Protein AF-A0A1S3JMK4-F1 (afdb_monomer)

Nearest PDB structures (foldseek):
  6ixg-assembly2_B  TM=2.451E-01  e=4.970E+00  Homo sapiens

Secondary structure (DSSP, 8-state):
-HHHHHHHHHHHHTTT-HHHHHHHHHHHHH---GGGS-TTHHHHTT-SB-TTT-PBP-SSSS--EE-TTT--EE-SSSEEEEEEEEE-GGGTT-SS---EEEETTSTTS-SS--SEEEEEEEEHHHHHHHHHHHHHHHHHHHHHHHHHHHHHHHHHHHHHHHHHHHHHHHHHHHHHHHHHHHHHS--S---TTSS--HHHHHHHHHHHHHHHHHHHHHHHHHHHHTT---SSHHHHHHHHHHHHHHHHHHHHHHHHHHHHHHHHHHSTT--HHHHHHHHHHHHHHHHHHHHHHHHHHHHHHHHHHHHHT--THHHHHHHHHHHHHHHHHHHHHHHTT--HHHHHHHHHHHHHHHHHH--SSPPPGGG---SS---HHHHHHHHHHHHHHHHHHHHHHHHHHHHHS-TTSSHHHHHHHHHHHHHHHHHHHHHHHHHHHHHHHHHHHHTTTTSS------

Structure (mmCIF, N/CA/C/O backbone):
data_AF-A0A1S3JMK4-F1
#
_entry.id   AF-A0A1S3JMK4-F1
#
loop_
_atom_site.group_PDB
_atom_site.id
_atom_site.type_symbol
_atom_site.label_atom_id
_atom_site.label_alt_id
_atom_site.label_comp_id
_atom_site.label_asym_id
_atom_site.label_entity_id
_atom_site.label_seq_id
_atom_site.pdbx_PDB_ins_code
_atom_site.Cartn_x
_atom_site.Cartn_y
_atom_site.Cartn_z
_atom_site.occupancy
_atom_site.B_iso_or_equiv
_atom_site.auth_seq_id
_atom_site.auth_comp_id
_atom_site.auth_asym_id
_atom_site.auth_atom_id
_atom_site.pdbx_PDB_model_num
ATOM 1 N N . MET A 1 1 ? -23.143 6.889 29.513 1.00 61.97 1 MET A N 1
ATOM 2 C CA . MET A 1 1 ? -22.449 7.636 30.590 1.00 61.97 1 MET A CA 1
ATOM 3 C C . MET A 1 1 ? -22.237 6.771 31.831 1.00 61.97 1 MET A C 1
ATOM 5 O O . MET A 1 1 ? -21.108 6.681 32.290 1.00 61.97 1 MET A O 1
ATOM 9 N N . GLU A 1 2 ? -23.252 6.041 32.295 1.00 88.06 2 GLU A N 1
ATOM 10 C CA . GLU A 1 2 ? -23.178 5.211 33.514 1.00 88.06 2 GLU A CA 1
ATOM 11 C C . GLU A 1 2 ? -22.111 4.103 33.489 1.00 88.06 2 GLU A C 1
ATOM 13 O O . GLU A 1 2 ? -21.344 3.965 34.434 1.00 88.06 2 GLU A O 1
ATOM 18 N N . VAL A 1 3 ? -21.968 3.365 32.382 1.00 87.19 3 VAL A N 1
ATOM 19 C CA . VAL A 1 3 ? -20.901 2.349 32.241 1.00 87.19 3 VAL A CA 1
ATOM 20 C C . VAL A 1 3 ? -19.509 2.977 32.380 1.00 87.19 3 VAL A C 1
ATOM 22 O O . VAL A 1 3 ? -18.624 2.384 32.986 1.00 87.19 3 VAL A O 1
ATOM 25 N N . ARG A 1 4 ? -19.312 4.200 31.868 1.00 90.25 4 ARG A N 1
ATOM 26 C CA . ARG A 1 4 ? -18.034 4.916 31.979 1.00 90.25 4 ARG A CA 1
ATOM 27 C C . ARG A 1 4 ? -17.747 5.313 33.429 1.00 90.25 4 ARG A C 1
ATOM 29 O O . ARG A 1 4 ? -16.655 5.027 33.903 1.00 90.25 4 ARG A O 1
ATOM 36 N N . ARG A 1 5 ? -18.751 5.842 34.143 1.00 93.75 5 ARG A N 1
ATOM 37 C CA . ARG A 1 5 ? -18.679 6.143 35.586 1.00 93.75 5 ARG A CA 1
ATOM 38 C C . ARG A 1 5 ? -18.238 4.921 36.393 1.00 93.75 5 ARG A C 1
ATOM 40 O O . ARG A 1 5 ? -17.357 5.036 37.238 1.00 93.75 5 ARG A O 1
ATOM 47 N N . LEU A 1 6 ? -18.806 3.747 36.103 1.00 93.81 6 LEU A N 1
ATOM 48 C CA . LEU A 1 6 ? -18.428 2.500 36.776 1.00 93.81 6 LEU A CA 1
ATOM 49 C C . LEU A 1 6 ? -16.960 2.121 36.521 1.00 93.81 6 LEU A C 1
ATOM 51 O O . LEU A 1 6 ? -16.265 1.723 37.453 1.00 93.81 6 LEU A O 1
ATOM 55 N N . LYS A 1 7 ? -16.476 2.262 35.279 1.00 93.50 7 LYS A N 1
ATOM 56 C CA . LYS A 1 7 ? -15.074 1.982 34.922 1.00 93.50 7 LYS A CA 1
ATOM 57 C C . LYS A 1 7 ? -14.108 2.964 35.585 1.00 93.50 7 LYS A C 1
ATOM 59 O O . LYS A 1 7 ? -13.160 2.530 36.228 1.00 93.50 7 LYS A O 1
ATOM 64 N N . GLU A 1 8 ? -14.353 4.264 35.438 1.00 92.81 8 GLU A N 1
ATOM 65 C CA . GLU A 1 8 ? -13.510 5.339 35.985 1.00 92.81 8 GLU A CA 1
ATOM 66 C C . GLU A 1 8 ? -13.454 5.247 37.516 1.00 92.81 8 GLU A C 1
ATOM 68 O O . GLU A 1 8 ? -12.375 5.178 38.101 1.00 92.81 8 GLU A O 1
ATOM 73 N N . GLY A 1 9 ? -14.610 5.083 38.161 1.00 91.75 9 GLY A N 1
ATOM 74 C CA . GLY A 1 9 ? -14.691 4.915 39.607 1.00 91.75 9 GLY A CA 1
ATOM 75 C C . GLY A 1 9 ? -13.983 3.670 40.130 1.00 91.75 9 GLY A C 1
ATOM 76 O O . GLY A 1 9 ? -13.320 3.732 41.168 1.00 91.75 9 GLY A O 1
ATOM 77 N N . PHE A 1 10 ? -14.068 2.546 39.410 1.00 92.12 10 PHE A N 1
ATOM 78 C CA . PHE A 1 10 ? -13.303 1.343 39.740 1.00 92.12 10 PHE A CA 1
ATOM 79 C C . PHE A 1 10 ? -11.794 1.570 39.574 1.00 92.12 10 PHE A C 1
ATOM 81 O O . PHE A 1 10 ? -11.020 1.164 40.444 1.00 92.12 10 PHE A O 1
ATOM 88 N N . LYS A 1 11 ? -11.370 2.253 38.503 1.00 91.12 11 LYS A N 1
ATOM 89 C CA . LYS A 1 11 ? -9.961 2.595 38.243 1.00 91.12 11 LYS A CA 1
ATOM 90 C C . LYS A 1 11 ? -9.363 3.422 39.380 1.00 91.12 11 LYS A C 1
ATOM 92 O O . LYS A 1 11 ? -8.279 3.107 39.864 1.00 91.12 11 LYS A O 1
ATOM 97 N N . GLU A 1 12 ? -10.086 4.437 39.840 1.00 89.06 12 GLU A N 1
ATOM 98 C CA . GLU A 1 12 ? -9.642 5.335 40.910 1.00 89.06 12 GLU A CA 1
ATOM 99 C C . GLU A 1 12 ? -9.696 4.667 42.291 1.00 89.06 12 GLU A C 1
ATOM 101 O O . GLU A 1 12 ? -8.739 4.737 43.070 1.00 89.06 12 GLU A O 1
ATOM 106 N N . SER A 1 13 ? -10.807 3.983 42.586 1.00 85.25 13 SER A N 1
ATOM 107 C CA . SER A 1 13 ? -11.079 3.433 43.919 1.00 85.25 13 SER A CA 1
ATOM 108 C C . SER A 1 13 ? -10.341 2.131 44.198 1.00 85.25 13 SER A C 1
ATOM 110 O O . SER A 1 13 ? -9.949 1.892 45.336 1.00 85.25 13 SER A O 1
ATOM 112 N N . VAL A 1 14 ? -10.175 1.280 43.185 1.00 83.62 14 VAL A N 1
ATOM 113 C CA . VAL A 1 14 ? -9.535 -0.037 43.305 1.00 83.62 14 VAL A CA 1
ATOM 114 C C . VAL A 1 14 ? -8.231 -0.043 42.521 1.00 83.62 14 VAL A C 1
ATOM 116 O O . VAL A 1 14 ? -7.166 -0.312 43.085 1.00 83.62 14 VAL A O 1
ATOM 119 N N . GLY A 1 15 ? -8.310 0.287 41.230 1.00 81.12 15 GLY A N 1
ATOM 120 C CA . GLY A 1 15 ? -7.194 0.145 40.303 1.00 81.12 15 GLY A CA 1
ATOM 121 C C . GLY A 1 15 ? -6.601 -1.263 40.388 1.00 81.12 15 GLY A C 1
ATOM 122 O O . GLY A 1 15 ? -7.324 -2.243 40.542 1.00 81.12 15 GLY A O 1
ATOM 123 N N . ASN A 1 16 ? -5.273 -1.362 40.356 1.00 79.56 16 ASN A N 1
ATOM 124 C CA . ASN A 1 16 ? -4.545 -2.631 40.455 1.00 79.56 16 ASN A CA 1
ATOM 125 C C . ASN A 1 16 ? -3.972 -2.897 41.867 1.00 79.56 16 ASN A C 1
ATOM 127 O O . ASN A 1 16 ? -2.913 -3.503 42.010 1.00 79.56 16 ASN A O 1
ATOM 131 N N . SER A 1 17 ? -4.621 -2.389 42.924 1.00 81.81 17 SER A N 1
ATOM 132 C CA . SER A 1 17 ? -4.158 -2.544 44.311 1.00 81.81 17 SER A CA 1
ATOM 133 C C . SER A 1 17 ? -5.075 -3.456 45.127 1.00 81.81 17 SER A C 1
ATOM 135 O O . SER A 1 17 ? -6.213 -3.098 45.433 1.00 81.81 17 SER A O 1
ATOM 137 N N . GLU A 1 18 ? -4.554 -4.607 45.557 1.00 81.12 18 GLU A N 1
ATOM 138 C CA . GLU A 1 18 ? -5.280 -5.547 46.426 1.00 81.12 18 GLU A CA 1
ATOM 139 C C . GLU A 1 18 ? -5.698 -4.906 47.757 1.00 81.12 18 GLU A C 1
ATOM 141 O O . GLU A 1 18 ? -6.814 -5.119 48.224 1.00 81.12 18 GLU A O 1
ATOM 146 N N . VAL A 1 19 ? -4.849 -4.045 48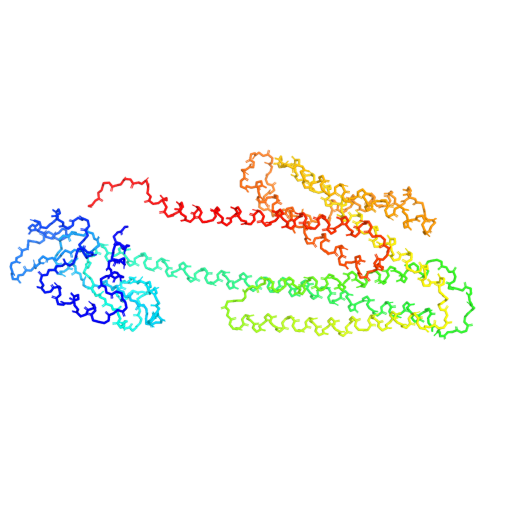.330 1.00 83.62 19 VAL A N 1
ATOM 147 C CA . VAL A 1 19 ? -5.163 -3.300 49.561 1.00 83.62 19 VAL A CA 1
ATOM 148 C C . VAL A 1 19 ? -6.371 -2.387 49.348 1.00 83.62 19 VAL A C 1
ATOM 150 O O . VAL A 1 19 ? -7.288 -2.377 50.171 1.00 83.62 19 VAL A O 1
ATOM 153 N N . ARG A 1 20 ? -6.420 -1.658 48.223 1.00 83.62 20 ARG A N 1
ATOM 154 C CA . ARG A 1 20 ? -7.570 -0.806 47.882 1.00 83.62 20 ARG A CA 1
ATOM 155 C C . ARG A 1 20 ? -8.837 -1.621 47.639 1.00 83.62 20 ARG A C 1
ATOM 157 O O . ARG A 1 20 ? -9.910 -1.202 48.067 1.00 83.62 20 ARG A O 1
ATOM 164 N N . ARG A 1 21 ? -8.724 -2.803 47.024 1.00 82.62 21 ARG A N 1
ATOM 165 C CA . ARG A 1 21 ? -9.848 -3.742 46.861 1.00 82.62 21 ARG A CA 1
ATOM 166 C C . ARG A 1 21 ? -10.412 -4.172 48.215 1.00 82.62 21 ARG A C 1
ATOM 168 O O . ARG A 1 21 ? -11.615 -4.072 48.431 1.00 82.62 21 ARG A O 1
ATOM 175 N N . THR A 1 22 ? -9.555 -4.588 49.143 1.00 83.06 22 THR A N 1
ATOM 176 C CA . THR A 1 22 ? -9.975 -4.975 50.499 1.00 83.06 22 THR A CA 1
ATOM 177 C C . THR A 1 22 ? -10.618 -3.802 51.240 1.00 83.06 22 THR A C 1
ATOM 179 O O . THR A 1 22 ? -11.664 -3.963 51.868 1.00 83.06 22 THR A O 1
ATOM 182 N N . PHE A 1 23 ? -10.055 -2.597 51.114 1.00 82.94 23 PHE A N 1
ATOM 183 C CA . PHE A 1 23 ? -10.626 -1.395 51.721 1.00 82.94 23 PHE A CA 1
ATOM 184 C C . PHE A 1 23 ? -11.998 -1.033 51.133 1.00 82.94 23 PHE A C 1
ATOM 186 O O . PHE A 1 23 ? -12.883 -0.581 51.859 1.00 82.94 23 PHE A O 1
ATOM 193 N N . LEU A 1 24 ? -12.213 -1.270 49.835 1.00 83.50 24 LEU A N 1
ATOM 194 C CA . LEU A 1 24 ? -13.519 -1.103 49.203 1.00 83.50 24 LEU A CA 1
ATOM 195 C C . LEU A 1 24 ? -14.565 -2.058 49.797 1.00 83.50 24 LEU A C 1
ATOM 197 O O . LEU A 1 24 ? -15.684 -1.623 50.061 1.00 83.50 24 LEU A O 1
ATOM 201 N N . GLU A 1 25 ? -14.221 -3.328 50.025 1.00 80.12 25 GLU A N 1
ATOM 202 C CA . GLU A 1 25 ? -15.138 -4.296 50.646 1.00 80.12 25 GLU A CA 1
ATOM 203 C C . GLU A 1 25 ? -15.499 -3.905 52.085 1.00 80.12 25 GLU A C 1
ATOM 205 O O . GLU A 1 25 ? -16.670 -3.955 52.460 1.00 80.12 25 GLU A O 1
ATOM 210 N N . LEU A 1 26 ? -14.534 -3.405 52.862 1.00 81.31 26 LEU A N 1
ATOM 211 C CA . LEU A 1 26 ? -14.807 -2.841 54.189 1.00 81.31 26 LEU A CA 1
ATOM 212 C C . LEU A 1 26 ? -15.712 -1.603 54.102 1.00 81.31 26 LEU A C 1
ATOM 214 O O . LEU A 1 26 ? -16.676 -1.479 54.855 1.00 81.31 26 LEU A O 1
ATOM 218 N N . ARG A 1 27 ? -15.463 -0.703 53.143 1.00 81.06 27 ARG A N 1
ATOM 219 C CA . ARG A 1 27 ? -16.272 0.511 52.949 1.00 81.06 27 ARG A CA 1
ATOM 220 C C . ARG A 1 27 ? -17.718 0.188 52.564 1.00 81.06 27 ARG A C 1
ATOM 222 O O . ARG A 1 27 ? -18.625 0.885 53.014 1.00 81.06 27 ARG A O 1
ATOM 229 N N . LYS A 1 28 ? -17.951 -0.890 51.807 1.00 79.44 28 LYS A N 1
ATOM 230 C CA . LYS A 1 28 ? -19.300 -1.375 51.467 1.00 79.44 28 LYS A CA 1
ATOM 231 C C . LYS A 1 28 ? -20.121 -1.803 52.686 1.00 79.44 28 LYS A C 1
ATOM 233 O O . LYS A 1 28 ? -21.346 -1.787 52.597 1.00 79.44 28 LYS A O 1
ATOM 238 N N . MET A 1 29 ? -19.486 -2.140 53.814 1.00 78.44 29 MET A N 1
ATOM 239 C CA . MET A 1 29 ? -20.198 -2.410 55.071 1.00 78.44 29 MET A CA 1
ATOM 240 C C . MET A 1 29 ? -20.790 -1.136 55.691 1.00 78.44 29 MET A C 1
ATOM 242 O O . MET A 1 29 ? -21.787 -1.213 56.401 1.00 78.44 29 MET A O 1
ATOM 246 N N . VAL A 1 30 ? -20.197 0.029 55.404 1.00 78.75 30 VAL A N 1
ATOM 247 C CA . VAL A 1 30 ? -20.656 1.341 55.891 1.00 78.75 30 VAL A CA 1
ATOM 248 C C . VAL A 1 30 ? -21.654 1.975 54.919 1.00 78.75 30 VAL A C 1
ATOM 250 O O . VAL A 1 30 ? -22.605 2.630 55.337 1.00 78.75 30 VAL A O 1
ATOM 253 N N . GLY A 1 31 ? -21.475 1.774 53.612 1.00 82.19 31 GLY A N 1
ATOM 254 C CA . GLY A 1 31 ? -22.410 2.265 52.605 1.00 82.19 31 GLY A CA 1
ATOM 255 C C . GLY A 1 31 ? -21.938 2.037 51.173 1.00 82.19 31 GLY A C 1
ATOM 256 O O . GLY A 1 31 ? -20.792 1.671 50.919 1.00 82.19 31 GLY A O 1
ATOM 257 N N . THR A 1 32 ? -22.829 2.272 50.205 1.00 85.25 32 THR A N 1
ATOM 258 C CA . THR A 1 32 ? -22.470 2.129 48.785 1.00 85.25 32 THR A CA 1
ATOM 259 C C . THR A 1 32 ? -21.599 3.311 48.330 1.00 85.25 32 THR A C 1
ATOM 261 O O . THR A 1 32 ? -22.026 4.453 48.537 1.00 85.25 32 THR A O 1
ATOM 264 N N . PRO A 1 33 ? -20.425 3.076 47.706 1.00 88.44 33 PRO A N 1
ATOM 265 C CA . PRO A 1 33 ? -19.568 4.130 47.152 1.00 88.44 33 PRO A CA 1
ATOM 266 C C . PRO A 1 33 ? -20.272 4.978 46.088 1.00 88.44 33 PRO A C 1
ATOM 268 O O . PRO A 1 33 ? -21.060 4.447 45.308 1.00 88.44 33 PRO A O 1
ATOM 271 N N . ASP A 1 34 ? -19.926 6.261 45.989 1.00 88.31 34 ASP A N 1
ATOM 272 C CA . ASP A 1 34 ? -20.588 7.207 45.071 1.00 88.31 34 ASP A CA 1
ATOM 273 C C . ASP A 1 34 ? -20.456 6.789 43.605 1.00 88.31 34 ASP A C 1
ATOM 275 O O . ASP A 1 34 ? -21.421 6.811 42.847 1.00 88.31 34 ASP A O 1
ATOM 279 N N . TRP A 1 35 ? -19.299 6.255 43.212 1.00 90.94 35 TRP A N 1
ATOM 280 C CA . TRP A 1 35 ? -19.106 5.730 41.862 1.00 90.94 35 TRP A CA 1
ATOM 281 C C . TRP A 1 35 ? -19.898 4.450 41.562 1.00 90.94 35 TRP A C 1
ATOM 283 O O . TRP A 1 35 ? -19.905 4.007 40.420 1.00 90.94 35 TRP A O 1
ATOM 293 N N . GLN A 1 36 ? -20.577 3.841 42.539 1.00 91.75 36 GLN A N 1
ATOM 294 C CA . GLN A 1 36 ? -21.554 2.764 42.319 1.00 91.75 36 GLN A CA 1
ATOM 295 C C . GLN A 1 36 ? -23.000 3.277 42.339 1.00 91.75 36 GLN A C 1
ATOM 297 O O . GLN A 1 36 ? -23.897 2.555 41.903 1.00 91.75 36 GLN A O 1
ATOM 302 N N . ARG A 1 37 ? -23.227 4.524 42.772 1.00 91.00 37 ARG A N 1
ATOM 303 C CA . ARG A 1 37 ? -24.538 5.176 42.750 1.00 91.00 37 ARG A CA 1
ATOM 304 C C . ARG A 1 37 ? -24.788 5.811 41.389 1.00 91.00 37 ARG A C 1
ATOM 306 O O . ARG A 1 37 ? -24.086 6.731 40.982 1.00 91.00 37 ARG A O 1
ATOM 313 N N . ALA A 1 38 ? -25.762 5.271 40.667 1.00 90.56 38 ALA A N 1
ATOM 314 C CA . ALA A 1 38 ? -26.198 5.831 39.397 1.00 90.56 38 ALA A CA 1
ATOM 315 C C . ALA A 1 38 ? -26.957 7.146 39.586 1.00 90.56 38 ALA A C 1
ATOM 317 O O . ALA A 1 38 ? -27.485 7.422 40.663 1.00 90.56 38 ALA A O 1
ATOM 318 N N . THR A 1 39 ? -27.052 7.915 38.505 1.00 86.12 39 THR A N 1
ATOM 319 C CA . THR A 1 39 ? -27.664 9.250 38.486 1.00 86.12 39 THR A CA 1
ATOM 320 C C . THR A 1 39 ? -29.074 9.289 39.098 1.00 86.12 39 THR A C 1
ATOM 322 O O . THR A 1 39 ? -29.370 10.187 39.880 1.00 86.12 39 THR A O 1
ATOM 325 N N . TYR A 1 40 ? -29.930 8.289 38.839 1.00 85.38 40 TYR A N 1
ATOM 326 C CA . TYR A 1 40 ? -31.309 8.260 39.363 1.00 85.38 40 TYR A CA 1
ATOM 327 C C . TYR A 1 40 ? -31.476 7.583 40.733 1.00 85.38 40 TYR A C 1
ATOM 329 O O . TYR A 1 40 ? -32.598 7.342 41.190 1.00 85.38 40 TYR A O 1
ATOM 337 N N . TRP A 1 41 ? -30.378 7.258 41.416 1.00 86.50 41 TRP A N 1
ATOM 338 C CA . TRP A 1 41 ? -30.435 6.570 42.707 1.00 86.50 41 TRP A CA 1
ATOM 339 C C . TRP A 1 41 ? -31.167 7.398 43.768 1.00 86.50 41 TRP A C 1
ATOM 341 O O . TRP A 1 41 ? -32.018 6.870 44.479 1.00 86.50 41 TRP A O 1
ATOM 351 N N . GLU A 1 42 ? -30.854 8.690 43.890 1.00 80.88 42 GLU A N 1
ATOM 352 C CA . GLU A 1 42 ? -31.441 9.550 44.928 1.00 80.88 42 GLU A CA 1
ATOM 353 C C . GLU A 1 42 ? -32.945 9.742 44.717 1.00 80.88 42 GLU A C 1
ATOM 355 O O . GLU A 1 42 ? -33.720 9.570 45.658 1.00 80.88 42 GLU A O 1
ATOM 360 N N . TYR A 1 43 ? -33.364 9.957 43.468 1.00 81.25 43 TYR A N 1
ATOM 361 C CA . TYR A 1 43 ? -34.768 10.123 43.082 1.00 81.25 43 TYR A CA 1
ATOM 362 C C . TYR A 1 43 ? -35.630 8.903 43.406 1.00 81.25 43 TYR A C 1
ATOM 364 O O . TYR A 1 43 ? -36.786 9.030 43.799 1.00 81.25 43 TYR A O 1
ATOM 372 N N . THR A 1 44 ? -35.065 7.706 43.271 1.00 82.81 44 THR A N 1
ATOM 373 C CA . THR A 1 44 ? -35.812 6.452 43.443 1.00 82.81 44 THR A CA 1
ATOM 374 C C . THR A 1 44 ? -35.634 5.847 44.832 1.00 82.81 44 THR A C 1
ATOM 376 O O . THR A 1 44 ? -36.319 4.884 45.180 1.00 82.81 44 THR A O 1
ATOM 379 N N . SER A 1 45 ? -34.761 6.427 45.663 1.00 82.62 45 SER A N 1
ATOM 380 C CA . SER A 1 45 ? -34.412 5.911 46.991 1.00 82.62 45 SER A CA 1
ATOM 381 C C . SER A 1 45 ? -35.587 5.832 47.968 1.00 82.62 45 SER A C 1
ATOM 383 O O . SER A 1 45 ? -35.623 4.952 48.835 1.00 82.62 45 SER A O 1
ATOM 385 N N . LEU A 1 46 ? -36.573 6.709 47.782 1.00 85.25 46 LEU A N 1
ATOM 386 C CA . LEU A 1 46 ? -37.793 6.776 48.581 1.00 85.25 46 LEU A CA 1
ATOM 387 C C . LEU A 1 46 ? -38.904 5.845 48.072 1.00 85.25 46 LEU A C 1
ATOM 389 O O . LEU A 1 46 ? -39.954 5.770 48.706 1.00 85.25 46 LEU A O 1
ATOM 393 N N . SER A 1 47 ? -38.687 5.111 46.973 1.00 87.06 47 SER A N 1
ATOM 394 C CA . SER A 1 47 ? -39.700 4.202 46.431 1.00 87.06 47 SER A CA 1
ATOM 395 C C . SER A 1 47 ? -40.092 3.125 47.447 1.00 87.06 47 SER A C 1
ATOM 397 O O . SER A 1 47 ? -39.243 2.461 48.055 1.00 87.06 47 SER A O 1
ATOM 399 N N . THR A 1 48 ? -41.399 2.924 47.606 1.00 91.62 48 THR A N 1
ATOM 400 C CA . THR A 1 48 ? -41.992 1.885 48.458 1.00 91.62 48 THR A CA 1
ATOM 401 C C . THR A 1 48 ? -42.225 0.572 47.708 1.00 91.62 48 THR A C 1
ATOM 403 O O . THR A 1 48 ? -42.460 -0.454 48.346 1.00 91.62 48 THR A O 1
ATOM 406 N N . MET A 1 49 ? -42.090 0.571 46.376 1.00 93.62 49 MET A N 1
ATOM 407 C CA . MET A 1 49 ? -42.383 -0.567 45.498 1.00 93.62 49 MET A CA 1
ATOM 408 C C . MET A 1 49 ? -41.258 -0.802 44.483 1.00 93.62 49 MET A C 1
ATOM 410 O O . MET A 1 49 ? -40.555 0.123 44.069 1.00 93.62 49 MET A O 1
ATOM 414 N N . CYS A 1 50 ? -41.088 -2.055 44.057 1.00 93.88 50 CYS A N 1
ATOM 415 C CA . CYS A 1 50 ? -40.158 -2.403 42.984 1.00 93.88 50 CYS A CA 1
ATOM 416 C C . CYS A 1 50 ? -40.578 -1.745 41.664 1.00 93.88 50 CYS A C 1
ATOM 418 O O . CYS A 1 50 ? -41.675 -2.016 41.184 1.00 93.88 50 CYS A O 1
ATOM 420 N N . CYS A 1 51 ? -39.678 -0.990 41.026 1.00 92.25 51 CYS A N 1
ATOM 421 C CA . CYS A 1 51 ? -39.939 -0.287 39.761 1.00 92.25 51 CYS A CA 1
ATOM 422 C C . CYS A 1 51 ? -40.204 -1.211 38.552 1.00 92.25 51 CYS A C 1
ATOM 424 O O . CYS A 1 51 ? -40.477 -0.718 37.465 1.00 92.25 51 CYS A O 1
ATOM 426 N N . TYR A 1 52 ? -40.090 -2.535 38.716 1.00 92.44 52 TYR A N 1
ATOM 427 C CA . TYR A 1 52 ? -40.226 -3.509 37.624 1.00 92.44 52 TYR A CA 1
ATOM 428 C C . TYR A 1 52 ? -41.394 -4.478 37.816 1.00 92.44 52 TYR A C 1
ATOM 430 O O . TYR A 1 52 ? -42.069 -4.819 36.852 1.00 92.44 52 TYR A O 1
ATOM 438 N N . CYS A 1 53 ? -41.636 -4.941 39.046 1.00 94.25 53 CYS A N 1
ATOM 439 C CA . CYS A 1 53 ? -42.693 -5.918 39.337 1.00 94.25 53 CYS A CA 1
ATOM 440 C C . CYS A 1 53 ? -43.778 -5.395 40.282 1.00 94.25 53 CYS A C 1
ATOM 442 O O . CYS A 1 53 ? -44.677 -6.154 40.635 1.00 94.25 53 CYS A O 1
ATOM 444 N N . ASN A 1 54 ? -43.680 -4.138 40.730 1.00 93.56 54 ASN A N 1
ATOM 445 C CA . ASN A 1 54 ? -44.631 -3.477 41.628 1.00 93.56 54 ASN A CA 1
ATOM 446 C C . ASN A 1 54 ? -44.882 -4.202 42.965 1.00 93.56 54 ASN A C 1
ATOM 448 O O . ASN A 1 54 ? -45.819 -3.875 43.683 1.00 93.56 54 ASN A O 1
ATOM 452 N N . LYS A 1 55 ? -44.044 -5.170 43.357 1.00 93.50 55 LYS A N 1
ATOM 453 C CA . LYS A 1 55 ? -44.101 -5.751 44.705 1.00 93.50 55 LYS A CA 1
ATOM 454 C C . LYS A 1 55 ? -43.632 -4.712 45.728 1.00 93.50 55 LYS A C 1
ATOM 456 O O . LYS A 1 55 ? -42.559 -4.126 45.549 1.00 93.50 55 LYS A O 1
ATOM 461 N N . GLU A 1 56 ? -44.392 -4.526 46.803 1.00 93.94 56 GLU A N 1
ATOM 462 C CA . GLU A 1 56 ? -44.018 -3.659 47.927 1.00 93.94 56 GLU A CA 1
ATOM 463 C C . GLU A 1 56 ? -42.751 -4.152 48.626 1.00 93.94 56 GLU A C 1
ATOM 465 O O . GLU A 1 56 ? -42.515 -5.355 48.780 1.00 93.94 56 GLU A O 1
ATOM 470 N N . PHE A 1 57 ? -41.909 -3.216 49.046 1.00 93.75 57 PHE A N 1
ATOM 471 C CA . PHE A 1 57 ? -40.685 -3.535 49.763 1.00 93.75 57 PHE A CA 1
ATOM 472 C C . PHE A 1 57 ? -40.954 -3.771 51.249 1.00 93.75 57 PHE A C 1
ATOM 474 O O . PHE A 1 57 ? -41.496 -2.904 51.932 1.00 93.75 57 PHE A O 1
ATOM 481 N N . GLY A 1 58 ? -40.490 -4.907 51.769 1.00 86.44 58 GLY A N 1
ATOM 482 C CA . GLY A 1 58 ? -40.583 -5.261 53.183 1.00 86.44 58 GLY A CA 1
ATOM 483 C C . GLY A 1 58 ? -39.225 -5.279 53.892 1.00 86.44 58 GLY A C 1
ATOM 484 O O . GLY A 1 58 ? -38.160 -5.290 53.273 1.00 86.44 58 GLY A O 1
ATOM 485 N N . LEU A 1 59 ? -39.261 -5.314 55.229 1.00 76.19 59 LEU A N 1
ATOM 486 C CA . LEU A 1 59 ? -38.059 -5.405 56.075 1.00 76.19 59 LEU A CA 1
ATOM 487 C C . LEU A 1 59 ? -37.383 -6.790 55.992 1.00 76.19 59 LEU A C 1
ATOM 489 O O . LEU A 1 59 ? -36.154 -6.898 56.001 1.00 76.19 59 LEU A O 1
ATOM 493 N N . LEU A 1 60 ? -38.183 -7.858 55.891 1.00 74.56 60 LEU A N 1
ATOM 494 C CA . LEU A 1 60 ? -37.711 -9.252 55.893 1.00 74.56 60 LEU A CA 1
ATOM 495 C C . LEU A 1 60 ? -37.816 -9.929 54.522 1.00 74.56 60 LEU A C 1
ATOM 497 O O . LEU A 1 60 ? -36.949 -10.725 54.170 1.00 74.56 60 LEU A O 1
ATOM 501 N N . GLN A 1 61 ? -38.835 -9.585 53.738 1.00 78.88 61 GLN A N 1
ATOM 502 C CA . GLN A 1 61 ? -39.062 -10.100 52.389 1.00 78.88 61 GLN A CA 1
ATOM 503 C C . GLN A 1 61 ? -39.012 -8.949 51.386 1.00 78.88 61 GLN A C 1
ATOM 505 O O . GLN A 1 61 ? -39.373 -7.824 51.720 1.00 78.88 61 GLN A O 1
ATOM 510 N N . ASN A 1 62 ? -38.568 -9.233 50.158 1.00 86.25 62 ASN A N 1
ATOM 511 C CA . ASN A 1 62 ? -38.539 -8.254 49.071 1.00 86.25 62 ASN A CA 1
ATOM 512 C C . ASN A 1 62 ? -37.723 -6.989 49.429 1.00 86.25 62 ASN A C 1
ATOM 514 O O . ASN A 1 62 ? -38.235 -5.875 49.405 1.00 86.25 62 ASN A O 1
ATOM 518 N N . ARG A 1 63 ? -36.449 -7.158 49.818 1.00 88.44 63 ARG A N 1
ATOM 519 C CA . ARG A 1 63 ? -35.564 -6.034 50.183 1.00 88.44 63 ARG A CA 1
ATOM 520 C C . ARG A 1 63 ? -35.280 -5.113 48.990 1.00 88.44 63 ARG A C 1
ATOM 522 O O . ARG A 1 63 ? -35.257 -5.556 47.841 1.00 88.44 63 ARG A O 1
ATOM 529 N N . ARG A 1 64 ? -35.003 -3.839 49.291 1.00 90.44 64 ARG A N 1
ATOM 530 C CA . ARG A 1 64 ? -34.647 -2.807 48.304 1.00 90.44 64 ARG A CA 1
ATOM 531 C C . ARG A 1 64 ? -33.235 -3.011 47.773 1.00 90.44 64 ARG A C 1
ATOM 533 O O . ARG A 1 64 ? -32.274 -3.093 48.543 1.00 90.44 64 ARG A O 1
ATOM 540 N N . HIS A 1 65 ? -33.114 -3.039 46.455 1.00 91.25 65 HIS A N 1
ATOM 541 C CA . HIS A 1 65 ? -31.852 -3.167 45.752 1.00 91.25 65 HIS A CA 1
ATOM 542 C C . HIS A 1 65 ? -31.762 -2.150 44.611 1.00 91.25 65 HIS A C 1
ATOM 544 O O . HIS A 1 65 ? -32.396 -2.335 43.572 1.00 91.25 65 HIS A O 1
ATOM 550 N N . PRO A 1 66 ? -30.960 -1.094 44.773 1.00 92.25 66 PRO A N 1
ATOM 551 C CA . PRO A 1 66 ? -30.718 -0.140 43.703 1.00 92.25 66 PRO A CA 1
ATOM 552 C C . PRO A 1 66 ? -29.857 -0.764 42.605 1.00 92.25 66 PRO A C 1
ATOM 554 O O . PRO A 1 66 ? -28.856 -1.436 42.877 1.00 92.25 66 PRO A O 1
ATOM 557 N N . CYS A 1 67 ? -30.239 -0.531 41.354 1.00 94.44 67 CYS A N 1
ATOM 558 C CA . CYS A 1 67 ? -29.419 -0.894 40.208 1.00 94.44 67 CYS A CA 1
ATOM 559 C C . CYS A 1 67 ? -28.216 0.054 40.091 1.00 94.44 67 CYS A C 1
ATOM 561 O O . CYS A 1 67 ? -28.377 1.270 40.049 1.00 94.44 67 CYS A O 1
ATOM 563 N N . THR A 1 68 ? -27.004 -0.483 39.950 1.00 94.56 68 THR A N 1
ATOM 564 C CA . THR A 1 68 ? -25.779 0.326 39.818 1.00 94.56 68 THR A CA 1
ATOM 565 C C . THR A 1 68 ? -25.644 1.030 38.468 1.00 94.56 68 THR A C 1
ATOM 567 O O . THR A 1 68 ? -24.751 1.859 38.311 1.00 94.56 68 THR A O 1
ATOM 570 N N . VAL A 1 69 ? -26.483 0.682 37.486 1.00 94.50 69 VAL A N 1
ATOM 571 C CA . VAL A 1 69 ? -26.468 1.253 36.132 1.00 94.50 69 VAL A CA 1
ATOM 572 C C . VAL A 1 69 ? -27.518 2.347 36.004 1.00 94.50 69 VAL A C 1
ATOM 574 O O . VAL A 1 69 ? -27.145 3.480 35.745 1.00 94.50 69 VAL A O 1
ATOM 577 N N . CYS A 1 70 ? -28.803 2.041 36.203 1.00 93.25 70 CYS A N 1
ATOM 578 C CA . CYS A 1 70 ? -29.870 3.035 36.055 1.00 93.25 70 CYS A CA 1
ATOM 579 C C . CYS A 1 70 ? -30.240 3.749 37.361 1.00 93.25 70 CYS A C 1
ATOM 581 O O . CYS A 1 70 ? -30.716 4.869 37.307 1.00 93.25 70 CYS A O 1
ATOM 583 N N . GLY A 1 71 ? -30.007 3.149 38.531 1.00 92.81 71 GLY A N 1
ATOM 584 C CA . GLY A 1 71 ? -30.346 3.739 39.834 1.00 92.81 71 GLY A CA 1
ATOM 585 C C . GLY A 1 71 ? -31.704 3.325 40.391 1.00 92.81 71 GLY A C 1
ATOM 586 O O . GLY A 1 71 ? -31.875 3.400 41.601 1.00 92.81 71 GLY A O 1
ATOM 587 N N . PHE A 1 72 ? -32.623 2.812 39.561 1.00 93.75 72 PHE A N 1
ATOM 588 C CA . PHE A 1 72 ? -33.958 2.392 40.003 1.00 93.75 72 PHE A CA 1
ATOM 589 C C . PHE A 1 72 ? -33.925 1.321 41.096 1.00 93.75 72 PHE A C 1
ATOM 591 O O . PHE A 1 72 ? -33.121 0.380 41.057 1.00 93.75 72 PHE A O 1
ATOM 598 N N . MET A 1 73 ? -34.862 1.442 42.039 1.00 93.75 73 MET A N 1
ATOM 599 C CA . MET A 1 73 ? -35.056 0.484 43.121 1.00 93.75 73 MET A CA 1
ATOM 600 C C . MET A 1 73 ? -35.786 -0.764 42.625 1.00 93.75 73 MET A C 1
ATOM 602 O O . MET A 1 73 ? -36.930 -0.721 42.173 1.00 93.75 73 MET A O 1
ATOM 606 N N . ALA A 1 74 ? -35.126 -1.908 42.760 1.00 94.56 74 ALA A N 1
ATOM 607 C CA . ALA A 1 74 ? -35.643 -3.210 42.377 1.00 94.56 74 ALA A CA 1
ATOM 608 C C . ALA A 1 74 ? -35.640 -4.176 43.567 1.00 94.56 74 ALA A C 1
ATOM 610 O O . ALA A 1 74 ? -34.938 -3.970 44.557 1.00 94.56 74 ALA A O 1
ATOM 611 N N . CYS A 1 75 ? -36.429 -5.243 43.481 1.00 94.44 75 CYS A N 1
ATOM 612 C CA . CYS A 1 75 ? -36.352 -6.342 44.436 1.00 94.44 75 CYS A CA 1
ATOM 613 C C . CYS A 1 75 ? -35.281 -7.374 44.059 1.00 94.44 75 CYS A C 1
ATOM 615 O O . CYS A 1 75 ? -34.661 -7.277 43.002 1.00 94.44 75 CYS A O 1
ATOM 617 N N . GLY A 1 76 ? -35.080 -8.384 44.914 1.00 91.38 76 GLY A N 1
ATOM 618 C CA . GLY A 1 76 ? -34.118 -9.467 44.677 1.00 91.38 76 GLY A CA 1
ATOM 619 C C . GLY A 1 76 ? -34.409 -10.290 43.418 1.00 91.38 76 GLY A C 1
ATOM 620 O O . GLY A 1 76 ? -33.469 -10.714 42.757 1.00 91.38 76 GLY A O 1
ATOM 621 N N . ASP A 1 77 ? -35.685 -10.441 43.048 1.00 92.81 77 ASP A N 1
ATOM 622 C CA . ASP A 1 77 ? -36.096 -11.172 41.840 1.00 92.81 77 ASP A CA 1
ATOM 623 C C . ASP A 1 77 ? -35.824 -10.367 40.558 1.00 92.81 77 ASP A C 1
ATOM 625 O O . ASP A 1 77 ? -35.586 -10.927 39.495 1.00 92.81 77 ASP A O 1
ATOM 629 N N . CYS A 1 78 ? -35.887 -9.034 40.644 1.00 95.31 78 CYS A N 1
ATOM 630 C CA . CYS A 1 78 ? -35.722 -8.130 39.502 1.00 95.31 78 CYS A CA 1
ATOM 631 C C . CYS A 1 78 ? -34.304 -7.560 39.396 1.00 95.31 78 CYS A C 1
ATOM 633 O O . CYS A 1 78 ? -34.067 -6.693 38.556 1.00 95.31 78 CYS A O 1
ATOM 635 N N . CYS A 1 79 ? -33.387 -7.969 40.277 1.00 94.62 79 CYS A N 1
ATOM 636 C CA . CYS A 1 79 ? -32.069 -7.365 40.409 1.00 94.62 79 CYS A CA 1
ATOM 637 C C . CYS A 1 79 ? -31.045 -8.392 40.881 1.00 94.62 79 CYS A C 1
ATOM 639 O O . CYS A 1 79 ? -31.135 -8.885 42.005 1.00 94.62 79 CYS A O 1
ATOM 641 N N . SER A 1 80 ? -30.020 -8.661 40.082 1.00 94.44 80 SER A N 1
ATOM 642 C CA . SER A 1 80 ? -29.017 -9.701 40.332 1.00 94.44 80 SER A CA 1
ATOM 643 C C . SER A 1 80 ? -27.599 -9.128 40.351 1.00 94.44 80 SER A C 1
ATOM 645 O O . SER A 1 80 ? -27.351 -8.021 39.874 1.00 94.44 80 SER A O 1
ATOM 647 N N . LYS A 1 81 ? -26.648 -9.854 40.955 1.00 95.00 81 LYS A N 1
ATOM 648 C CA . LYS A 1 81 ? -25.221 -9.474 40.989 1.00 95.00 81 LYS A CA 1
ATOM 649 C C . LYS A 1 81 ? -24.481 -9.988 39.745 1.00 95.00 81 LYS A C 1
ATOM 651 O O . LYS A 1 81 ? -23.413 -10.578 39.866 1.00 95.00 81 LYS A O 1
ATOM 656 N N . ASP A 1 82 ? -25.064 -9.762 38.571 1.00 95.56 82 ASP A N 1
ATOM 657 C CA . ASP A 1 82 ? -24.597 -10.351 37.310 1.00 95.56 82 ASP A CA 1
ATOM 658 C C . ASP A 1 82 ? -23.712 -9.408 36.483 1.00 95.56 82 ASP A C 1
ATOM 660 O O . ASP A 1 82 ? -23.390 -9.711 35.339 1.00 95.56 82 ASP A O 1
ATOM 664 N N . LEU A 1 83 ? -23.287 -8.270 37.042 1.00 96.06 83 LEU A N 1
ATOM 665 C CA . LEU A 1 83 ? -22.328 -7.372 36.401 1.00 96.06 83 LEU A CA 1
ATOM 666 C C . LEU A 1 83 ? -20.969 -7.482 37.088 1.00 96.06 83 LEU A C 1
ATOM 668 O O . LEU A 1 83 ? -20.868 -7.244 38.290 1.00 96.06 83 LEU A O 1
ATOM 672 N N . ILE A 1 84 ? -19.914 -7.767 36.332 1.00 95.56 84 ILE A N 1
ATOM 673 C CA . ILE A 1 84 ? -18.536 -7.746 36.830 1.00 95.56 84 ILE A CA 1
ATOM 674 C C . ILE A 1 84 ? -17.788 -6.544 36.250 1.00 95.56 84 ILE A C 1
ATOM 676 O O . ILE A 1 84 ? -17.812 -6.314 35.042 1.00 95.56 84 ILE A O 1
ATOM 680 N N . VAL A 1 85 ? -17.110 -5.782 37.109 1.00 94.75 85 VAL A N 1
ATOM 681 C CA . VAL A 1 85 ? -16.100 -4.786 36.718 1.00 94.75 85 VAL A CA 1
ATOM 682 C C . VAL A 1 85 ? -14.742 -5.323 37.133 1.00 94.75 85 VAL A C 1
ATOM 684 O O . VAL A 1 85 ? -14.582 -5.729 38.283 1.00 94.75 85 VAL A O 1
ATOM 687 N N . TYR A 1 86 ? -13.776 -5.364 36.221 1.00 93.56 86 TYR A N 1
ATOM 688 C CA . TYR A 1 86 ? -12.501 -6.027 36.481 1.00 93.56 86 TYR A CA 1
ATOM 689 C C . TYR A 1 86 ? -11.334 -5.438 35.694 1.00 93.56 86 TYR A C 1
ATOM 691 O O . TYR A 1 86 ? -11.533 -4.771 34.682 1.00 93.56 86 TYR A O 1
ATOM 699 N N . ILE A 1 87 ? -10.110 -5.725 36.133 1.00 91.31 87 ILE A N 1
ATOM 700 C CA . ILE A 1 87 ? -8.893 -5.552 35.330 1.00 91.31 87 ILE A CA 1
ATOM 701 C C . ILE A 1 87 ? -8.486 -6.924 34.784 1.00 91.31 87 ILE A C 1
ATOM 703 O O . ILE A 1 87 ? -8.433 -7.883 35.557 1.00 91.31 87 ILE A O 1
ATOM 707 N N . PRO A 1 88 ? -8.222 -7.060 33.472 1.00 90.06 88 PRO A N 1
ATOM 708 C CA . PRO A 1 88 ? -7.719 -8.307 32.905 1.00 90.06 88 PRO A CA 1
ATOM 709 C C . PRO A 1 88 ? -6.413 -8.734 33.576 1.00 90.06 88 PRO A C 1
ATOM 711 O O . PRO A 1 88 ? -5.515 -7.915 33.752 1.00 90.06 88 PRO A O 1
ATOM 714 N N . ASN A 1 89 ? -6.270 -10.023 33.887 1.00 87.31 89 ASN A N 1
ATOM 715 C CA . ASN A 1 89 ? -5.065 -10.541 34.548 1.00 87.31 89 ASN A CA 1
ATOM 716 C C . ASN A 1 89 ? -3.781 -10.296 33.726 1.00 87.31 89 ASN A C 1
ATOM 718 O O . ASN A 1 89 ? -2.708 -10.137 34.296 1.00 87.31 89 ASN A O 1
ATOM 722 N N . GLU A 1 90 ? -3.894 -10.206 32.398 1.00 84.06 90 GLU A N 1
ATOM 723 C CA . GLU A 1 90 ? -2.801 -9.854 31.475 1.00 84.06 90 GLU A CA 1
ATOM 724 C C . GLU A 1 90 ? -2.273 -8.423 31.682 1.00 84.06 90 GLU A C 1
ATOM 726 O O . GLU A 1 90 ? -1.123 -8.131 31.367 1.00 84.06 90 GLU A O 1
ATOM 731 N N . GLU A 1 91 ? -3.099 -7.528 32.230 1.00 82.31 91 GLU A N 1
ATOM 732 C CA . GLU A 1 91 ? -2.755 -6.130 32.515 1.00 82.31 91 GLU A CA 1
ATOM 733 C C . GLU A 1 91 ? -2.273 -5.935 33.967 1.00 82.31 91 GLU A C 1
ATOM 735 O O . GLU A 1 91 ? -2.011 -4.807 34.404 1.00 82.31 91 GLU A O 1
ATOM 740 N N . LYS A 1 92 ? -2.117 -7.027 34.733 1.00 71.75 92 LYS A N 1
ATOM 741 C CA . LYS A 1 92 ? -1.625 -6.992 36.114 1.00 71.75 92 LYS A CA 1
ATOM 742 C C . LYS A 1 92 ? -0.183 -6.473 36.136 1.00 71.75 92 LYS A C 1
ATOM 744 O O . LYS A 1 92 ? 0.740 -7.110 35.644 1.00 71.75 92 LYS A O 1
ATOM 749 N N . GLY A 1 93 ? 0.007 -5.296 36.728 1.00 69.25 93 GLY A N 1
ATOM 750 C CA . GLY A 1 93 ? 1.300 -4.607 36.828 1.00 69.25 93 GLY A CA 1
ATOM 751 C C . GLY A 1 93 ? 1.494 -3.483 35.806 1.00 69.25 93 GLY A C 1
ATOM 752 O O . GLY A 1 93 ? 2.508 -2.787 35.863 1.00 69.25 93 GLY A O 1
ATOM 753 N N . SER A 1 94 ? 0.524 -3.258 34.910 1.00 79.44 94 SER A N 1
ATOM 754 C CA . SER A 1 94 ? 0.512 -2.073 34.048 1.00 79.44 94 SER A CA 1
ATOM 755 C C . SER A 1 94 ? 0.478 -0.793 34.889 1.00 79.44 94 SER A C 1
ATOM 757 O O . SER A 1 94 ? -0.203 -0.727 35.915 1.00 79.44 94 SER A O 1
ATOM 759 N N . LYS A 1 95 ? 1.199 0.243 34.435 1.00 76.62 95 LYS A N 1
ATOM 760 C CA . LYS A 1 95 ? 1.159 1.581 35.050 1.00 76.62 95 LYS A CA 1
ATOM 761 C C . LYS A 1 95 ? -0.214 2.242 34.904 1.00 76.62 95 LYS A C 1
ATOM 763 O O . LYS A 1 95 ? -0.555 3.082 35.728 1.00 76.62 95 LYS A O 1
ATOM 768 N N . ASP A 1 96 ? -0.974 1.858 33.881 1.00 81.56 96 ASP A N 1
ATOM 769 C CA . ASP A 1 96 ? -2.306 2.390 33.600 1.00 81.56 96 ASP A CA 1
ATOM 770 C C . ASP A 1 96 ? -3.238 1.266 33.104 1.00 81.56 96 ASP A C 1
ATOM 772 O O . ASP A 1 96 ? -3.398 1.075 31.899 1.00 81.56 96 ASP A O 1
ATOM 776 N N . PRO A 1 97 ? -3.776 0.433 34.011 1.00 82.88 97 PRO A N 1
ATOM 777 C CA . PRO A 1 97 ? -4.674 -0.660 33.650 1.00 82.88 97 PRO A CA 1
ATOM 778 C C . PRO A 1 97 ? -6.056 -0.113 33.280 1.00 82.88 97 PRO A C 1
ATOM 780 O O . PRO A 1 97 ? -6.580 0.773 33.966 1.00 82.88 97 PRO A O 1
ATOM 783 N N . GLU A 1 98 ? -6.676 -0.661 32.235 1.00 89.88 98 GLU A N 1
ATOM 784 C CA . GLU A 1 98 ? -7.988 -0.204 31.778 1.00 89.88 98 GLU A CA 1
ATOM 785 C C . GLU A 1 98 ? -9.083 -1.179 32.236 1.00 89.88 98 GLU A C 1
ATOM 787 O O . GLU A 1 98 ? -9.135 -2.324 31.772 1.00 89.88 98 GLU A O 1
ATOM 792 N N . PRO A 1 99 ? -10.002 -0.760 33.129 1.00 92.31 99 PRO A N 1
ATOM 793 C CA . PRO A 1 99 ? -11.060 -1.643 33.595 1.00 92.31 99 PRO A CA 1
ATOM 794 C C . PRO A 1 99 ? -11.956 -2.109 32.449 1.00 92.31 99 PRO A C 1
ATOM 796 O O . PRO A 1 99 ? -12.174 -1.404 31.463 1.00 92.31 99 PRO A O 1
ATOM 799 N N . ARG A 1 100 ? -12.546 -3.288 32.595 1.00 92.69 100 ARG A N 1
ATOM 800 C CA . ARG A 1 100 ? -13.542 -3.857 31.688 1.00 92.69 100 ARG A CA 1
ATOM 801 C C . ARG A 1 100 ? -1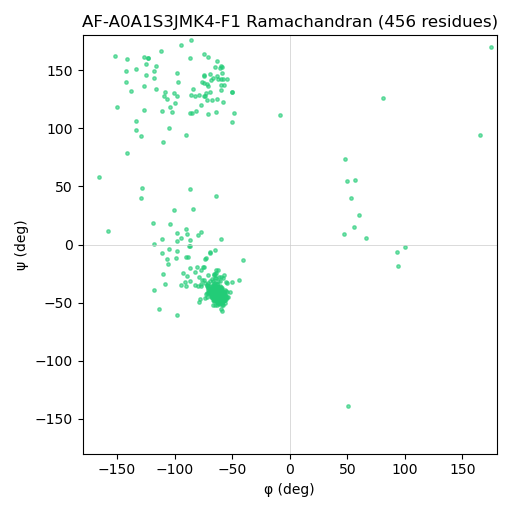4.796 -4.206 32.472 1.00 92.69 100 ARG A C 1
ATOM 803 O O . ARG A 1 100 ? -14.754 -4.385 33.685 1.00 92.69 100 ARG A O 1
ATOM 810 N N . ILE A 1 101 ? -15.918 -4.245 31.764 1.00 94.38 101 ILE A N 1
ATOM 811 C CA . ILE A 1 101 ? -17.220 -4.600 32.323 1.00 94.38 101 ILE A CA 1
ATOM 812 C C . ILE A 1 101 ? -17.802 -5.715 31.473 1.00 94.38 101 ILE A C 1
ATOM 814 O O . ILE A 1 101 ? -17.728 -5.632 30.245 1.00 94.38 101 ILE A O 1
ATOM 818 N N . ALA A 1 102 ? -18.368 -6.724 32.126 1.00 95.50 102 ALA A N 1
ATOM 819 C CA . ALA A 1 102 ? -19.091 -7.791 31.458 1.00 95.50 102 ALA A CA 1
ATOM 820 C C . ALA A 1 102 ? -20.314 -8.234 32.269 1.00 95.50 102 ALA A C 1
ATOM 822 O O . ALA A 1 102 ? -20.307 -8.188 33.500 1.00 95.50 102 ALA A O 1
ATOM 823 N N . VAL A 1 103 ? -21.351 -8.681 31.570 1.00 96.06 103 VAL A N 1
ATOM 824 C CA . VAL A 1 103 ? -22.440 -9.470 32.145 1.00 96.06 103 VAL A CA 1
ATOM 825 C C . VAL A 1 103 ? -21.953 -10.911 32.282 1.00 96.06 103 VAL A C 1
ATOM 827 O O . VAL A 1 103 ? -21.402 -11.486 31.336 1.00 96.06 103 VAL A O 1
ATOM 830 N N . ILE A 1 104 ? -22.100 -11.480 33.476 1.00 94.38 104 ILE A N 1
ATOM 831 C CA . ILE A 1 104 ? -21.587 -12.812 33.813 1.00 94.38 104 ILE A CA 1
ATOM 832 C C . ILE A 1 104 ? -22.351 -13.872 33.008 1.00 94.38 104 ILE A C 1
ATOM 834 O O . ILE A 1 104 ? -23.554 -13.759 32.804 1.00 94.38 104 ILE A O 1
ATOM 838 N N . LYS A 1 105 ? -21.652 -14.928 32.568 1.00 90.25 105 LYS A N 1
ATOM 839 C CA . LYS A 1 105 ? -22.183 -16.035 31.737 1.00 90.25 105 LYS A CA 1
ATOM 840 C C . LYS A 1 105 ? -22.613 -15.648 30.315 1.00 90.25 105 LYS A C 1
ATOM 842 O O . LYS A 1 105 ? -23.099 -16.507 29.587 1.00 90.25 105 LYS A O 1
ATOM 847 N N . ILE A 1 106 ? -22.385 -14.406 29.895 1.00 92.44 106 ILE A N 1
ATOM 848 C CA . ILE A 1 106 ? -22.587 -13.956 28.514 1.00 92.44 106 ILE A CA 1
ATOM 849 C C . ILE A 1 106 ? -21.245 -13.959 27.773 1.00 92.44 106 ILE A C 1
ATOM 851 O O . ILE A 1 106 ? -20.193 -13.703 28.364 1.00 92.44 106 ILE A O 1
ATOM 855 N N . VAL A 1 107 ? -21.263 -14.230 26.463 1.00 86.69 107 VAL A N 1
ATOM 856 C CA . VAL A 1 107 ? -20.067 -14.198 25.601 1.00 86.69 107 VAL A CA 1
ATOM 857 C C . VAL A 1 107 ? -19.293 -12.886 25.783 1.00 86.69 107 VAL A C 1
ATOM 859 O O . VAL A 1 107 ? -19.885 -11.813 25.780 1.00 86.69 107 VAL A O 1
ATOM 862 N N . GLY A 1 108 ? -17.976 -12.957 25.983 1.00 84.81 108 GLY A N 1
ATOM 863 C CA . GLY A 1 108 ? -17.143 -11.792 26.321 1.00 84.81 108 GLY A CA 1
ATOM 864 C C . GLY A 1 108 ? -16.924 -11.565 27.824 1.00 84.81 108 GLY A C 1
ATOM 865 O O . GLY A 1 108 ? -16.098 -10.729 28.189 1.00 84.81 108 GLY A O 1
ATOM 866 N N . CYS A 1 109 ? -17.595 -12.327 28.694 1.00 92.06 109 CYS A N 1
ATOM 867 C CA . CYS A 1 109 ? -17.222 -12.473 30.102 1.00 92.06 109 CYS A CA 1
ATOM 868 C C . CYS A 1 109 ? -15.899 -13.253 30.223 1.00 92.06 109 CYS A C 1
ATOM 870 O O . CYS A 1 109 ? -15.694 -14.205 29.467 1.00 92.06 109 CYS A O 1
ATOM 872 N N . PRO A 1 110 ? -14.999 -12.891 31.158 1.00 90.12 110 PRO A N 1
ATOM 873 C CA . PRO A 1 110 ? -13.778 -13.658 31.389 1.00 90.12 110 PRO A CA 1
ATOM 874 C C . PRO A 1 110 ? -14.099 -15.106 31.800 1.00 90.12 110 PRO A C 1
ATOM 876 O O . PRO A 1 110 ? -14.986 -15.337 32.619 1.00 90.12 110 PRO A O 1
ATOM 879 N N . GLU A 1 111 ? -13.368 -16.077 31.236 1.00 88.12 111 GLU A N 1
ATOM 880 C CA . GLU A 1 111 ? -13.556 -17.515 31.517 1.00 88.12 111 GLU A CA 1
ATOM 881 C C . GLU A 1 111 ? -13.140 -17.905 32.940 1.00 88.12 111 GLU A C 1
ATOM 883 O O . GLU A 1 111 ? -13.688 -18.833 33.532 1.00 88.12 111 GLU A O 1
ATOM 888 N N . ARG A 1 112 ? -12.146 -17.197 33.484 1.00 90.56 112 ARG A N 1
ATOM 889 C CA . ARG A 1 112 ? -11.660 -17.348 34.857 1.00 90.56 112 ARG A CA 1
ATOM 890 C C . ARG A 1 112 ? -11.871 -16.044 35.602 1.00 90.56 112 ARG A C 1
ATOM 892 O O . ARG A 1 112 ? -11.692 -14.973 35.024 1.00 90.56 112 ARG A O 1
ATOM 899 N N . GLU A 1 113 ? -12.220 -16.149 36.878 1.00 90.31 113 GLU A N 1
ATOM 900 C CA . GLU A 1 113 ? -12.403 -14.982 37.735 1.00 90.31 113 GLU A CA 1
ATOM 901 C C . GLU A 1 113 ? -11.110 -14.144 37.779 1.00 90.31 113 GLU A C 1
ATOM 903 O O . GLU A 1 113 ? -10.047 -14.679 38.108 1.00 90.31 113 GLU A O 1
ATOM 908 N N . PRO A 1 114 ? -11.166 -12.853 37.407 1.00 91.44 114 PRO A N 1
ATOM 909 C CA . PRO A 1 114 ? -10.005 -11.974 37.467 1.00 91.44 114 PRO A CA 1
ATOM 910 C C . PRO A 1 114 ? -9.596 -11.675 38.909 1.00 91.44 114 PRO A C 1
ATOM 912 O O . PRO A 1 114 ? -10.452 -11.483 39.774 1.00 91.44 114 PRO A O 1
ATOM 915 N N . ASP A 1 115 ? -8.293 -11.516 39.146 1.00 88.31 115 ASP A N 1
ATOM 916 C CA . ASP A 1 115 ? -7.750 -11.226 40.481 1.00 88.31 115 ASP A CA 1
ATOM 917 C C . ASP A 1 115 ? -8.315 -9.907 41.034 1.00 88.31 115 ASP A C 1
ATOM 919 O O . ASP A 1 115 ? -8.639 -9.772 42.216 1.00 88.31 115 ASP A O 1
ATOM 923 N N . MET A 1 116 ? -8.463 -8.917 40.154 1.00 89.00 116 MET A N 1
ATOM 924 C CA . MET A 1 116 ? -8.945 -7.581 40.482 1.00 89.00 116 MET A CA 1
ATOM 925 C C . MET A 1 116 ? -10.332 -7.379 39.883 1.00 89.00 116 MET A C 1
ATOM 927 O O . MET A 1 116 ? -10.463 -6.879 38.766 1.00 89.00 116 MET A O 1
ATOM 931 N N . CYS A 1 117 ? -11.371 -7.754 40.629 1.00 91.88 117 CYS A N 1
ATOM 932 C CA . CYS A 1 117 ? -12.757 -7.597 40.205 1.00 91.88 117 CYS A CA 1
ATOM 933 C C . CYS A 1 117 ? -13.700 -7.173 41.340 1.00 91.88 117 CYS A C 1
ATOM 935 O O . CYS A 1 117 ? -13.399 -7.324 42.525 1.00 91.88 117 CYS A O 1
ATOM 937 N N . VAL A 1 118 ? -14.848 -6.612 40.955 1.00 91.75 118 VAL A N 1
ATOM 938 C CA . VAL A 1 118 ? -15.983 -6.300 41.826 1.00 91.75 118 VAL A CA 1
ATOM 939 C C . VAL A 1 118 ? -17.282 -6.671 41.114 1.00 91.75 118 VAL A C 1
ATOM 941 O O . VAL A 1 118 ? -17.522 -6.261 39.978 1.00 91.75 118 VAL A O 1
ATOM 944 N N . TYR A 1 119 ? -18.154 -7.375 41.834 1.00 93.88 119 TYR A N 1
ATOM 945 C CA . TYR A 1 119 ? -19.515 -7.678 41.404 1.00 93.88 119 TYR A CA 1
ATOM 946 C C . TYR A 1 119 ? -20.473 -6.546 41.774 1.00 93.88 119 TYR A C 1
ATOM 948 O O . TYR A 1 119 ? -20.541 -6.115 42.931 1.00 93.88 119 TYR A O 1
ATOM 956 N N . LEU A 1 120 ? -21.230 -6.085 40.788 1.00 94.25 120 LEU A N 1
ATOM 957 C CA . LEU A 1 120 ? -22.213 -5.020 40.893 1.00 94.25 120 LEU A CA 1
ATOM 958 C C . LEU A 1 120 ? -23.612 -5.558 40.605 1.00 94.25 120 LEU A C 1
ATOM 960 O O . LEU A 1 120 ? -23.788 -6.556 39.905 1.00 94.25 120 LEU A O 1
ATOM 964 N N . ARG A 1 121 ? -24.618 -4.893 41.178 1.00 93.88 121 ARG A N 1
ATOM 965 C CA . ARG A 1 121 ? -26.008 -5.323 41.066 1.00 93.88 121 ARG A CA 1
ATOM 966 C C . ARG A 1 121 ? -26.739 -4.560 39.967 1.00 93.88 121 ARG A C 1
ATOM 968 O O . ARG A 1 121 ? -26.773 -3.332 39.990 1.00 93.88 121 ARG A O 1
ATOM 975 N N . ILE A 1 122 ? -27.376 -5.277 39.050 1.00 96.06 122 ILE A N 1
ATOM 976 C CA . ILE A 1 122 ? -28.129 -4.700 37.936 1.00 96.06 122 ILE A CA 1
ATOM 977 C C . ILE A 1 122 ? -29.564 -5.212 37.897 1.00 96.06 122 ILE A C 1
ATOM 979 O O . ILE A 1 122 ? -29.824 -6.352 38.270 1.00 96.06 122 ILE A O 1
ATOM 983 N N . CYS A 1 123 ? -30.499 -4.360 37.471 1.00 95.62 123 CYS A N 1
ATOM 984 C CA . CYS A 1 123 ? -31.881 -4.773 37.252 1.00 95.62 123 CYS A CA 1
ATOM 985 C C . CYS A 1 123 ? -32.016 -5.605 35.968 1.00 95.62 123 CYS A C 1
ATOM 987 O O . CYS A 1 123 ? -31.146 -5.553 35.097 1.00 95.62 123 CYS A O 1
ATOM 989 N N . SER A 1 124 ? -33.138 -6.309 35.818 1.00 94.00 124 SER A N 1
ATOM 990 C CA . SER A 1 124 ? -33.446 -7.118 34.630 1.00 94.00 124 SER A CA 1
ATOM 991 C C . SER A 1 124 ? -33.377 -6.329 33.316 1.00 94.00 124 SER A C 1
ATOM 993 O O . SER A 1 124 ? -32.822 -6.821 32.339 1.00 94.00 124 SER A O 1
ATOM 995 N N . GLN A 1 125 ? -33.861 -5.084 33.291 1.00 94.31 125 GLN A N 1
ATOM 996 C CA . GLN A 1 125 ? -33.810 -4.243 32.087 1.00 94.31 125 GLN A CA 1
ATOM 997 C C . GLN A 1 125 ? -32.372 -3.851 31.712 1.00 94.31 125 GLN A C 1
ATOM 999 O O . GLN A 1 125 ? -31.965 -3.987 30.559 1.00 94.31 125 GLN A O 1
ATOM 1004 N N . CYS A 1 126 ? -31.555 -3.429 32.686 1.00 95.19 126 CYS A N 1
ATOM 1005 C CA . CYS A 1 126 ? -30.142 -3.138 32.434 1.00 95.19 126 CYS A CA 1
ATOM 1006 C C . CYS A 1 126 ? -29.342 -4.395 32.083 1.00 95.19 126 CYS A C 1
ATOM 1008 O O . CYS A 1 126 ? -28.387 -4.288 31.318 1.00 95.19 126 CYS A O 1
ATOM 1010 N N . HIS A 1 127 ? -29.715 -5.561 32.615 1.00 95.19 127 HIS A N 1
ATOM 1011 C CA . HIS A 1 127 ? -29.119 -6.837 32.232 1.00 95.19 127 HIS A CA 1
ATOM 1012 C C . HIS A 1 127 ? -29.321 -7.111 30.743 1.00 95.19 127 HIS A C 1
ATOM 1014 O O . HIS A 1 127 ? -28.333 -7.269 30.033 1.00 95.19 127 HIS A O 1
ATOM 1020 N N . LEU A 1 128 ? -30.568 -7.088 30.262 1.00 94.38 128 LEU A N 1
ATOM 1021 C CA . LEU A 1 128 ? -30.885 -7.321 28.847 1.00 94.38 128 LEU A CA 1
ATOM 1022 C C . LEU A 1 128 ? -30.157 -6.330 27.930 1.00 94.38 128 LEU A C 1
ATOM 1024 O O . LEU A 1 128 ? -29.527 -6.730 26.953 1.00 94.38 128 LEU A O 1
ATOM 1028 N N . TYR A 1 129 ? -30.174 -5.043 28.284 1.00 94.12 129 TYR A N 1
ATOM 1029 C CA . TYR A 1 129 ? -29.493 -4.011 27.505 1.00 94.12 129 TYR A CA 1
ATOM 1030 C C . TYR A 1 129 ? -27.971 -4.226 27.431 1.00 94.12 129 TYR A C 1
ATOM 1032 O O . TYR A 1 129 ? -27.362 -4.109 26.365 1.00 94.12 129 TYR A O 1
ATOM 1040 N N . LEU A 1 130 ? -27.326 -4.526 28.563 1.00 94.50 130 LEU A N 1
ATOM 1041 C CA . LEU A 1 130 ? -25.877 -4.736 28.603 1.00 94.50 130 LEU A CA 1
ATOM 1042 C C . LEU A 1 130 ? -25.462 -6.037 27.914 1.00 94.50 130 LEU A C 1
ATOM 1044 O O . LEU A 1 130 ? -24.421 -6.057 27.257 1.00 94.50 130 LEU A O 1
ATOM 1048 N N . GLU A 1 131 ? -26.272 -7.087 28.030 1.00 94.56 131 GLU A N 1
ATOM 1049 C CA . GLU A 1 131 ? -26.090 -8.350 27.319 1.00 94.56 131 GLU A CA 1
ATOM 1050 C C . GLU A 1 131 ? -26.090 -8.126 25.804 1.00 94.56 131 GLU A C 1
ATOM 1052 O O . GLU A 1 131 ? -25.122 -8.496 25.135 1.00 94.56 131 GLU A O 1
ATOM 1057 N N . GLU A 1 132 ? -27.104 -7.439 25.269 1.00 94.44 132 GLU A N 1
ATOM 1058 C CA . GLU A 1 132 ? -27.195 -7.132 23.839 1.00 94.44 132 GLU A CA 1
ATOM 1059 C C . GLU A 1 132 ? -25.955 -6.365 23.353 1.00 94.44 132 GLU A C 1
ATOM 1061 O O . GLU A 1 132 ? -25.322 -6.740 22.361 1.00 94.44 132 GLU A O 1
ATOM 1066 N N . LYS A 1 133 ? -25.546 -5.323 24.088 1.00 92.25 133 LYS A N 1
ATOM 1067 C CA . LYS A 1 133 ? -24.357 -4.527 23.744 1.00 92.25 133 LYS A CA 1
ATOM 1068 C C . LYS A 1 133 ? -23.067 -5.339 23.800 1.00 92.25 133 LYS A C 1
ATOM 1070 O O . LYS A 1 133 ? -22.181 -5.136 22.966 1.00 92.25 133 LYS A O 1
ATOM 1075 N N . GLN A 1 134 ? -22.943 -6.248 24.759 1.00 93.69 134 GLN A N 1
ATOM 1076 C CA . GLN A 1 134 ? -21.781 -7.120 24.882 1.00 93.69 134 GLN A CA 1
ATOM 1077 C C . GLN A 1 134 ? -21.702 -8.119 23.719 1.00 93.69 134 GLN A C 1
ATOM 1079 O O . GLN A 1 134 ? -20.636 -8.260 23.111 1.00 93.69 134 GLN A O 1
ATOM 1084 N N . VAL A 1 135 ? -22.825 -8.747 23.357 1.00 93.06 135 VAL A N 1
ATOM 1085 C CA . VAL A 1 135 ? -22.921 -9.671 22.215 1.00 93.06 135 VAL A CA 1
ATOM 1086 C C . VAL A 1 135 ? -22.599 -8.951 20.902 1.00 93.06 135 VAL A C 1
ATOM 1088 O O . VAL A 1 135 ? -21.745 -9.424 20.147 1.00 93.06 135 VAL A O 1
ATOM 1091 N N . GLN A 1 136 ? -23.201 -7.781 20.656 1.00 91.62 136 GLN A N 1
ATOM 1092 C CA . GLN A 1 136 ? -22.949 -6.965 19.457 1.00 91.62 136 GLN A CA 1
ATOM 1093 C C . GLN A 1 136 ? -21.466 -6.610 19.315 1.00 91.62 136 GLN A C 1
ATOM 1095 O O . GLN A 1 136 ? -20.871 -6.807 18.253 1.00 91.62 136 GLN A O 1
ATOM 1100 N N . LYS A 1 137 ? -20.833 -6.145 20.400 1.00 89.56 137 LYS A N 1
ATOM 1101 C CA . LYS A 1 137 ? -19.406 -5.793 20.400 1.00 89.56 137 LYS A CA 1
ATOM 1102 C C . LYS A 1 137 ? -18.520 -6.986 20.033 1.00 89.56 137 LYS A C 1
ATOM 1104 O O . LYS A 1 137 ? -17.526 -6.823 19.320 1.00 89.56 137 LYS A O 1
ATOM 1109 N N . MET A 1 138 ? -18.867 -8.180 20.508 1.00 87.94 138 MET A N 1
ATOM 1110 C CA . MET A 1 138 ? -18.106 -9.385 20.200 1.00 87.94 138 MET A CA 1
ATOM 1111 C C . MET A 1 138 ? -18.308 -9.825 18.743 1.00 87.94 138 MET A C 1
ATOM 1113 O O . MET A 1 138 ? -17.334 -10.070 18.036 1.00 87.94 138 MET A O 1
ATOM 1117 N N . GLN A 1 139 ? -19.541 -9.831 18.237 1.00 89.06 139 GLN A N 1
ATOM 1118 C CA . GLN A 1 139 ? -19.808 -10.130 16.823 1.00 89.06 139 GLN A CA 1
ATOM 1119 C C . GLN A 1 139 ? -19.073 -9.171 15.878 1.00 89.06 139 GLN A C 1
ATOM 1121 O O . GLN A 1 139 ? -18.470 -9.610 14.895 1.00 89.06 139 GLN A O 1
ATOM 1126 N N . GLN A 1 140 ? -19.061 -7.877 16.200 1.00 88.31 140 GLN A N 1
ATOM 1127 C CA . GLN A 1 140 ? -18.333 -6.874 15.428 1.00 88.31 140 GLN A CA 1
ATOM 1128 C C . GLN A 1 140 ? -16.822 -7.129 15.455 1.00 88.31 140 GLN A C 1
ATOM 1130 O O . GLN A 1 140 ? -16.187 -7.160 14.407 1.00 88.31 140 GLN A O 1
ATOM 1135 N N . THR A 1 141 ? -16.257 -7.422 16.630 1.00 86.62 141 THR A N 1
ATOM 1136 C CA . THR A 1 141 ? -14.825 -7.741 16.765 1.00 86.62 141 THR A CA 1
ATOM 1137 C C . THR A 1 141 ? -14.434 -8.969 15.934 1.00 86.62 141 THR A C 1
ATOM 1139 O O . THR A 1 141 ? -13.392 -8.962 15.277 1.00 86.62 141 THR A O 1
ATOM 1142 N N . LEU A 1 142 ? -15.269 -10.015 15.924 1.00 86.31 142 LEU A N 1
ATOM 1143 C CA . LEU A 1 142 ? -15.040 -11.209 15.106 1.00 86.31 142 LEU A CA 1
ATOM 1144 C C . LEU A 1 142 ? -15.116 -10.884 13.607 1.00 86.31 142 LEU A C 1
ATOM 1146 O O . LEU A 1 142 ? -14.256 -11.309 12.836 1.00 86.31 142 LEU A O 1
ATOM 1150 N N . THR A 1 143 ? -16.114 -10.098 13.204 1.00 86.50 143 THR A N 1
ATOM 1151 C CA . THR A 1 143 ? -16.299 -9.666 11.811 1.00 86.50 143 THR A CA 1
ATOM 1152 C C . THR A 1 143 ? -15.102 -8.850 11.325 1.00 86.50 143 THR A C 1
ATOM 1154 O O . THR A 1 143 ? -14.550 -9.145 10.266 1.00 86.50 143 THR A O 1
ATOM 1157 N N . ASP A 1 144 ? -14.626 -7.896 12.127 1.00 84.75 144 ASP A N 1
ATOM 1158 C CA . ASP A 1 144 ? -13.452 -7.080 11.810 1.00 84.75 144 A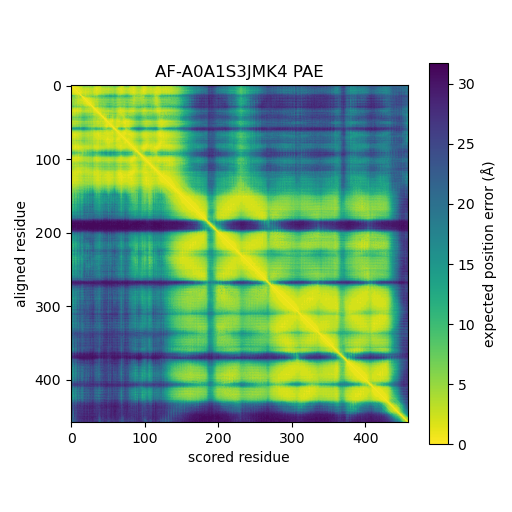SP A CA 1
ATOM 1159 C C . ASP A 1 144 ? -12.183 -7.937 11.669 1.00 84.75 144 ASP A C 1
ATOM 1161 O O . ASP A 1 144 ? -11.345 -7.689 10.797 1.00 84.75 144 ASP A O 1
ATOM 1165 N N . GLN A 1 145 ? -12.014 -8.960 12.514 1.00 84.31 145 GLN A N 1
ATOM 1166 C CA . GLN A 1 145 ? -10.888 -9.896 12.422 1.00 84.31 145 GLN A CA 1
ATOM 1167 C C . GLN A 1 145 ? -10.946 -10.755 11.153 1.00 84.31 145 GLN A C 1
ATOM 1169 O O . GLN A 1 145 ? -9.918 -10.939 10.488 1.00 84.31 145 GLN A O 1
ATOM 1174 N N . LEU A 1 146 ? -12.131 -11.253 10.793 1.00 85.69 146 LEU A N 1
ATOM 1175 C CA . LEU A 1 146 ? -12.354 -11.998 9.554 1.00 85.69 146 LEU A CA 1
ATOM 1176 C C . LEU A 1 146 ? -12.066 -11.124 8.328 1.00 85.69 146 LEU A C 1
ATOM 1178 O O . LEU A 1 146 ? -11.275 -11.527 7.476 1.00 85.69 146 LEU A O 1
ATOM 1182 N N . GLN A 1 147 ? -12.592 -9.897 8.286 1.00 86.25 147 GLN A N 1
ATOM 1183 C CA . GLN A 1 147 ? -12.344 -8.949 7.194 1.00 86.25 147 GLN A CA 1
ATOM 1184 C C . GLN A 1 147 ? -10.859 -8.590 7.058 1.00 86.25 147 GLN A C 1
ATOM 1186 O O . GLN A 1 147 ? -10.317 -8.582 5.952 1.00 86.25 147 GLN A O 1
ATOM 1191 N N . LYS A 1 148 ? -10.156 -8.339 8.172 1.00 85.81 148 LYS A N 1
ATOM 1192 C CA . LYS A 1 148 ? -8.701 -8.089 8.155 1.00 85.81 148 LYS A CA 1
ATOM 1193 C C . LYS A 1 148 ? -7.929 -9.288 7.610 1.00 85.81 148 LYS A C 1
ATOM 1195 O O . LYS A 1 148 ? -6.964 -9.112 6.863 1.00 85.81 148 LYS A O 1
ATOM 1200 N N . THR A 1 149 ? -8.362 -10.497 7.955 1.00 88.31 149 THR A N 1
ATOM 1201 C CA . THR A 1 149 ? -7.751 -11.740 7.475 1.00 88.31 149 THR A CA 1
ATOM 1202 C C . THR A 1 149 ? -8.001 -11.940 5.980 1.00 88.31 149 THR A C 1
ATOM 1204 O O . THR A 1 149 ? -7.061 -12.231 5.241 1.00 88.31 149 THR A O 1
ATOM 1207 N N . GLU A 1 150 ? -9.222 -11.723 5.497 1.00 89.69 150 GLU A N 1
ATOM 1208 C CA . GLU A 1 150 ? -9.564 -11.811 4.073 1.00 89.69 150 GLU A CA 1
ATOM 1209 C C . GLU A 1 150 ? -8.813 -10.767 3.231 1.00 89.69 150 GLU A C 1
ATOM 1211 O O . GLU A 1 150 ? -8.239 -11.087 2.182 1.00 89.69 150 GLU A O 1
ATOM 1216 N N . LEU A 1 151 ? -8.730 -9.527 3.723 1.00 89.62 151 LEU A N 1
ATOM 1217 C CA . LEU A 1 151 ? -7.986 -8.451 3.072 1.00 89.62 151 LEU A CA 1
ATOM 1218 C C . LEU A 1 151 ? -6.494 -8.787 2.951 1.00 89.62 151 LEU A C 1
ATOM 1220 O O . LEU A 1 151 ? -5.885 -8.519 1.911 1.00 89.62 151 LEU A O 1
ATOM 1224 N N . PHE A 1 152 ? -5.901 -9.388 3.989 1.00 92.69 152 PHE A N 1
ATOM 1225 C CA . PHE A 1 152 ? -4.517 -9.861 3.947 1.00 92.69 152 PHE A CA 1
ATOM 1226 C C . PHE A 1 152 ? -4.315 -10.868 2.806 1.00 92.69 152 PHE A C 1
ATOM 1228 O O . PHE A 1 152 ? -3.441 -10.671 1.959 1.00 92.69 152 PHE A O 1
ATOM 1235 N N . TRP A 1 153 ? -5.146 -11.912 2.735 1.00 92.62 153 TRP A N 1
ATOM 1236 C CA . TRP A 1 153 ? -5.008 -12.957 1.716 1.00 92.62 153 TRP A CA 1
ATOM 1237 C C . TRP A 1 153 ? -5.251 -12.439 0.302 1.00 92.62 153 TRP A C 1
ATOM 1239 O O . TRP A 1 153 ? -4.514 -12.800 -0.616 1.00 92.62 153 TRP A O 1
ATOM 1249 N N . THR A 1 154 ? -6.212 -11.534 0.132 1.00 92.38 154 THR A N 1
ATOM 1250 C CA . THR A 1 154 ? -6.492 -10.888 -1.156 1.00 92.38 154 THR A CA 1
ATOM 1251 C C . THR A 1 154 ? -5.262 -10.146 -1.678 1.00 92.38 154 THR A C 1
ATOM 1253 O O . THR A 1 154 ? -4.839 -10.374 -2.815 1.00 92.38 154 THR A O 1
ATOM 1256 N N . LYS A 1 155 ? -4.616 -9.338 -0.824 1.00 92.38 155 LYS A N 1
ATOM 1257 C CA . LYS A 1 155 ? -3.379 -8.618 -1.171 1.00 92.38 155 LYS A CA 1
ATOM 1258 C C . LYS A 1 155 ? -2.227 -9.569 -1.509 1.00 92.38 155 LYS A C 1
ATOM 1260 O O . LYS A 1 155 ? -1.486 -9.317 -2.458 1.00 92.38 155 LYS A O 1
ATOM 1265 N N . ILE A 1 156 ? -2.088 -10.675 -0.775 1.00 94.31 156 ILE A N 1
ATOM 1266 C CA . ILE A 1 156 ? -1.061 -11.695 -1.045 1.00 94.31 156 ILE A CA 1
ATOM 1267 C C . ILE A 1 156 ? -1.278 -12.360 -2.406 1.00 94.31 156 ILE A C 1
ATOM 1269 O O . ILE A 1 156 ? -0.333 -12.473 -3.188 1.00 94.31 156 ILE A O 1
ATOM 1273 N N . VAL A 1 157 ? -2.507 -12.777 -2.715 1.00 93.38 157 VAL A N 1
ATOM 1274 C CA . VAL A 1 157 ? -2.837 -13.424 -3.993 1.00 93.38 157 VAL A CA 1
ATOM 1275 C C . VAL A 1 157 ? -2.614 -12.465 -5.161 1.00 93.38 157 VAL A C 1
ATOM 1277 O O . VAL A 1 157 ? -2.059 -12.865 -6.186 1.00 93.38 157 VAL A O 1
ATOM 1280 N N . GLU A 1 158 ? -3.008 -11.200 -5.021 1.00 92.62 158 GLU A N 1
ATOM 1281 C CA . GLU A 1 158 ? -2.773 -10.176 -6.039 1.00 92.62 158 GLU A CA 1
ATOM 1282 C C . GLU A 1 158 ? -1.274 -9.952 -6.283 1.00 92.62 158 GLU A C 1
ATOM 1284 O O . GLU A 1 158 ? -0.820 -10.003 -7.433 1.00 92.62 158 GLU A O 1
ATOM 1289 N N . ALA A 1 159 ? -0.488 -9.795 -5.214 1.00 92.62 159 ALA A N 1
ATOM 1290 C CA . ALA A 1 159 ? 0.957 -9.626 -5.309 1.00 92.62 159 ALA A CA 1
ATOM 1291 C C . ALA A 1 159 ? 1.640 -10.850 -5.941 1.00 92.62 159 ALA A C 1
ATOM 1293 O O . ALA A 1 159 ? 2.462 -10.699 -6.848 1.00 92.62 159 ALA A O 1
ATOM 1294 N N . ALA A 1 160 ? 1.261 -12.064 -5.534 1.00 93.38 160 ALA A N 1
ATOM 1295 C CA . ALA A 1 160 ? 1.798 -13.304 -6.089 1.00 93.38 160 ALA A CA 1
ATOM 1296 C C . ALA A 1 160 ? 1.480 -13.449 -7.587 1.00 93.38 160 ALA A C 1
ATOM 1298 O O . ALA A 1 160 ? 2.367 -13.784 -8.375 1.00 93.38 160 ALA A O 1
ATOM 1299 N N . LYS A 1 161 ? 0.248 -13.128 -8.011 1.00 94.56 161 LYS A N 1
ATOM 1300 C CA . LYS A 1 161 ? -0.144 -13.114 -9.433 1.00 94.56 161 LYS A CA 1
ATOM 1301 C C . LYS A 1 161 ? 0.659 -12.086 -10.228 1.00 94.56 161 LYS A C 1
ATOM 1303 O O . LYS A 1 161 ? 1.133 -12.396 -11.322 1.00 94.56 161 LYS A O 1
ATOM 1308 N N . LYS A 1 162 ? 0.828 -10.872 -9.693 1.00 93.50 162 LYS A N 1
ATOM 1309 C CA . LYS A 1 162 ? 1.624 -9.810 -10.328 1.00 93.50 162 LYS A CA 1
ATOM 1310 C C . LYS A 1 162 ? 3.076 -10.251 -10.512 1.00 93.50 162 LYS A C 1
ATOM 1312 O O . LYS A 1 162 ? 3.594 -10.161 -11.622 1.00 93.50 162 LYS A O 1
ATOM 1317 N N . LEU A 1 163 ? 3.699 -10.788 -9.465 1.00 94.75 163 LEU A N 1
ATOM 1318 C CA . LEU A 1 163 ? 5.068 -11.301 -9.512 1.00 94.75 163 LEU A CA 1
ATOM 1319 C C . LEU A 1 163 ? 5.218 -12.460 -10.493 1.00 94.75 163 LEU A C 1
ATOM 1321 O O . LEU A 1 163 ? 6.125 -12.430 -11.314 1.00 94.75 163 LEU A O 1
ATOM 1325 N N . SER A 1 164 ? 4.318 -13.444 -10.464 1.00 94.88 164 SER A N 1
ATOM 1326 C CA . SER A 1 164 ? 4.351 -14.592 -11.379 1.00 94.88 164 SER A CA 1
ATOM 1327 C C . SER A 1 164 ? 4.339 -14.153 -12.849 1.00 94.88 164 SER A C 1
ATOM 1329 O O . SER A 1 164 ? 5.156 -14.629 -13.637 1.00 94.88 164 SER A O 1
ATOM 1331 N N . ARG A 1 165 ? 3.504 -13.167 -13.207 1.00 95.81 165 ARG A N 1
ATOM 1332 C CA . ARG A 1 165 ? 3.481 -12.585 -14.562 1.00 95.81 165 ARG A CA 1
ATOM 1333 C C . ARG A 1 165 ? 4.809 -11.930 -14.941 1.00 95.81 165 ARG A C 1
ATOM 1335 O O . ARG A 1 165 ? 5.252 -12.082 -16.074 1.00 95.81 165 ARG A O 1
ATOM 1342 N N . ILE A 1 166 ? 5.441 -11.203 -14.018 1.00 94.81 166 ILE A N 1
ATOM 1343 C CA . ILE A 1 166 ? 6.739 -10.560 -14.276 1.00 94.81 166 ILE A CA 1
ATOM 1344 C C . ILE A 1 166 ? 7.844 -11.620 -14.411 1.00 94.81 166 ILE A C 1
ATOM 1346 O O . ILE A 1 166 ? 8.633 -11.543 -15.347 1.00 94.81 166 ILE A O 1
ATOM 1350 N N . ARG A 1 167 ? 7.859 -12.655 -13.556 1.00 94.69 167 ARG A N 1
ATOM 1351 C CA . ARG A 1 167 ? 8.818 -13.777 -13.644 1.00 94.69 167 ARG A CA 1
ATOM 1352 C C . ARG A 1 167 ? 8.711 -14.508 -14.972 1.00 94.69 167 ARG A C 1
ATOM 1354 O O . ARG A 1 167 ? 9.738 -14.810 -15.569 1.00 94.69 167 ARG A O 1
ATOM 1361 N N . ALA A 1 168 ? 7.489 -14.752 -15.447 1.00 95.38 168 ALA A N 1
ATOM 1362 C CA . ALA A 1 168 ? 7.260 -15.369 -16.749 1.00 95.38 168 ALA A CA 1
ATOM 1363 C C . ALA A 1 168 ? 7.854 -14.522 -17.886 1.00 95.38 168 ALA A C 1
ATOM 1365 O O . ALA A 1 168 ? 8.513 -15.066 -18.766 1.00 95.38 168 ALA A O 1
ATOM 1366 N N . LYS A 1 169 ? 7.698 -13.190 -17.834 1.00 95.56 169 LYS A N 1
ATOM 1367 C CA . LYS A 1 169 ? 8.331 -12.284 -18.803 1.00 95.56 169 LYS A CA 1
ATOM 1368 C C . LYS A 1 169 ? 9.858 -12.337 -18.722 1.00 95.56 169 LYS A C 1
ATOM 1370 O O . LYS A 1 169 ? 10.491 -12.555 -19.743 1.00 95.56 169 LYS A O 1
ATOM 1375 N N . ILE A 1 170 ? 10.449 -12.216 -17.531 1.00 95.19 170 ILE A N 1
ATOM 1376 C CA . ILE A 1 170 ? 11.913 -12.307 -17.357 1.00 95.19 170 ILE A CA 1
ATOM 1377 C C . ILE A 1 170 ? 12.439 -13.632 -17.924 1.00 95.19 170 ILE A C 1
ATOM 1379 O O . ILE A 1 170 ? 13.375 -13.634 -18.715 1.00 95.19 170 ILE A O 1
ATOM 1383 N N . SER A 1 171 ? 11.780 -14.744 -17.595 1.00 93.56 171 SER A N 1
ATOM 1384 C CA . SER A 1 171 ? 12.177 -16.084 -18.051 1.00 93.56 171 SER A CA 1
ATOM 1385 C C . SER A 1 171 ? 12.039 -16.265 -19.568 1.00 93.56 171 SER A C 1
ATOM 1387 O O . SER A 1 171 ? 12.749 -17.077 -20.147 1.00 93.56 171 SER A O 1
ATOM 1389 N N . ALA A 1 172 ? 11.145 -15.515 -20.220 1.00 93.50 172 ALA A N 1
ATOM 1390 C CA . ALA A 1 172 ? 10.954 -15.552 -21.669 1.00 93.50 172 ALA A CA 1
ATOM 1391 C C . ALA A 1 172 ? 11.891 -14.602 -22.438 1.00 93.50 172 ALA A C 1
ATOM 1393 O O . ALA A 1 172 ? 12.240 -14.887 -23.582 1.00 93.50 172 ALA A O 1
ATOM 1394 N N . HIS A 1 173 ? 12.266 -13.464 -21.845 1.00 90.69 173 HIS A N 1
ATOM 1395 C CA . HIS A 1 173 ? 13.089 -12.440 -22.497 1.00 90.69 173 HIS A CA 1
ATOM 1396 C C . HIS A 1 173 ? 14.595 -12.639 -22.264 1.00 90.69 173 HIS A C 1
ATOM 1398 O O . HIS A 1 173 ? 15.377 -12.351 -23.168 1.00 90.69 173 HIS A O 1
ATOM 1404 N N . LEU A 1 174 ? 15.009 -13.176 -21.109 1.00 91.44 174 LEU A N 1
ATOM 1405 C CA . LEU A 1 174 ? 16.427 -13.382 -20.791 1.00 91.44 174 LEU A CA 1
ATOM 1406 C C . LEU A 1 174 ? 17.143 -14.311 -21.798 1.00 91.44 174 LEU A C 1
ATOM 1408 O O . LEU A 1 174 ? 18.212 -13.924 -22.268 1.00 91.44 174 LEU A O 1
ATOM 1412 N N . PRO A 1 175 ? 16.570 -15.461 -22.220 1.00 90.06 175 PRO A N 1
ATOM 1413 C CA . PRO A 1 175 ? 17.214 -16.316 -23.221 1.00 90.06 175 PRO A CA 1
ATOM 1414 C C . PRO A 1 175 ? 17.351 -15.638 -24.590 1.00 90.06 175 PRO A C 1
ATOM 1416 O O . PRO A 1 175 ? 18.362 -15.809 -25.259 1.00 90.06 175 PRO A O 1
ATOM 1419 N N . LYS A 1 176 ? 16.370 -14.816 -24.990 1.00 87.69 176 LYS A N 1
ATOM 1420 C CA . LYS A 1 176 ? 16.429 -14.055 -26.251 1.00 87.69 176 LYS A CA 1
ATOM 1421 C C . LYS A 1 176 ? 17.546 -13.017 -26.227 1.00 87.69 176 LYS A C 1
ATOM 1423 O O . LYS A 1 176 ? 18.239 -12.823 -27.216 1.00 87.69 176 LYS A O 1
ATOM 1428 N N . TYR A 1 177 ? 17.738 -12.357 -25.086 1.00 87.06 177 TYR A N 1
ATOM 1429 C CA . TYR A 1 177 ? 18.848 -11.426 -24.904 1.00 87.06 177 TYR A CA 1
ATOM 1430 C C . TYR A 1 177 ? 20.204 -12.140 -25.011 1.00 87.06 177 TYR A C 1
ATOM 1432 O O . TYR A 1 177 ? 21.099 -11.656 -25.700 1.00 87.06 177 TYR A O 1
ATOM 1440 N N . GLN A 1 178 ? 20.328 -13.322 -24.403 1.00 87.31 178 GLN A N 1
ATOM 1441 C CA . GLN A 1 178 ? 21.512 -14.168 -24.546 1.00 87.31 178 GLN A CA 1
ATOM 1442 C C . GLN A 1 178 ? 21.754 -14.591 -26.003 1.00 87.31 178 GLN A C 1
ATOM 1444 O O . GLN A 1 178 ? 22.881 -14.505 -26.478 1.00 87.31 178 GLN A O 1
ATOM 1449 N N . GLU A 1 179 ? 20.712 -14.986 -26.738 1.00 84.06 179 GLU A N 1
ATOM 1450 C CA . GLU A 1 179 ? 20.801 -15.320 -28.166 1.00 84.06 179 GLU A CA 1
ATOM 1451 C C . GLU A 1 179 ? 21.287 -14.130 -29.009 1.00 84.06 179 GLU A C 1
ATOM 1453 O O . GLU A 1 179 ? 22.170 -14.293 -29.853 1.00 84.06 179 GLU A O 1
ATOM 1458 N N . HIS A 1 180 ? 20.779 -12.920 -28.747 1.00 80.19 180 HIS A N 1
ATOM 1459 C CA . HIS A 1 180 ? 21.246 -11.706 -29.420 1.00 80.19 180 HIS A CA 1
ATOM 1460 C C . HIS A 1 180 ? 22.727 -11.420 -29.146 1.00 80.19 180 HIS A C 1
ATOM 1462 O O . HIS A 1 180 ? 23.447 -11.072 -30.079 1.00 80.19 180 HIS A O 1
ATOM 1468 N N . ILE A 1 181 ? 23.196 -11.612 -27.909 1.00 78.94 181 ILE A N 1
ATOM 1469 C CA . ILE A 1 181 ? 24.620 -11.462 -27.567 1.00 78.94 181 ILE A CA 1
ATOM 1470 C C . ILE A 1 181 ? 25.460 -12.530 -28.266 1.00 78.94 181 ILE A C 1
ATOM 1472 O O . ILE A 1 181 ? 26.459 -12.193 -28.892 1.00 78.94 181 ILE A O 1
ATOM 1476 N N . ASN A 1 182 ? 25.044 -13.797 -28.234 1.00 76.50 182 ASN A N 1
ATOM 1477 C CA . ASN A 1 182 ? 25.772 -14.892 -28.882 1.00 76.50 182 ASN A CA 1
ATOM 1478 C C . ASN A 1 182 ? 25.863 -14.698 -30.403 1.00 76.50 182 ASN A C 1
ATOM 1480 O O . ASN A 1 182 ? 26.902 -14.956 -31.001 1.00 76.50 182 ASN A O 1
ATOM 1484 N N . THR A 1 183 ? 24.807 -14.167 -31.027 1.00 72.44 183 THR A N 1
ATOM 1485 C CA . THR A 1 183 ? 24.799 -13.828 -32.461 1.00 72.44 183 THR A CA 1
ATOM 1486 C C . THR A 1 183 ? 25.807 -12.719 -32.794 1.00 72.44 183 THR A C 1
ATOM 1488 O O . THR A 1 183 ? 26.354 -12.695 -33.895 1.00 72.44 183 THR A O 1
ATOM 1491 N N . MET A 1 184 ? 26.098 -11.819 -31.846 1.00 65.06 184 MET A N 1
ATOM 1492 C CA . MET A 1 184 ? 27.198 -10.850 -31.964 1.00 65.06 184 MET A CA 1
ATOM 1493 C C . MET A 1 184 ? 28.567 -11.438 -31.577 1.00 65.06 184 MET A C 1
ATOM 1495 O O . MET A 1 184 ? 29.594 -10.932 -32.022 1.00 65.06 184 MET A O 1
ATOM 1499 N N . GLY A 1 185 ? 28.572 -12.496 -30.761 1.00 57.72 185 GLY A N 1
ATOM 1500 C CA . GLY A 1 185 ? 29.721 -13.090 -30.074 1.00 57.72 185 GLY A CA 1
ATOM 1501 C C . GLY A 1 185 ? 30.487 -14.205 -30.801 1.00 57.72 185 GLY A C 1
ATOM 1502 O O . GLY A 1 185 ? 31.355 -14.790 -30.166 1.00 57.72 185 GLY A O 1
ATOM 1503 N N . ILE A 1 186 ? 30.271 -14.415 -32.112 1.00 52.88 186 ILE A N 1
ATOM 1504 C CA . ILE A 1 186 ? 30.999 -15.355 -33.009 1.00 52.88 186 ILE A CA 1
ATOM 1505 C C . ILE A 1 186 ? 30.533 -16.820 -32.915 1.00 52.88 186 ILE A C 1
ATOM 1507 O O . ILE A 1 186 ? 30.611 -17.420 -31.857 1.00 52.88 186 ILE A O 1
ATOM 1511 N N . ASP A 1 187 ? 30.179 -17.423 -34.063 1.00 41.88 187 ASP A N 1
ATOM 1512 C CA . ASP A 1 187 ? 30.360 -18.879 -34.287 1.00 41.88 187 ASP A CA 1
ATOM 1513 C C . ASP A 1 187 ? 30.408 -19.317 -35.769 1.00 41.88 187 ASP A C 1
ATOM 1515 O O . ASP A 1 187 ? 30.385 -20.497 -36.110 1.00 41.88 187 ASP A O 1
ATOM 1519 N N . SER A 1 188 ? 30.525 -18.388 -36.713 1.00 40.47 188 SER A N 1
ATOM 1520 C CA . SER A 1 188 ? 30.773 -18.740 -38.111 1.00 40.47 188 SER A CA 1
ATOM 1521 C C . SER A 1 188 ? 31.715 -17.712 -38.702 1.00 40.47 188 SER A C 1
ATOM 1523 O O . SER A 1 188 ? 31.595 -16.530 -38.394 1.00 40.47 188 SER A O 1
ATOM 1525 N N . GLY A 1 189 ? 32.675 -18.145 -39.522 1.00 44.66 189 GLY A N 1
ATOM 1526 C CA . GLY A 1 189 ? 33.598 -17.290 -40.279 1.00 44.66 189 GLY A CA 1
ATOM 1527 C C . GLY A 1 189 ? 32.897 -16.406 -41.320 1.00 44.66 189 GLY A C 1
ATOM 1528 O O . GLY A 1 189 ? 33.354 -16.297 -42.454 1.00 44.66 189 GLY A O 1
ATOM 1529 N N . ALA A 1 190 ? 31.756 -15.822 -40.960 1.00 40.75 190 ALA A N 1
ATOM 1530 C CA . ALA A 1 190 ? 30.962 -14.932 -41.763 1.00 40.75 190 ALA A CA 1
ATOM 1531 C C . ALA A 1 190 ? 31.632 -13.548 -41.806 1.00 40.75 190 ALA A C 1
ATOM 1533 O O . ALA A 1 190 ? 32.164 -13.074 -40.795 1.00 40.75 190 ALA A O 1
ATOM 1534 N N . PRO A 1 191 ? 31.637 -12.881 -42.971 1.00 42.38 191 PRO A N 1
ATOM 1535 C CA . PRO A 1 191 ? 32.355 -11.631 -43.142 1.00 42.38 191 PRO A CA 1
ATOM 1536 C C . PRO A 1 191 ? 31.794 -10.544 -42.222 1.00 42.38 191 PRO A C 1
ATOM 1538 O O . PRO A 1 191 ? 30.579 -10.418 -42.065 1.00 42.38 191 PRO A O 1
ATOM 1541 N N . ARG A 1 192 ? 32.695 -9.679 -41.736 1.00 46.25 192 ARG A N 1
ATOM 1542 C CA . ARG A 1 192 ? 32.461 -8.405 -41.015 1.00 46.25 192 ARG A CA 1
ATOM 1543 C C . ARG A 1 192 ? 31.316 -7.519 -41.551 1.00 46.25 192 ARG A C 1
ATOM 1545 O O . ARG A 1 192 ? 30.927 -6.575 -40.878 1.00 46.25 192 ARG A O 1
ATOM 1552 N N . ALA A 1 193 ? 30.789 -7.791 -42.743 1.00 42.97 193 ALA A N 1
ATOM 1553 C CA . ALA A 1 193 ? 29.783 -6.996 -43.434 1.00 42.97 193 ALA A CA 1
ATOM 1554 C C . ALA A 1 193 ? 28.331 -7.229 -42.964 1.00 42.97 193 ALA A C 1
ATOM 1556 O O . ALA A 1 193 ? 27.496 -6.363 -43.195 1.00 42.97 193 ALA A O 1
ATOM 1557 N N . SER A 1 194 ? 28.000 -8.346 -42.296 1.00 42.03 194 SER A N 1
ATOM 1558 C CA . SER A 1 194 ? 26.590 -8.644 -41.952 1.00 42.03 194 SER A CA 1
ATOM 1559 C C . SER A 1 194 ? 26.111 -8.063 -40.610 1.00 42.03 194 SER A C 1
ATOM 1561 O O . SER A 1 194 ? 24.914 -8.087 -40.336 1.00 42.03 194 SER A O 1
ATOM 1563 N N . LEU A 1 195 ? 27.027 -7.540 -39.783 1.00 46.06 195 LEU A N 1
ATOM 1564 C CA . LEU A 1 195 ? 26.754 -6.945 -38.461 1.00 46.06 195 LEU A CA 1
ATOM 1565 C C . LEU A 1 195 ? 26.819 -5.405 -38.460 1.00 46.06 195 LEU A C 1
ATOM 1567 O O . LEU A 1 195 ? 26.509 -4.779 -37.452 1.00 46.06 195 LEU A O 1
ATOM 1571 N N . GLN A 1 196 ? 27.173 -4.778 -39.587 1.00 48.19 196 GLN A N 1
ATOM 1572 C CA . GLN A 1 196 ? 27.224 -3.316 -39.748 1.00 48.19 196 GLN A CA 1
ATOM 1573 C C . GLN A 1 196 ? 25.858 -2.692 -40.090 1.00 48.19 196 GLN A C 1
ATOM 1575 O O . GLN A 1 196 ? 25.782 -1.684 -40.786 1.00 48.19 196 GLN A O 1
ATOM 1580 N N . GLY A 1 197 ? 24.763 -3.291 -39.627 1.00 53.88 197 GLY A N 1
ATOM 1581 C CA . GLY A 1 197 ? 23.444 -2.674 -39.710 1.00 53.88 197 GLY A CA 1
ATOM 1582 C C . GLY A 1 197 ? 23.089 -2.050 -38.369 1.00 53.88 197 GLY A C 1
ATOM 1583 O O . GLY A 1 197 ? 22.997 -2.779 -37.381 1.00 53.88 197 GLY A O 1
ATOM 1584 N N . GLU A 1 198 ? 22.820 -0.742 -38.333 1.00 56.72 198 GLU A N 1
ATOM 1585 C CA . GLU A 1 198 ? 22.269 -0.024 -37.166 1.00 56.72 198 GLU A CA 1
ATOM 1586 C C . GLU A 1 198 ? 21.106 -0.794 -36.502 1.00 56.72 198 GLU A C 1
ATOM 1588 O O . GLU A 1 198 ? 20.970 -0.801 -35.280 1.00 56.72 198 GLU A O 1
ATOM 1593 N N . ASN A 1 199 ? 20.348 -1.561 -37.293 1.00 69.19 199 ASN A N 1
ATOM 1594 C CA . ASN A 1 199 ? 19.260 -2.432 -36.850 1.00 69.19 199 ASN A CA 1
ATOM 1595 C C . ASN A 1 199 ? 19.664 -3.489 -35.801 1.00 69.19 199 ASN A C 1
ATOM 1597 O O . ASN A 1 199 ? 18.914 -3.715 -34.855 1.00 69.19 199 ASN A O 1
ATOM 1601 N N . GLY A 1 200 ? 20.826 -4.143 -35.924 1.00 70.00 200 GLY A N 1
ATOM 1602 C CA . GLY A 1 200 ? 21.241 -5.192 -34.975 1.00 70.00 200 GLY A CA 1
ATOM 1603 C C . GLY A 1 200 ? 21.594 -4.625 -33.596 1.00 70.00 200 GLY A C 1
ATOM 1604 O O . GLY A 1 200 ? 21.192 -5.162 -32.561 1.00 70.00 200 GLY A O 1
ATOM 1605 N N . ILE A 1 201 ? 22.278 -3.481 -33.598 1.00 75.69 201 ILE A N 1
ATOM 1606 C CA . ILE A 1 201 ? 22.649 -2.720 -32.399 1.00 75.69 201 ILE A CA 1
ATOM 1607 C C . ILE A 1 201 ? 21.396 -2.168 -31.705 1.00 75.69 201 ILE A C 1
ATOM 1609 O O . ILE A 1 201 ? 21.257 -2.287 -30.486 1.00 75.69 201 ILE A O 1
ATOM 1613 N N . GLN A 1 202 ? 20.447 -1.629 -32.473 1.00 76.62 202 GLN A N 1
ATOM 1614 C CA . GLN A 1 202 ? 19.171 -1.134 -31.954 1.00 76.62 202 GLN A CA 1
ATOM 1615 C C . GLN A 1 202 ? 18.330 -2.235 -31.294 1.00 76.62 202 GLN A C 1
ATOM 1617 O O . GLN A 1 202 ? 17.757 -2.012 -30.224 1.00 76.62 202 GLN A O 1
ATOM 1622 N N . VAL A 1 203 ? 18.262 -3.428 -31.897 1.00 81.69 203 VAL A N 1
ATOM 1623 C CA . VAL A 1 203 ? 17.527 -4.575 -31.334 1.00 81.69 203 VAL A CA 1
ATOM 1624 C C . VAL A 1 203 ? 18.123 -5.003 -29.992 1.00 81.69 203 VAL A C 1
ATOM 1626 O O . VAL A 1 203 ? 17.374 -5.210 -29.034 1.00 81.69 203 VAL A O 1
ATOM 1629 N N . LEU A 1 204 ? 19.453 -5.069 -29.882 1.00 81.94 204 LEU A N 1
ATOM 1630 C CA . LEU A 1 204 ? 20.119 -5.400 -28.622 1.00 81.94 204 LEU A CA 1
ATOM 1631 C C . LEU A 1 204 ? 19.918 -4.319 -27.556 1.00 81.94 204 LEU A C 1
ATOM 1633 O O . LEU A 1 204 ? 19.552 -4.646 -26.427 1.00 81.94 204 LEU A O 1
ATOM 1637 N N . ALA A 1 205 ? 20.093 -3.043 -27.912 1.00 81.50 205 ALA A N 1
ATOM 1638 C CA . ALA A 1 205 ? 19.868 -1.922 -26.999 1.00 81.50 205 ALA A CA 1
ATOM 1639 C C . ALA A 1 205 ? 18.429 -1.925 -26.455 1.00 81.50 205 ALA A C 1
ATOM 1641 O O . ALA A 1 205 ? 18.201 -1.731 -25.259 1.00 81.50 205 ALA A O 1
ATOM 1642 N N . ARG A 1 206 ? 17.445 -2.222 -27.313 1.00 84.56 206 ARG A N 1
ATOM 1643 C CA . ARG A 1 206 ? 16.043 -2.378 -26.912 1.00 84.56 206 ARG A CA 1
ATOM 1644 C C . ARG A 1 206 ? 15.842 -3.567 -25.972 1.00 84.56 206 ARG A C 1
ATOM 1646 O O . ARG A 1 206 ? 15.211 -3.403 -24.932 1.00 84.56 206 ARG A O 1
ATOM 1653 N N . ALA A 1 207 ? 16.406 -4.731 -26.289 1.00 86.00 207 ALA A N 1
ATOM 1654 C CA . ALA A 1 207 ? 16.318 -5.910 -25.430 1.00 86.00 207 ALA A CA 1
ATOM 1655 C C . ALA A 1 207 ? 16.957 -5.670 -24.046 1.00 86.00 207 ALA A C 1
ATOM 1657 O O . ALA A 1 207 ? 16.394 -6.079 -23.028 1.00 86.00 207 ALA A O 1
ATOM 1658 N N . GLN A 1 208 ? 18.079 -4.944 -23.990 1.00 87.69 208 GLN A N 1
ATOM 1659 C CA . GLN A 1 208 ? 18.719 -4.521 -22.742 1.00 87.69 208 GLN A CA 1
ATOM 1660 C C . GLN A 1 208 ? 17.808 -3.590 -21.925 1.00 87.69 208 GLN A C 1
ATOM 1662 O O . GLN A 1 208 ? 17.638 -3.798 -20.719 1.00 87.69 208 GLN A O 1
ATOM 1667 N N . CYS A 1 209 ? 17.182 -2.595 -22.567 1.00 84.25 209 CYS A N 1
ATOM 1668 C CA . CYS A 1 209 ? 16.208 -1.714 -21.919 1.00 84.25 209 CYS A CA 1
ATOM 1669 C C . CYS A 1 209 ? 15.008 -2.484 -21.354 1.00 84.25 209 CYS A C 1
ATOM 1671 O O . CYS A 1 209 ? 14.635 -2.258 -20.201 1.00 84.25 209 CYS A O 1
ATOM 1673 N N . ASP A 1 210 ? 14.426 -3.389 -22.142 1.00 88.12 210 ASP A N 1
ATOM 1674 C CA . ASP A 1 210 ? 13.252 -4.173 -21.752 1.00 88.12 210 ASP A CA 1
ATOM 1675 C C . ASP A 1 210 ? 13.561 -5.073 -20.544 1.00 88.12 210 ASP A C 1
ATOM 1677 O O . ASP A 1 210 ? 12.761 -5.169 -19.608 1.00 88.12 210 ASP A O 1
ATOM 1681 N N . MET A 1 211 ? 14.742 -5.701 -20.520 1.00 90.94 211 MET A N 1
ATOM 1682 C CA . MET A 1 211 ? 15.187 -6.522 -19.390 1.00 90.94 211 MET A CA 1
ATOM 1683 C C . MET A 1 211 ? 15.387 -5.696 -18.118 1.00 90.94 211 MET A C 1
ATOM 1685 O O . MET A 1 211 ? 14.860 -6.068 -17.065 1.00 90.94 211 MET A O 1
ATOM 1689 N N . SER A 1 212 ? 16.083 -4.561 -18.214 1.00 88.94 212 SER A N 1
ATOM 1690 C CA . SER A 1 212 ? 16.245 -3.606 -17.108 1.00 88.94 212 SER A CA 1
ATOM 1691 C C . SER A 1 212 ? 14.883 -3.172 -16.537 1.00 88.94 212 SER A C 1
ATOM 1693 O O . SER A 1 212 ? 14.648 -3.248 -15.326 1.00 88.94 212 SER A O 1
ATOM 1695 N N . ASP A 1 213 ? 13.915 -2.856 -17.402 1.00 88.56 213 ASP A N 1
ATOM 1696 C CA . ASP A 1 213 ? 12.563 -2.465 -16.988 1.00 88.56 213 ASP A CA 1
ATOM 1697 C C . ASP A 1 213 ? 11.804 -3.571 -16.262 1.00 88.56 213 ASP A C 1
ATOM 1699 O O . ASP A 1 213 ? 11.078 -3.304 -15.292 1.00 88.56 213 ASP A O 1
ATOM 1703 N N . LEU A 1 214 ? 11.952 -4.815 -16.718 1.00 92.56 214 LEU A N 1
ATOM 1704 C CA . LEU A 1 214 ? 11.363 -5.975 -16.060 1.00 92.56 214 LEU A CA 1
ATOM 1705 C C . LEU A 1 214 ? 11.961 -6.185 -14.667 1.00 92.56 214 LEU A C 1
ATOM 1707 O O . LEU A 1 214 ? 11.194 -6.432 -13.732 1.00 92.56 214 LEU A O 1
ATOM 1711 N N . PHE A 1 215 ? 13.277 -6.031 -14.500 1.00 92.25 215 PHE A N 1
ATOM 1712 C CA . PHE A 1 215 ? 13.936 -6.142 -13.196 1.00 92.25 215 PHE A CA 1
ATOM 1713 C C . PHE A 1 215 ? 13.512 -5.031 -12.234 1.00 92.25 215 PHE A C 1
ATOM 1715 O O . PHE A 1 215 ? 13.110 -5.336 -11.109 1.00 92.25 215 PHE A O 1
ATOM 1722 N N . VAL A 1 216 ? 13.491 -3.768 -12.669 1.00 90.75 216 VAL A N 1
ATOM 1723 C CA . VAL A 1 216 ? 13.006 -2.654 -11.832 1.00 90.75 216 VAL A CA 1
ATOM 1724 C C . VAL A 1 216 ? 11.543 -2.870 -11.435 1.00 90.75 216 VAL A C 1
ATOM 1726 O O . VAL A 1 216 ? 11.176 -2.744 -10.263 1.00 90.75 216 VAL A O 1
ATOM 1729 N N . THR A 1 217 ? 10.697 -3.281 -12.385 1.00 90.88 217 THR A N 1
ATOM 1730 C CA . THR A 1 217 ? 9.284 -3.589 -12.108 1.00 90.88 217 THR A CA 1
ATOM 1731 C C . THR A 1 217 ? 9.140 -4.762 -11.132 1.00 90.88 217 THR A C 1
ATOM 1733 O O . THR A 1 217 ? 8.242 -4.750 -10.284 1.00 90.88 217 THR A O 1
ATOM 1736 N N . PHE A 1 218 ? 10.013 -5.770 -11.222 1.00 93.38 218 PHE A N 1
ATOM 1737 C CA . PHE A 1 218 ? 10.043 -6.903 -10.301 1.00 93.38 218 PHE A CA 1
ATOM 1738 C C . PHE A 1 218 ? 10.419 -6.470 -8.882 1.00 93.38 218 PHE A C 1
ATOM 1740 O O . PHE A 1 218 ? 9.703 -6.807 -7.938 1.00 93.38 218 PHE A O 1
ATOM 1747 N N . VAL A 1 219 ? 11.484 -5.678 -8.729 1.00 91.56 219 VAL A N 1
ATOM 1748 C CA . VAL A 1 219 ? 11.947 -5.168 -7.428 1.00 91.56 219 VAL A CA 1
ATOM 1749 C C . VAL A 1 219 ? 10.853 -4.351 -6.743 1.00 91.56 219 VAL A C 1
ATOM 1751 O O . VAL A 1 219 ? 10.524 -4.628 -5.590 1.00 91.56 219 VAL A O 1
ATOM 1754 N N . LEU A 1 220 ? 10.209 -3.428 -7.462 1.00 89.44 220 LEU A N 1
ATOM 1755 C CA . LEU A 1 220 ? 9.093 -2.639 -6.927 1.00 89.44 220 LEU A CA 1
ATOM 1756 C C . LEU A 1 220 ? 7.895 -3.511 -6.525 1.00 89.44 220 LEU A C 1
ATOM 1758 O O . LEU A 1 220 ? 7.253 -3.268 -5.502 1.00 89.44 220 LEU A O 1
ATOM 1762 N N . ALA A 1 221 ? 7.591 -4.558 -7.299 1.00 90.94 221 ALA A N 1
ATOM 1763 C CA . ALA A 1 221 ? 6.535 -5.500 -6.941 1.00 90.94 221 ALA A CA 1
ATOM 1764 C C . ALA A 1 221 ? 6.876 -6.275 -5.656 1.00 90.94 221 ALA A C 1
ATOM 1766 O O . ALA A 1 221 ? 6.003 -6.430 -4.802 1.00 90.94 221 ALA A O 1
ATOM 1767 N N . VAL A 1 222 ? 8.127 -6.708 -5.475 1.00 90.88 222 VAL A N 1
ATOM 1768 C CA . VAL A 1 222 ? 8.582 -7.357 -4.233 1.00 90.88 222 VAL A CA 1
ATOM 1769 C C . VAL A 1 222 ? 8.552 -6.383 -3.055 1.00 90.88 222 VAL A C 1
ATOM 1771 O O . VAL A 1 222 ? 8.133 -6.759 -1.962 1.00 90.88 222 VAL A O 1
ATOM 1774 N N . GLU A 1 223 ? 8.949 -5.129 -3.253 1.00 87.19 223 GLU A N 1
ATOM 1775 C CA . GLU A 1 223 ? 8.926 -4.120 -2.195 1.00 87.19 223 GLU A CA 1
ATOM 1776 C C . GLU A 1 223 ? 7.500 -3.808 -1.730 1.00 87.19 223 GLU A C 1
ATOM 1778 O O . GLU A 1 223 ? 7.261 -3.726 -0.526 1.00 87.19 223 GLU A O 1
ATOM 1783 N N . SER A 1 224 ? 6.531 -3.742 -2.650 1.00 85.88 224 SER A N 1
ATOM 1784 C CA . SER A 1 224 ? 5.122 -3.489 -2.309 1.00 85.88 224 SER A CA 1
ATOM 1785 C C . SER A 1 224 ? 4.538 -4.513 -1.321 1.00 85.88 224 SER A C 1
ATOM 1787 O O . SER A 1 224 ? 3.659 -4.188 -0.523 1.00 85.88 224 SER A O 1
ATOM 1789 N N . ILE A 1 225 ? 5.085 -5.734 -1.293 1.00 88.38 225 ILE A N 1
ATOM 1790 C CA . ILE A 1 225 ? 4.694 -6.800 -0.359 1.00 88.38 225 ILE A CA 1
ATOM 1791 C C . ILE A 1 225 ? 5.084 -6.448 1.078 1.00 88.38 225 ILE A C 1
ATOM 1793 O O . ILE A 1 225 ? 4.374 -6.823 2.009 1.00 88.38 225 ILE A O 1
ATOM 1797 N N . ARG A 1 226 ? 6.161 -5.675 1.283 1.00 80.56 226 ARG A N 1
ATOM 1798 C CA . ARG A 1 226 ? 6.574 -5.206 2.619 1.00 80.56 226 ARG A CA 1
ATOM 1799 C C . ARG A 1 226 ? 5.539 -4.279 3.261 1.00 80.56 226 ARG A C 1
ATOM 1801 O O . ARG A 1 226 ? 5.512 -4.169 4.481 1.00 80.56 226 ARG A O 1
ATOM 1808 N N . GLY A 1 227 ? 4.675 -3.645 2.463 1.00 82.50 227 GLY A N 1
ATOM 1809 C CA . GLY A 1 227 ? 3.561 -2.831 2.956 1.00 82.50 227 GLY A CA 1
ATOM 1810 C C . GLY A 1 227 ? 2.394 -3.645 3.532 1.00 82.50 227 GLY A C 1
ATOM 1811 O O . GLY A 1 227 ? 1.512 -3.080 4.183 1.00 82.50 227 GLY A O 1
ATOM 1812 N N . ILE A 1 228 ? 2.362 -4.966 3.320 1.00 88.62 228 ILE A N 1
ATOM 1813 C CA . ILE A 1 228 ? 1.319 -5.847 3.852 1.00 88.62 228 ILE A CA 1
ATOM 1814 C C . ILE A 1 228 ? 1.651 -6.181 5.309 1.00 88.62 228 ILE A C 1
ATOM 1816 O O . ILE A 1 228 ? 2.638 -6.854 5.594 1.00 88.62 228 ILE A O 1
ATOM 1820 N N . LYS A 1 229 ? 0.803 -5.730 6.239 1.00 88.12 229 LYS A N 1
ATOM 1821 C CA . LYS A 1 229 ? 0.976 -5.971 7.677 1.00 88.12 229 LYS A CA 1
ATOM 1822 C C . LYS A 1 229 ? 0.343 -7.312 8.085 1.00 88.12 229 LYS A C 1
ATOM 1824 O O . LYS A 1 229 ? -0.882 -7.424 8.020 1.00 88.12 229 LYS A O 1
ATOM 1829 N N . PRO A 1 230 ? 1.128 -8.323 8.502 1.00 89.38 230 PRO A N 1
ATOM 1830 C CA . PRO A 1 230 ? 0.581 -9.563 9.038 1.00 89.38 230 PRO A CA 1
ATOM 1831 C C . PRO A 1 230 ? 0.043 -9.348 10.461 1.00 89.38 230 PRO A C 1
ATOM 1833 O O . PRO A 1 230 ? 0.598 -8.575 11.237 1.00 89.38 230 PRO A O 1
ATOM 1836 N N . SER A 1 231 ? -1.034 -10.050 10.801 1.00 86.62 231 SER A N 1
ATOM 1837 C CA . SER A 1 231 ? -1.652 -10.087 12.136 1.00 86.62 231 SER A CA 1
ATOM 1838 C C . SER A 1 231 ? -1.379 -11.397 12.882 1.00 86.62 231 SER A C 1
ATOM 1840 O O . SER A 1 231 ? -1.551 -11.450 14.095 1.00 86.62 231 SER A O 1
ATOM 1842 N N . THR A 1 232 ? -0.941 -12.454 12.186 1.00 88.31 232 THR A N 1
ATOM 1843 C CA . THR A 1 232 ? -0.614 -13.753 12.800 1.00 88.31 232 THR A CA 1
ATOM 1844 C C . THR A 1 232 ? 0.793 -14.236 12.442 1.00 88.31 232 THR A C 1
ATOM 1846 O O . THR A 1 232 ? 1.399 -13.825 11.443 1.00 88.31 232 THR A O 1
ATOM 1849 N N . THR A 1 233 ? 1.320 -15.171 13.234 1.00 91.38 233 THR A N 1
ATOM 1850 C CA . THR A 1 233 ? 2.608 -15.833 12.967 1.00 91.38 233 THR A CA 1
ATOM 1851 C C . THR A 1 233 ? 2.597 -16.571 11.627 1.00 91.38 233 THR A C 1
ATOM 1853 O O . THR A 1 233 ? 3.566 -16.510 10.876 1.00 91.38 233 THR A O 1
ATOM 1856 N N . GLN A 1 234 ? 1.477 -17.208 11.274 1.00 90.38 234 GLN A N 1
ATOM 1857 C CA . GLN A 1 234 ? 1.315 -17.919 10.000 1.00 90.38 234 GLN A CA 1
ATOM 1858 C C . GLN A 1 234 ? 1.362 -16.952 8.811 1.00 90.38 234 GLN A C 1
ATOM 1860 O O . GLN A 1 234 ? 2.098 -17.187 7.853 1.00 90.38 234 GLN A O 1
ATOM 1865 N N . GLN A 1 235 ? 0.644 -15.827 8.902 1.00 93.50 235 GLN A N 1
ATOM 1866 C CA . GLN A 1 235 ? 0.679 -14.763 7.894 1.00 93.50 235 GLN A CA 1
ATOM 1867 C C . GLN A 1 235 ? 2.099 -14.207 7.718 1.00 93.50 235 GLN A C 1
ATOM 1869 O O . GLN A 1 235 ? 2.556 -14.003 6.594 1.00 93.50 235 GLN A O 1
ATOM 1874 N N . THR A 1 236 ? 2.830 -14.037 8.823 1.00 92.44 236 THR A N 1
ATOM 1875 C CA . THR A 1 236 ? 4.236 -13.611 8.806 1.00 92.44 236 THR A CA 1
ATOM 1876 C C . THR A 1 236 ? 5.124 -14.614 8.070 1.00 92.44 236 THR A C 1
ATOM 1878 O O . THR A 1 236 ? 5.950 -14.220 7.245 1.00 92.44 236 THR A O 1
ATOM 1881 N N . THR A 1 237 ? 4.954 -15.910 8.331 1.00 93.31 237 THR A N 1
ATOM 1882 C CA . THR A 1 237 ? 5.712 -16.971 7.655 1.00 93.31 237 THR A CA 1
ATOM 1883 C C . THR A 1 237 ? 5.435 -16.994 6.155 1.00 93.31 237 THR A C 1
ATOM 1885 O O . THR A 1 237 ? 6.380 -17.039 5.366 1.00 93.31 237 THR A O 1
ATOM 1888 N N . VAL A 1 238 ? 4.169 -16.894 5.738 1.00 93.31 238 VAL A N 1
ATOM 1889 C CA . VAL A 1 238 ? 3.817 -16.846 4.309 1.00 93.31 238 VAL A CA 1
ATOM 1890 C C . VAL A 1 238 ? 4.440 -15.629 3.629 1.00 93.31 238 VAL A C 1
ATOM 1892 O O . VAL A 1 238 ? 5.053 -15.772 2.571 1.00 93.31 238 VAL A O 1
ATOM 1895 N N . LEU A 1 239 ? 4.353 -14.451 4.253 1.00 93.12 239 LEU A N 1
ATOM 1896 C CA . LEU A 1 239 ? 4.950 -13.224 3.727 1.00 93.12 239 LEU A CA 1
ATOM 1897 C C . LEU A 1 239 ? 6.470 -13.368 3.549 1.00 93.12 239 LEU A C 1
ATOM 1899 O O . LEU A 1 239 ? 7.005 -13.049 2.486 1.00 93.12 239 LEU A O 1
ATOM 1903 N N . LYS A 1 240 ? 7.166 -13.906 4.561 1.00 91.94 240 LYS A N 1
ATOM 1904 C CA . LYS A 1 240 ? 8.616 -14.158 4.513 1.00 91.94 240 LYS A CA 1
ATOM 1905 C C . LYS A 1 240 ? 8.992 -15.128 3.397 1.00 91.94 240 LYS A C 1
ATOM 1907 O O . LYS A 1 240 ? 9.938 -14.858 2.661 1.00 91.94 240 LYS A O 1
ATOM 1912 N N . ASN A 1 241 ? 8.251 -16.224 3.246 1.00 92.19 241 ASN A N 1
ATOM 1913 C CA . ASN A 1 241 ? 8.512 -17.218 2.207 1.00 92.19 241 ASN A CA 1
ATOM 1914 C C . ASN A 1 241 ? 8.280 -16.647 0.805 1.00 92.19 241 ASN A C 1
ATOM 1916 O O . ASN A 1 241 ? 9.100 -16.870 -0.086 1.00 92.19 241 ASN A O 1
ATOM 1920 N N . LEU A 1 242 ? 7.218 -15.856 0.622 1.00 92.75 242 LEU A N 1
ATOM 1921 C CA . LEU A 1 242 ? 6.949 -15.172 -0.640 1.00 92.75 242 LEU A CA 1
ATOM 1922 C C . LEU A 1 242 ? 8.089 -14.210 -0.997 1.00 92.75 242 LEU A C 1
ATOM 1924 O O . LEU A 1 242 ? 8.602 -14.261 -2.114 1.00 92.75 242 LEU A O 1
ATOM 1928 N N . VAL A 1 243 ? 8.530 -13.369 -0.059 1.00 92.06 243 VAL A N 1
ATOM 1929 C CA . VAL A 1 243 ? 9.645 -12.437 -0.293 1.00 92.06 243 VAL A CA 1
ATOM 1930 C C . VAL A 1 243 ? 10.939 -13.197 -0.591 1.00 92.06 243 VAL A C 1
ATOM 1932 O O . VAL A 1 243 ? 11.592 -12.905 -1.591 1.00 92.06 243 VAL A O 1
ATOM 1935 N N . ARG A 1 244 ? 11.284 -14.210 0.212 1.00 92.19 244 ARG A N 1
ATOM 1936 C CA . ARG A 1 244 ? 12.505 -15.011 0.035 1.00 92.19 244 ARG A CA 1
ATOM 1937 C C . ARG A 1 244 ? 12.540 -15.723 -1.317 1.00 92.19 244 ARG A C 1
ATOM 1939 O O . ARG A 1 244 ? 13.540 -15.636 -2.021 1.00 92.19 244 ARG A O 1
ATOM 1946 N N . GLY A 1 245 ? 11.449 -16.377 -1.713 1.00 91.44 245 GLY A N 1
ATOM 1947 C CA . GLY A 1 245 ? 11.380 -17.098 -2.987 1.00 91.44 245 GLY A CA 1
ATOM 1948 C C . GLY A 1 245 ? 11.477 -16.190 -4.218 1.00 91.44 245 GLY A C 1
ATOM 1949 O O . GLY A 1 245 ? 11.958 -16.621 -5.265 1.00 91.44 245 GLY A O 1
ATOM 1950 N N . ASN A 1 246 ? 11.038 -14.933 -4.112 1.00 93.06 246 ASN A N 1
ATOM 1951 C CA . ASN A 1 246 ? 11.201 -13.943 -5.180 1.00 93.06 246 ASN A CA 1
ATOM 1952 C C . ASN A 1 246 ? 12.588 -13.290 -5.158 1.00 93.06 246 ASN A C 1
ATOM 1954 O O . ASN A 1 246 ? 13.143 -13.035 -6.222 1.00 93.06 246 ASN A O 1
ATOM 1958 N N . TYR A 1 247 ? 13.169 -13.075 -3.976 1.00 91.94 247 TYR A N 1
ATOM 1959 C CA . TYR A 1 247 ? 14.539 -12.584 -3.843 1.00 91.94 247 TYR A CA 1
ATOM 1960 C C . TYR A 1 247 ? 15.556 -13.559 -4.444 1.00 91.94 247 TYR A C 1
ATOM 1962 O O . TYR A 1 247 ? 16.397 -13.130 -5.224 1.00 91.94 247 TYR A O 1
ATOM 1970 N N . ASN A 1 248 ? 15.438 -14.859 -4.154 1.00 91.25 248 ASN A N 1
ATOM 1971 C CA . ASN A 1 248 ? 16.330 -15.878 -4.720 1.00 91.25 248 ASN A CA 1
ATOM 1972 C C . ASN A 1 248 ? 16.297 -15.868 -6.255 1.00 91.25 248 ASN A C 1
ATOM 1974 O O . ASN A 1 248 ? 17.336 -15.765 -6.894 1.00 91.25 248 ASN A O 1
ATOM 1978 N N . PHE A 1 249 ? 15.097 -15.859 -6.843 1.00 93.94 249 PHE A N 1
ATOM 1979 C CA . PHE A 1 249 ? 14.945 -15.768 -8.297 1.00 93.94 249 PHE A CA 1
ATOM 1980 C C . PHE A 1 249 ? 15.533 -14.488 -8.881 1.00 93.94 249 PHE A C 1
ATOM 1982 O O . PHE A 1 249 ? 16.158 -14.533 -9.937 1.00 93.94 249 PHE A O 1
ATOM 1989 N N . TYR A 1 250 ? 15.339 -13.348 -8.214 1.00 93.31 250 TYR A N 1
ATOM 1990 C CA . TYR A 1 250 ? 15.950 -12.098 -8.650 1.00 93.31 250 TYR A CA 1
ATOM 1991 C C . TYR A 1 250 ? 17.472 -12.196 -8.645 1.00 93.31 250 TYR A C 1
ATOM 1993 O O . TYR A 1 250 ? 18.079 -11.838 -9.642 1.00 93.31 250 TYR A O 1
ATOM 2001 N N . GLN A 1 251 ? 18.076 -12.709 -7.568 1.00 91.00 251 GLN A N 1
ATOM 2002 C CA . GLN A 1 251 ? 19.530 -12.862 -7.470 1.00 91.00 251 GLN A CA 1
ATOM 2003 C C . GLN A 1 251 ? 20.084 -13.743 -8.593 1.00 91.00 251 GLN A C 1
ATOM 2005 O O . GLN A 1 251 ? 21.024 -13.337 -9.265 1.00 91.00 251 GLN A O 1
ATOM 2010 N N . GLU A 1 252 ? 19.465 -14.896 -8.844 1.00 91.19 252 GLU A N 1
ATOM 2011 C CA . GLU A 1 252 ? 19.881 -15.814 -9.912 1.00 91.19 252 GLU A CA 1
ATOM 2012 C C . GLU A 1 252 ? 19.769 -15.164 -11.300 1.00 91.19 252 GLU A C 1
ATOM 2014 O O . GLU A 1 252 ? 20.721 -15.158 -12.078 1.00 91.19 252 GLU A O 1
ATOM 2019 N N . THR A 1 253 ? 18.621 -14.561 -11.614 1.00 90.94 253 THR A N 1
ATOM 2020 C CA . THR A 1 253 ? 18.363 -14.020 -12.960 1.00 90.94 253 THR A CA 1
ATOM 2021 C C . THR A 1 253 ? 19.066 -12.692 -13.235 1.00 90.94 253 THR A C 1
ATOM 2023 O O . THR A 1 253 ? 19.526 -12.470 -14.356 1.00 90.94 253 THR A O 1
ATOM 2026 N N . VAL A 1 254 ? 19.194 -11.809 -12.238 1.00 89.62 254 VAL A N 1
ATOM 2027 C CA . VAL A 1 254 ? 19.924 -10.541 -12.390 1.00 89.62 254 VAL A CA 1
ATOM 2028 C C . VAL A 1 254 ? 21.426 -10.779 -12.501 1.00 89.62 254 VAL A C 1
ATOM 2030 O O . VAL A 1 254 ? 22.105 -10.042 -13.211 1.00 89.62 254 VAL A O 1
ATOM 2033 N N . PHE A 1 255 ? 21.945 -11.811 -11.827 1.00 89.94 255 PHE A N 1
ATOM 2034 C CA . PHE A 1 255 ? 23.338 -12.215 -11.960 1.00 89.94 255 PHE A CA 1
ATOM 2035 C C . PHE A 1 255 ? 23.640 -12.625 -13.402 1.00 89.94 255 PHE A C 1
ATOM 2037 O O . PHE A 1 255 ? 24.530 -12.037 -14.009 1.00 89.94 255 PHE A O 1
ATOM 2044 N N . LEU A 1 256 ? 22.830 -13.520 -13.981 1.00 89.81 256 LEU A N 1
ATOM 2045 C CA . LEU A 1 256 ? 22.970 -13.934 -15.383 1.00 89.81 256 LEU A CA 1
ATOM 2046 C C . LEU A 1 256 ? 22.892 -12.744 -16.346 1.00 89.81 256 LEU A C 1
ATOM 2048 O O . LEU A 1 256 ? 23.698 -12.626 -17.260 1.00 89.81 256 LEU A O 1
ATOM 2052 N N . PHE A 1 257 ? 21.954 -11.820 -16.129 1.00 89.75 257 PHE A N 1
ATOM 2053 C CA . PHE A 1 257 ? 21.853 -10.618 -16.957 1.00 89.75 257 PHE A CA 1
ATOM 2054 C C . PHE A 1 257 ? 23.113 -9.737 -16.884 1.00 89.75 257 PHE A C 1
ATOM 2056 O O . PHE A 1 257 ? 23.582 -9.241 -17.908 1.00 89.75 257 PHE A O 1
ATOM 2063 N N . ARG A 1 258 ? 23.682 -9.555 -15.685 1.00 88.44 258 ARG A N 1
ATOM 2064 C CA . ARG A 1 258 ? 24.928 -8.796 -15.489 1.00 88.44 258 ARG A CA 1
ATOM 2065 C C . ARG A 1 258 ? 26.132 -9.500 -16.102 1.00 88.44 258 ARG A C 1
ATOM 2067 O O . ARG A 1 258 ? 26.981 -8.827 -16.671 1.00 88.44 258 ARG A O 1
ATOM 2074 N N . GLU A 1 259 ? 26.192 -10.823 -16.004 1.00 87.19 259 GLU A N 1
ATOM 2075 C CA . GLU A 1 259 ? 27.234 -11.634 -16.632 1.00 87.19 259 GLU A CA 1
ATOM 2076 C C . GLU A 1 259 ? 27.185 -11.503 -18.156 1.00 87.19 259 GLU A C 1
ATOM 2078 O O . GLU A 1 259 ? 28.194 -11.164 -18.759 1.00 87.19 259 GLU A O 1
ATOM 2083 N N . LEU A 1 260 ? 26.000 -11.624 -18.763 1.00 85.25 260 LEU A N 1
ATOM 2084 C CA . LEU A 1 260 ? 25.799 -11.416 -20.201 1.00 85.25 260 LEU A CA 1
ATOM 2085 C C . LEU A 1 260 ? 26.221 -10.013 -20.659 1.00 85.25 260 LEU A C 1
ATOM 2087 O O . LEU A 1 260 ? 26.869 -9.859 -21.694 1.00 85.25 260 LEU A O 1
ATOM 2091 N N . ARG A 1 261 ? 25.880 -8.980 -19.881 1.00 83.19 261 ARG A N 1
ATOM 2092 C CA . ARG A 1 261 ? 26.322 -7.606 -20.154 1.00 83.19 261 ARG A CA 1
ATOM 2093 C C . ARG A 1 261 ? 27.845 -7.478 -20.065 1.00 83.19 261 ARG A C 1
ATOM 2095 O O . ARG A 1 261 ? 28.443 -6.862 -20.938 1.00 83.19 261 ARG A O 1
ATOM 2102 N N . LYS A 1 262 ? 28.468 -8.099 -19.064 1.00 82.88 262 LYS A N 1
ATOM 2103 C CA . LYS A 1 262 ? 29.926 -8.130 -18.936 1.00 82.88 262 LYS A CA 1
ATOM 2104 C C . LYS A 1 262 ? 30.578 -8.866 -20.110 1.00 82.88 262 LYS A C 1
ATOM 2106 O O . LYS A 1 262 ? 31.566 -8.384 -20.640 1.00 82.88 262 LYS A O 1
ATOM 2111 N N . THR A 1 263 ? 30.011 -9.980 -20.574 1.00 80.12 263 THR A N 1
ATOM 2112 C CA . THR A 1 263 ? 30.498 -10.677 -21.773 1.00 80.12 263 THR A CA 1
ATOM 2113 C C . THR A 1 263 ? 30.477 -9.758 -22.992 1.00 80.12 263 THR A C 1
ATOM 2115 O O . THR A 1 263 ? 31.463 -9.703 -23.717 1.00 80.12 263 THR A O 1
ATOM 2118 N N . LEU A 1 264 ? 29.406 -8.987 -23.199 1.00 76.06 264 LEU A N 1
ATOM 2119 C CA . LEU A 1 264 ? 29.332 -8.000 -24.284 1.00 76.06 264 LEU A CA 1
ATOM 2120 C C . LEU A 1 264 ? 30.432 -6.921 -24.183 1.00 76.06 264 LEU A C 1
ATOM 2122 O O . LEU A 1 264 ? 30.981 -6.511 -25.206 1.00 76.06 264 LEU A O 1
ATOM 2126 N N . GLU A 1 265 ? 30.752 -6.480 -22.964 1.00 74.44 265 GLU A N 1
ATOM 2127 C CA . GLU A 1 265 ? 31.823 -5.514 -22.675 1.00 74.44 265 GLU A CA 1
ATOM 2128 C C . GLU A 1 265 ? 33.231 -6.121 -22.881 1.00 74.44 265 GLU A C 1
ATOM 2130 O O . GLU A 1 265 ? 34.113 -5.443 -23.403 1.00 74.44 265 GLU A O 1
ATOM 2135 N N . ASP A 1 266 ? 33.428 -7.399 -22.530 1.00 70.50 266 ASP A N 1
ATOM 2136 C CA . ASP A 1 266 ? 34.720 -8.108 -22.570 1.00 70.50 266 ASP A CA 1
ATOM 2137 C C . ASP A 1 266 ? 35.042 -8.748 -23.942 1.00 70.50 266 ASP A C 1
ATOM 2139 O O . ASP A 1 266 ? 36.201 -9.069 -24.224 1.00 70.50 266 ASP A O 1
ATOM 2143 N N . THR A 1 267 ? 34.047 -8.978 -24.810 1.00 62.44 267 THR A N 1
ATOM 2144 C CA . THR A 1 267 ? 34.270 -9.642 -26.108 1.00 62.44 267 THR A CA 1
ATOM 2145 C C . THR A 1 267 ? 35.115 -8.747 -27.022 1.00 62.44 267 THR A C 1
ATOM 2147 O O . THR A 1 267 ? 34.739 -7.623 -27.342 1.00 62.44 267 THR A O 1
ATOM 2150 N N . THR A 1 268 ? 36.241 -9.270 -27.521 1.00 43.62 268 THR A N 1
ATOM 2151 C CA . THR A 1 268 ? 37.284 -8.575 -28.312 1.00 43.62 268 THR A CA 1
ATOM 2152 C C . THR A 1 268 ? 36.834 -7.947 -29.650 1.00 43.62 268 THR A C 1
ATOM 2154 O O . THR A 1 268 ? 37.671 -7.450 -30.403 1.00 43.62 268 THR A O 1
ATOM 2157 N N . LEU A 1 269 ? 35.538 -7.982 -29.980 1.00 50.44 269 LEU A N 1
ATOM 2158 C CA . LEU A 1 269 ? 34.933 -7.447 -31.209 1.00 50.44 269 LEU A CA 1
ATOM 2159 C C . LEU A 1 269 ? 34.125 -6.156 -31.003 1.00 50.44 269 LEU A C 1
ATOM 2161 O O . LEU A 1 269 ? 33.802 -5.493 -31.990 1.00 50.44 269 LEU A O 1
ATOM 2165 N N . THR A 1 270 ? 33.815 -5.775 -29.765 1.00 56.75 270 THR A N 1
ATOM 2166 C CA . THR A 1 270 ? 33.077 -4.545 -29.458 1.00 56.75 270 THR A CA 1
ATOM 2167 C C . THR A 1 270 ? 34.087 -3.411 -29.268 1.00 56.75 270 THR A C 1
ATOM 2169 O O . THR A 1 270 ? 34.656 -3.242 -28.193 1.00 56.75 270 THR A O 1
ATOM 2172 N N . SER A 1 271 ? 34.379 -2.638 -30.322 1.00 63.44 271 SER A N 1
ATOM 2173 C CA . SER A 1 271 ? 35.161 -1.404 -30.154 1.00 63.44 271 SER A CA 1
ATOM 2174 C C . SER A 1 271 ? 34.427 -0.454 -29.198 1.00 63.44 271 SER A C 1
ATOM 2176 O O . SER A 1 271 ? 33.197 -0.497 -29.097 1.00 63.44 271 SER A O 1
ATOM 2178 N N . ALA A 1 272 ? 35.164 0.427 -28.510 1.00 70.62 272 ALA A N 1
ATOM 2179 C CA . ALA A 1 272 ? 34.573 1.444 -27.632 1.00 70.62 272 ALA A CA 1
ATOM 2180 C C . ALA A 1 272 ? 33.449 2.239 -28.335 1.00 70.62 272 ALA A C 1
ATOM 2182 O O . ALA A 1 272 ? 32.437 2.560 -27.714 1.00 70.62 272 ALA A O 1
ATOM 2183 N N . ASP A 1 273 ? 33.574 2.441 -29.650 1.00 69.62 273 ASP A N 1
ATOM 2184 C CA . ASP A 1 273 ? 32.587 3.122 -30.493 1.00 69.62 273 ASP A CA 1
ATOM 2185 C C . ASP A 1 273 ? 31.237 2.379 -30.582 1.00 69.62 273 ASP A C 1
ATOM 2187 O O . ASP A 1 273 ? 30.175 3.007 -30.597 1.00 69.62 273 ASP A O 1
ATOM 2191 N N . ILE A 1 274 ? 31.240 1.039 -30.622 1.00 72.75 274 ILE A N 1
ATOM 2192 C CA . ILE A 1 274 ? 30.011 0.225 -30.683 1.00 72.75 274 ILE A CA 1
ATOM 2193 C C . ILE A 1 274 ? 29.291 0.257 -29.333 1.00 72.75 274 ILE A C 1
ATOM 2195 O O . ILE A 1 274 ? 28.075 0.442 -29.294 1.00 72.75 274 ILE A O 1
ATOM 2199 N N . LEU A 1 275 ? 30.031 0.138 -28.227 1.00 75.00 275 LEU A N 1
ATOM 2200 C CA . LEU A 1 275 ? 29.469 0.252 -26.877 1.00 75.00 275 LEU A CA 1
ATOM 2201 C C . LEU A 1 275 ? 28.887 1.651 -26.630 1.00 75.00 275 LEU A C 1
ATOM 2203 O O . LEU A 1 275 ? 27.792 1.777 -26.079 1.00 75.00 275 LEU A O 1
ATOM 2207 N N . GLU A 1 276 ? 29.563 2.704 -27.097 1.00 82.12 276 GLU A N 1
ATOM 2208 C CA . GLU A 1 276 ? 29.038 4.070 -27.032 1.00 82.12 276 GLU A CA 1
ATOM 2209 C C . GLU A 1 276 ? 27.751 4.222 -27.857 1.00 82.12 276 GLU A C 1
ATOM 2211 O O . GLU A 1 276 ? 26.798 4.866 -27.411 1.00 82.12 276 GLU A O 1
ATOM 2216 N N . THR A 1 277 ? 27.691 3.594 -29.033 1.00 80.38 277 THR A N 1
ATOM 2217 C CA . THR A 1 277 ? 26.500 3.590 -29.893 1.00 80.38 277 THR A CA 1
ATOM 2218 C C . THR A 1 277 ? 25.330 2.859 -29.228 1.00 80.38 277 THR A C 1
ATOM 2220 O O . THR A 1 277 ? 24.223 3.398 -29.186 1.00 80.38 277 THR A O 1
ATOM 2223 N N . ILE A 1 278 ? 25.562 1.684 -28.629 1.00 80.31 278 ILE A N 1
ATOM 2224 C CA . ILE A 1 278 ? 24.555 0.964 -27.828 1.00 80.31 278 ILE A CA 1
ATOM 2225 C C . ILE A 1 278 ? 24.040 1.866 -26.702 1.00 80.31 278 ILE A C 1
ATOM 2227 O O . ILE A 1 278 ? 22.828 2.009 -26.539 1.00 80.31 278 ILE A O 1
ATOM 2231 N N . GLN A 1 279 ? 24.939 2.522 -25.961 1.00 85.56 279 GLN A N 1
ATOM 2232 C CA . GLN A 1 279 ? 24.551 3.394 -24.855 1.00 85.56 279 GLN A CA 1
ATOM 2233 C C . GLN A 1 279 ? 23.725 4.600 -25.329 1.00 85.56 279 GLN A C 1
ATOM 2235 O O . GLN A 1 279 ? 22.749 4.944 -24.669 1.00 85.56 279 GLN A O 1
ATOM 2240 N N . LYS A 1 280 ? 24.043 5.209 -26.482 1.00 86.44 280 LYS A N 1
ATOM 2241 C CA . LYS A 1 280 ? 23.225 6.289 -27.077 1.00 86.44 280 LYS A CA 1
ATOM 2242 C C . LYS A 1 280 ? 21.790 5.829 -27.351 1.00 86.44 280 LYS A C 1
ATOM 2244 O O . LYS A 1 280 ? 20.844 6.521 -26.977 1.00 86.44 280 LYS A O 1
ATOM 2249 N N . PHE A 1 281 ? 21.612 4.633 -27.918 1.00 84.62 281 PHE A N 1
ATOM 2250 C CA . PHE A 1 281 ? 20.279 4.058 -28.131 1.00 84.62 281 PHE A CA 1
ATOM 2251 C C . PHE A 1 281 ? 19.557 3.735 -26.815 1.00 84.62 281 PHE A C 1
ATOM 2253 O O . PHE A 1 281 ? 18.354 3.988 -26.703 1.00 84.62 281 PHE A O 1
ATOM 2260 N N . VAL A 1 282 ? 20.267 3.201 -25.815 1.00 85.50 282 VAL A N 1
ATOM 2261 C CA . VAL A 1 282 ? 19.714 2.936 -24.475 1.00 85.50 282 VAL A CA 1
ATOM 2262 C C . VAL A 1 282 ? 19.234 4.233 -23.820 1.00 85.50 282 VAL A C 1
ATOM 2264 O O . VAL A 1 282 ? 18.099 4.278 -23.342 1.00 85.50 282 VAL A O 1
ATOM 2267 N N . ASP A 1 283 ? 20.047 5.290 -23.852 1.00 88.25 283 ASP A N 1
ATOM 2268 C CA . ASP A 1 283 ? 19.718 6.597 -23.276 1.00 88.25 283 ASP A CA 1
ATOM 2269 C C . ASP A 1 283 ? 18.507 7.220 -23.975 1.00 88.25 283 ASP A C 1
ATOM 2271 O O . ASP A 1 283 ? 17.545 7.611 -23.311 1.00 88.25 283 ASP A O 1
ATOM 2275 N N . ARG A 1 284 ? 18.486 7.221 -25.315 1.00 89.50 284 ARG A N 1
ATOM 2276 C CA . ARG A 1 284 ? 17.343 7.712 -26.099 1.00 89.50 284 ARG A CA 1
ATOM 2277 C C . ARG A 1 284 ? 16.056 6.968 -25.754 1.00 89.50 284 ARG A C 1
ATOM 2279 O O . ARG A 1 284 ? 15.025 7.597 -25.520 1.00 89.50 284 ARG A O 1
ATOM 2286 N N . ASN A 1 285 ? 16.095 5.637 -25.710 1.00 88.31 285 ASN A N 1
ATOM 2287 C CA . ASN A 1 285 ? 14.915 4.825 -25.410 1.00 88.31 285 ASN A CA 1
ATOM 2288 C C . ASN A 1 285 ? 14.436 5.025 -23.964 1.00 88.31 285 ASN A C 1
ATOM 2290 O O . ASN A 1 285 ? 13.228 5.101 -23.723 1.00 88.31 285 ASN A O 1
ATOM 2294 N N . ALA A 1 286 ? 15.361 5.147 -23.008 1.00 88.88 286 ALA A N 1
ATOM 2295 C CA . ALA A 1 286 ? 15.040 5.447 -21.617 1.00 88.88 286 ALA A CA 1
ATOM 2296 C C . ALA A 1 286 ? 14.383 6.828 -21.482 1.00 88.88 286 ALA A C 1
ATOM 2298 O O . ALA A 1 286 ? 13.299 6.931 -20.907 1.00 88.88 286 ALA A O 1
ATOM 2299 N N . MET A 1 287 ? 14.978 7.863 -22.077 1.00 91.38 287 MET A N 1
ATOM 2300 C CA . MET A 1 287 ? 14.446 9.227 -22.056 1.00 91.38 287 MET A CA 1
ATOM 2301 C C . MET A 1 287 ? 13.089 9.333 -22.747 1.00 91.38 287 MET A C 1
ATOM 2303 O O . MET A 1 287 ? 12.181 9.980 -22.227 1.00 91.38 287 MET A O 1
ATOM 2307 N N . ARG A 1 288 ? 12.901 8.633 -23.870 1.00 91.06 288 ARG A N 1
ATOM 2308 C CA . ARG A 1 288 ? 11.608 8.579 -24.563 1.00 91.06 288 ARG A CA 1
ATOM 2309 C C . ARG A 1 288 ? 10.527 7.980 -23.668 1.00 91.06 288 ARG A C 1
ATOM 2311 O O . ARG A 1 288 ? 9.427 8.520 -23.601 1.00 91.06 288 ARG A O 1
ATOM 2318 N N . ALA A 1 289 ? 10.832 6.896 -22.954 1.00 90.50 289 ALA A N 1
ATOM 2319 C CA . ALA A 1 289 ? 9.889 6.286 -22.021 1.00 90.50 289 ALA A CA 1
ATOM 2320 C C . ALA A 1 289 ? 9.531 7.231 -20.860 1.00 90.50 289 ALA A C 1
ATOM 2322 O O . ALA A 1 289 ? 8.356 7.352 -20.515 1.00 90.50 289 ALA A O 1
ATOM 2323 N N . VAL A 1 290 ? 10.522 7.922 -20.286 1.00 92.88 290 VAL A N 1
ATOM 2324 C CA . VAL A 1 290 ? 10.326 8.913 -19.211 1.00 92.88 290 VAL A CA 1
ATOM 2325 C C . VAL A 1 290 ? 9.413 10.040 -19.682 1.00 92.88 290 VAL A C 1
ATOM 2327 O O . VAL A 1 290 ? 8.423 10.341 -19.016 1.00 92.88 290 VAL A O 1
ATOM 2330 N N . TYR A 1 291 ? 9.707 10.607 -20.853 1.00 94.56 291 TYR A N 1
ATOM 2331 C CA . TYR A 1 291 ? 8.920 11.672 -21.466 1.00 94.56 291 TYR A CA 1
ATOM 2332 C C . TYR A 1 291 ? 7.461 11.255 -21.680 1.00 94.56 291 TYR A C 1
ATOM 2334 O O . TYR A 1 291 ? 6.544 11.953 -21.251 1.00 94.56 291 TYR A O 1
ATOM 2342 N N . VAL A 1 292 ? 7.241 10.071 -22.262 1.00 93.50 292 VAL A N 1
ATOM 2343 C CA . VAL A 1 292 ? 5.900 9.512 -22.486 1.00 93.50 292 VAL A CA 1
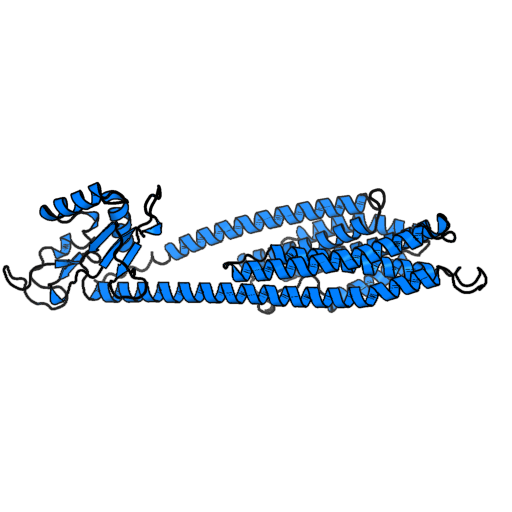ATOM 2344 C C . VAL A 1 292 ? 5.137 9.350 -21.168 1.00 93.50 292 VAL A C 1
ATOM 2346 O O . VAL A 1 292 ? 4.008 9.824 -21.063 1.00 93.50 292 VAL A O 1
ATOM 2349 N N . PHE A 1 293 ? 5.737 8.741 -20.138 1.00 93.00 293 PHE A N 1
ATOM 2350 C CA . PHE A 1 293 ? 5.056 8.562 -18.849 1.00 93.00 293 PHE A CA 1
ATOM 2351 C C . PHE A 1 293 ? 4.719 9.889 -18.170 1.00 93.00 293 PHE A C 1
ATOM 2353 O O . PHE A 1 293 ? 3.628 10.031 -17.618 1.00 93.00 293 PHE A O 1
ATOM 2360 N N . LEU A 1 294 ? 5.635 10.855 -18.201 1.00 93.94 294 LEU A N 1
ATOM 2361 C CA . LEU A 1 294 ? 5.444 12.138 -17.535 1.00 93.94 294 LEU A CA 1
ATOM 2362 C C . LEU A 1 294 ? 4.384 12.987 -18.247 1.00 93.94 294 LEU A C 1
ATOM 2364 O O . LEU A 1 294 ? 3.489 13.528 -17.597 1.00 93.94 294 LEU A O 1
ATOM 2368 N N . LYS A 1 295 ? 4.402 13.002 -19.584 1.00 94.25 295 LYS A N 1
ATOM 2369 C CA . LYS A 1 295 ? 3.376 13.659 -20.401 1.00 94.25 295 LYS A CA 1
ATOM 2370 C C . LYS A 1 295 ? 2.011 12.985 -20.252 1.00 94.25 295 LYS A C 1
ATOM 2372 O O . LYS A 1 295 ? 1.001 13.674 -20.122 1.00 94.25 295 LYS A O 1
ATOM 2377 N N . GLN A 1 296 ? 1.964 11.652 -20.175 1.00 94.19 296 GLN A N 1
ATOM 2378 C CA . GLN A 1 296 ? 0.733 10.916 -19.871 1.00 94.19 296 GLN A CA 1
ATOM 2379 C C . GLN A 1 296 ? 0.186 11.285 -18.481 1.00 94.19 296 GLN A C 1
ATOM 2381 O O . GLN A 1 296 ? -1.010 11.547 -18.349 1.00 94.19 296 GLN A O 1
ATOM 2386 N N . LEU A 1 297 ? 1.041 11.346 -17.453 1.00 93.81 297 LEU A N 1
ATOM 2387 C CA . LEU A 1 297 ? 0.649 11.766 -16.103 1.00 93.81 297 LEU A CA 1
ATOM 2388 C C . LEU A 1 297 ? 0.108 13.196 -16.080 1.00 93.81 297 LEU A C 1
ATOM 2390 O O . LEU A 1 297 ? -0.924 13.430 -15.449 1.00 93.81 297 LEU A O 1
ATOM 2394 N N . ALA A 1 298 ? 0.766 14.127 -16.772 1.00 93.81 298 ALA A N 1
ATOM 2395 C CA . ALA A 1 298 ? 0.322 15.513 -16.881 1.00 93.81 298 ALA A CA 1
ATOM 2396 C C . ALA A 1 298 ? -1.079 15.597 -17.503 1.00 93.81 298 ALA A C 1
ATOM 2398 O O . ALA A 1 298 ? -1.982 16.191 -16.912 1.00 93.81 298 ALA A O 1
ATOM 2399 N N . LEU A 1 299 ? -1.282 14.935 -18.647 1.00 92.94 299 LEU A N 1
ATOM 2400 C CA . LEU A 1 299 ? -2.551 14.942 -19.377 1.00 92.94 299 LEU A CA 1
ATOM 2401 C C . LEU A 1 299 ? -3.677 14.261 -18.592 1.00 92.94 299 LEU A C 1
ATOM 2403 O O . LEU A 1 299 ? -4.756 14.833 -18.450 1.00 92.94 299 LEU A O 1
ATOM 2407 N N . GLU A 1 300 ? -3.445 13.068 -18.036 1.00 92.94 300 GLU A N 1
ATOM 2408 C CA . GLU A 1 300 ? -4.461 12.370 -17.240 1.00 92.94 300 GLU A CA 1
ATOM 2409 C C . GLU A 1 300 ? -4.821 13.141 -15.966 1.00 92.94 300 GLU A C 1
ATOM 2411 O O . GLU A 1 300 ? -5.998 13.207 -15.604 1.00 92.94 300 GLU A O 1
ATOM 2416 N N . SER A 1 301 ? -3.835 13.751 -15.303 1.00 92.69 301 SER A N 1
ATOM 2417 C CA . SER A 1 301 ? -4.077 14.581 -14.119 1.00 92.69 301 SER A CA 1
ATOM 2418 C C . SER A 1 301 ? -4.877 15.825 -14.479 1.00 92.69 301 SER A C 1
ATOM 2420 O O . SER A 1 301 ? -5.829 16.139 -13.773 1.00 92.69 301 SER A O 1
ATOM 2422 N N . LEU A 1 302 ? -4.549 16.493 -15.589 1.00 93.06 302 LEU A N 1
ATOM 2423 C CA . LEU A 1 302 ? -5.281 17.666 -16.064 1.00 93.06 302 LEU A CA 1
ATOM 2424 C C . LEU A 1 302 ? -6.736 17.314 -16.381 1.00 93.06 302 LEU A C 1
ATOM 2426 O O . LEU A 1 302 ? -7.646 17.951 -15.862 1.00 93.06 302 LEU A O 1
ATOM 2430 N N . MET A 1 303 ? -6.963 16.226 -17.126 1.00 90.12 303 MET A N 1
ATOM 2431 C CA . MET A 1 303 ? -8.313 15.734 -17.413 1.00 90.12 303 MET A CA 1
ATOM 2432 C C . MET A 1 303 ? -9.106 15.456 -16.132 1.00 90.12 303 MET A C 1
ATOM 2434 O O . MET A 1 303 ? -10.309 15.700 -16.084 1.00 90.12 303 MET A O 1
ATOM 2438 N N . LEU A 1 304 ? -8.475 14.907 -15.093 1.00 89.62 304 LEU A N 1
ATOM 2439 C CA . LEU A 1 304 ? -9.138 14.672 -13.810 1.00 89.62 304 LEU A CA 1
ATOM 2440 C C . LEU A 1 304 ? -9.400 15.978 -13.054 1.00 89.62 304 LEU A C 1
ATOM 2442 O O . LEU A 1 304 ? -10.495 16.140 -12.515 1.00 89.62 304 LEU A O 1
ATOM 2446 N N . CYS A 1 305 ? -8.450 16.912 -13.039 1.00 89.88 305 CYS A N 1
ATOM 2447 C CA . CYS A 1 305 ? -8.643 18.218 -12.420 1.00 89.88 305 CYS A CA 1
ATOM 2448 C C . CYS A 1 305 ? -9.795 18.985 -13.073 1.00 89.88 305 CYS A C 1
ATOM 2450 O O . CYS A 1 305 ? -10.656 19.489 -12.352 1.00 89.88 305 CYS A O 1
ATOM 2452 N N . ASP A 1 306 ? -9.888 18.968 -14.401 1.00 89.31 306 ASP A N 1
ATOM 2453 C CA . ASP A 1 306 ? -10.979 19.603 -15.142 1.00 89.31 306 ASP A CA 1
ATOM 2454 C C . ASP A 1 306 ? -12.321 18.906 -14.876 1.00 89.31 306 ASP A C 1
ATOM 2456 O O . ASP A 1 306 ? -13.307 19.552 -14.519 1.00 89.31 306 ASP A O 1
ATOM 2460 N N . ASN A 1 307 ? -12.361 17.569 -14.961 1.00 87.81 307 ASN A N 1
ATOM 2461 C CA . ASN A 1 307 ? -13.590 16.792 -14.749 1.00 87.81 307 ASN A CA 1
ATOM 2462 C C . ASN A 1 307 ? -14.168 16.945 -13.336 1.00 87.81 307 ASN A C 1
ATOM 2464 O O . ASN A 1 307 ? -15.384 16.852 -13.154 1.00 87.81 307 ASN A O 1
ATOM 2468 N N . PHE A 1 308 ? -13.311 17.144 -12.333 1.00 85.25 308 PHE A N 1
ATOM 2469 C CA . PHE A 1 308 ? -13.703 17.210 -10.926 1.00 85.25 308 PHE A CA 1
ATOM 2470 C C . PHE A 1 308 ? -13.556 18.604 -10.310 1.00 85.25 308 PHE A C 1
ATOM 2472 O O . PHE A 1 308 ? -13.849 18.772 -9.123 1.00 85.25 308 PHE A O 1
ATOM 2479 N N . THR A 1 309 ? -13.190 19.626 -11.092 1.00 86.75 309 THR A N 1
ATOM 2480 C CA . THR A 1 309 ? -12.920 21.004 -10.631 1.00 86.75 309 THR A CA 1
ATOM 2481 C C . THR A 1 309 ? -11.960 21.028 -9.431 1.00 86.75 309 THR A C 1
ATOM 2483 O O . THR A 1 309 ? -12.303 21.516 -8.345 1.00 86.75 309 THR A O 1
ATOM 2486 N N . LEU A 1 310 ? -10.800 20.392 -9.604 1.00 87.12 310 LEU A N 1
ATOM 2487 C CA . LEU A 1 310 ? -9.702 20.342 -8.630 1.00 87.12 310 LEU A CA 1
ATOM 2488 C C . LEU A 1 310 ? -8.679 21.446 -8.920 1.00 87.12 310 LEU A C 1
ATOM 2490 O O . LEU A 1 310 ? -8.747 22.119 -9.946 1.00 87.12 310 LEU A O 1
ATOM 2494 N N . ASN A 1 311 ? -7.715 21.630 -8.018 1.00 86.62 311 ASN A N 1
ATOM 2495 C CA . ASN A 1 311 ? -6.608 22.551 -8.259 1.00 86.62 311 ASN A CA 1
ATOM 2496 C C . ASN A 1 311 ? -5.647 21.983 -9.324 1.00 86.62 311 ASN A C 1
ATOM 2498 O O . ASN A 1 311 ? -5.264 20.813 -9.282 1.00 86.62 311 ASN A O 1
ATOM 2502 N N . ASN A 1 312 ? -5.191 22.839 -10.237 1.00 89.44 312 ASN A N 1
ATOM 2503 C CA . ASN A 1 312 ? -4.247 22.493 -11.300 1.00 89.44 312 ASN A CA 1
ATOM 2504 C C . ASN A 1 312 ? -2.778 22.435 -10.844 1.00 89.44 312 ASN A C 1
ATOM 2506 O O . ASN A 1 312 ? -1.894 22.253 -11.675 1.00 89.44 312 ASN A O 1
ATOM 2510 N N . THR A 1 313 ? -2.492 22.533 -9.541 1.00 90.69 313 THR A N 1
ATOM 2511 C CA . THR A 1 313 ? -1.114 22.466 -9.016 1.00 90.69 313 THR A CA 1
ATOM 2512 C C . THR A 1 313 ? -0.401 21.178 -9.440 1.00 90.69 313 THR A C 1
ATOM 2514 O O . THR A 1 313 ? 0.749 21.228 -9.858 1.00 90.69 313 THR A O 1
ATOM 2517 N N . VAL A 1 314 ? -1.080 20.025 -9.379 1.00 89.94 314 VAL A N 1
ATOM 2518 C CA . VAL A 1 314 ? -0.481 18.728 -9.738 1.00 89.94 314 VAL A CA 1
ATOM 2519 C C . VAL A 1 314 ? -0.107 18.658 -11.235 1.00 89.94 314 VAL A C 1
ATOM 2521 O O . VAL A 1 314 ? 1.054 18.376 -11.526 1.00 89.94 314 VAL A O 1
ATOM 2524 N N . PRO A 1 315 ? -1.014 18.955 -12.192 1.00 92.75 315 PRO A N 1
ATOM 2525 C CA . PRO A 1 315 ? -0.659 19.063 -13.610 1.00 92.75 315 PRO A CA 1
ATOM 2526 C C . PRO A 1 315 ? 0.481 20.043 -13.910 1.00 92.75 315 PRO A C 1
ATOM 2528 O O . PRO A 1 315 ? 1.343 19.722 -14.723 1.00 92.75 315 PRO A O 1
ATOM 2531 N N . VAL A 1 316 ? 0.509 21.209 -13.251 1.00 93.25 316 VAL A N 1
ATOM 2532 C CA . VAL A 1 316 ? 1.558 22.225 -13.455 1.00 93.25 316 VAL A CA 1
ATOM 2533 C C . VAL A 1 316 ? 2.932 21.682 -13.068 1.00 93.25 316 VAL A C 1
ATOM 2535 O O . VAL A 1 316 ? 3.871 21.797 -13.847 1.00 93.25 316 VAL A O 1
ATOM 2538 N N . GLN A 1 317 ? 3.041 21.004 -11.923 1.00 94.50 317 GLN A N 1
ATOM 2539 C CA . GLN A 1 317 ? 4.303 20.388 -11.497 1.00 94.50 317 GLN A CA 1
ATOM 2540 C C . GLN A 1 317 ? 4.784 19.293 -12.463 1.00 94.50 317 GLN A C 1
ATOM 2542 O O . GLN A 1 317 ? 5.986 19.139 -12.673 1.00 94.50 317 GLN A O 1
ATOM 2547 N N . PHE A 1 318 ? 3.868 18.540 -13.088 1.00 94.12 318 PHE A N 1
ATOM 2548 C CA . PHE A 1 318 ? 4.255 17.590 -14.136 1.00 94.12 318 PHE A CA 1
ATOM 2549 C C . PHE A 1 318 ? 4.729 18.280 -15.411 1.00 94.12 318 PHE A C 1
ATOM 2551 O O . PHE A 1 318 ? 5.692 17.804 -16.003 1.00 94.12 318 PHE A O 1
ATOM 2558 N N . ALA A 1 319 ? 4.086 19.375 -15.820 1.00 91.56 319 ALA A N 1
ATOM 2559 C CA . ALA A 1 319 ? 4.480 20.135 -17.003 1.00 91.56 319 ALA A CA 1
ATOM 2560 C C . ALA A 1 319 ? 5.879 20.757 -16.844 1.00 91.56 319 ALA A C 1
ATOM 2562 O O . ALA A 1 319 ? 6.703 20.632 -17.741 1.00 91.56 319 ALA A O 1
ATOM 2563 N N . GLU A 1 320 ? 6.182 21.337 -15.678 1.00 93.81 320 GLU A N 1
ATOM 2564 C CA . GLU A 1 320 ? 7.513 21.891 -15.374 1.00 93.81 320 GLU A CA 1
ATOM 2565 C C . GLU A 1 320 ? 8.615 20.823 -15.475 1.00 93.81 320 GLU A C 1
ATOM 2567 O O . GLU A 1 320 ? 9.669 21.050 -16.068 1.00 93.81 320 GLU A O 1
ATOM 2572 N N . ALA A 1 321 ? 8.371 19.626 -14.933 1.00 94.75 321 ALA A N 1
ATOM 2573 C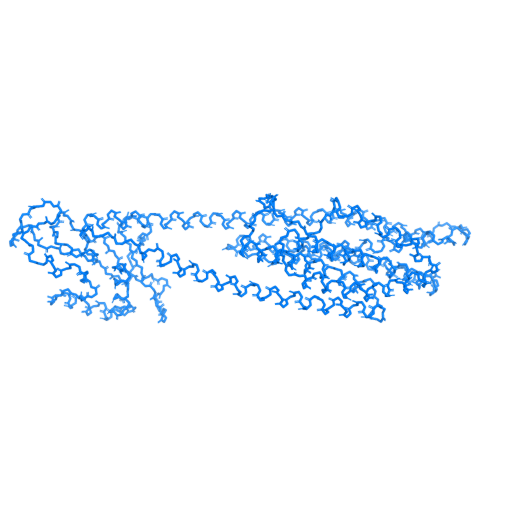 CA . ALA A 1 321 ? 9.321 18.521 -15.036 1.00 94.75 321 ALA A CA 1
ATOM 2574 C C . ALA A 1 321 ? 9.406 17.948 -16.467 1.00 94.75 321 ALA A C 1
ATOM 2576 O O . ALA A 1 321 ? 10.480 17.529 -16.902 1.00 94.75 321 ALA A O 1
ATOM 2577 N N . GLU A 1 322 ? 8.291 17.915 -17.201 1.00 95.31 322 GLU A N 1
ATOM 2578 C CA . GLU A 1 322 ? 8.221 17.436 -18.588 1.00 95.31 322 GLU A CA 1
ATOM 2579 C C . GLU A 1 322 ? 9.01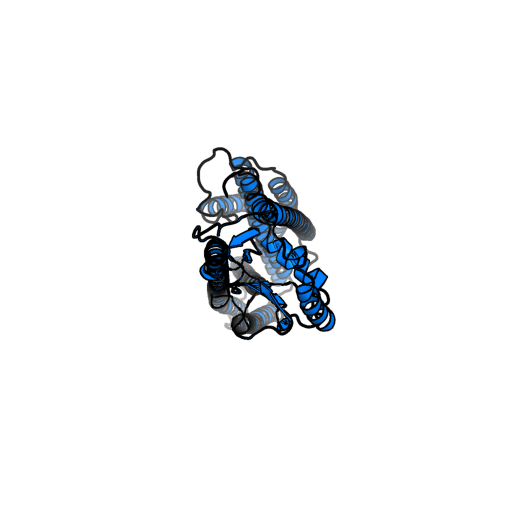5 18.318 -19.544 1.00 95.31 322 GLU A C 1
ATOM 2581 O O . GLU A 1 322 ? 9.701 17.779 -20.415 1.00 95.31 322 GLU A O 1
ATOM 2586 N N . GLU A 1 323 ? 9.011 19.633 -19.336 1.00 94.25 323 GLU A N 1
ATOM 2587 C CA . GLU A 1 323 ? 9.775 20.571 -20.153 1.00 94.25 323 GLU A CA 1
ATOM 2588 C C . GLU A 1 323 ? 11.282 20.283 -20.078 1.00 94.25 323 GLU A C 1
ATOM 2590 O O . GLU A 1 323 ? 11.953 20.193 -21.110 1.00 94.25 323 GLU A O 1
ATOM 2595 N N . VAL A 1 324 ? 11.806 20.048 -18.870 1.00 94.94 324 VAL A N 1
ATOM 2596 C CA . VAL A 1 324 ? 13.219 19.689 -18.660 1.00 94.94 324 VAL A CA 1
ATOM 2597 C C . VAL A 1 324 ? 13.546 18.348 -19.325 1.00 94.94 324 VAL A C 1
ATOM 2599 O O . VAL A 1 324 ? 14.532 18.232 -20.053 1.00 94.94 324 VAL A O 1
ATOM 2602 N N . VAL A 1 325 ? 12.685 17.342 -19.143 1.00 94.38 325 VAL A N 1
ATOM 2603 C CA . VAL A 1 325 ? 12.848 16.012 -19.759 1.00 94.38 325 VAL A CA 1
ATOM 2604 C C . VAL A 1 325 ? 12.811 16.083 -21.290 1.00 94.38 325 VAL A C 1
ATOM 2606 O O . VAL A 1 325 ? 13.547 15.358 -21.963 1.00 94.38 325 VAL A O 1
ATOM 2609 N N . CYS A 1 326 ? 11.985 16.963 -21.857 1.00 94.31 326 CYS A N 1
ATOM 2610 C CA . CYS A 1 326 ? 11.884 17.186 -23.298 1.00 94.31 326 CYS A CA 1
ATOM 2611 C C . CYS A 1 326 ? 13.204 17.695 -23.890 1.00 94.31 326 CYS A C 1
ATOM 2613 O O . CYS A 1 326 ? 13.619 17.245 -24.961 1.00 94.31 326 CYS A O 1
ATOM 2615 N N . GLN A 1 327 ? 13.880 18.612 -23.194 1.00 93.50 327 GLN A N 1
ATOM 2616 C CA . GLN A 1 327 ? 15.160 19.168 -23.638 1.00 93.50 327 GLN A CA 1
ATOM 2617 C C . GLN A 1 327 ? 16.253 18.091 -23.698 1.00 93.50 327 GLN A C 1
ATOM 2619 O O . GLN A 1 327 ? 16.923 17.957 -24.725 1.00 93.50 327 GLN A O 1
ATOM 2624 N N . ASP A 1 328 ? 16.373 17.264 -22.657 1.00 92.31 328 ASP A N 1
ATOM 2625 C CA . ASP A 1 328 ? 17.334 16.153 -22.635 1.00 92.31 328 ASP A CA 1
ATOM 2626 C C . ASP A 1 328 ? 16.996 15.081 -23.691 1.00 92.31 328 ASP A C 1
ATOM 2628 O O . ASP A 1 328 ? 17.893 14.550 -24.353 1.00 92.31 328 ASP A O 1
ATOM 2632 N N . LEU A 1 329 ? 15.708 14.787 -23.920 1.00 93.44 329 LEU A N 1
ATOM 2633 C CA . LEU A 1 329 ? 15.288 13.854 -24.971 1.00 93.44 329 LEU A CA 1
ATOM 2634 C C . LEU A 1 329 ? 15.647 14.369 -26.374 1.00 93.44 329 LEU A C 1
ATOM 2636 O O . LEU A 1 329 ? 16.154 13.598 -27.192 1.00 93.44 329 LEU A O 1
ATOM 2640 N N . LYS A 1 330 ? 15.430 15.661 -26.653 1.00 92.94 330 LYS A N 1
ATOM 2641 C CA . LYS A 1 330 ? 15.849 16.294 -27.915 1.00 92.94 330 LYS A CA 1
ATOM 2642 C C . LYS A 1 330 ? 17.349 16.137 -28.141 1.00 92.94 330 LYS A C 1
ATOM 2644 O O . LYS A 1 330 ? 17.767 15.831 -29.258 1.00 92.94 330 LYS A O 1
ATOM 2649 N N . GLN A 1 331 ? 18.148 16.289 -27.086 1.00 90.81 331 GLN A N 1
ATOM 2650 C CA . GLN A 1 331 ? 19.589 16.073 -27.166 1.00 90.81 331 GLN A CA 1
ATOM 2651 C C . GLN A 1 331 ? 19.927 14.605 -27.474 1.00 90.81 331 GLN A C 1
ATOM 2653 O O . GLN A 1 331 ? 20.704 14.349 -28.388 1.00 90.81 331 GLN A O 1
ATOM 2658 N N . CYS A 1 332 ? 19.282 13.637 -26.814 1.00 89.56 332 CYS A N 1
ATOM 2659 C CA . CYS A 1 332 ? 19.486 12.207 -27.092 1.00 89.56 332 CYS A CA 1
ATOM 2660 C C . CYS A 1 332 ? 19.095 11.795 -28.525 1.00 89.56 332 CYS A C 1
ATOM 2662 O O . CYS A 1 332 ? 19.760 10.954 -29.132 1.00 89.56 332 CYS A O 1
ATOM 2664 N N . ILE A 1 333 ? 18.020 12.370 -29.073 1.00 89.50 333 ILE A N 1
ATOM 2665 C CA . ILE A 1 333 ? 17.580 12.138 -30.461 1.00 89.50 333 ILE A CA 1
ATOM 2666 C C . ILE A 1 333 ? 18.617 12.696 -31.438 1.00 89.50 333 ILE A C 1
ATOM 2668 O O . ILE A 1 333 ? 19.061 11.986 -32.342 1.00 89.50 333 ILE A O 1
ATOM 2672 N N . LYS A 1 334 ? 19.092 13.921 -31.190 1.00 89.06 334 LYS A N 1
ATOM 2673 C CA . LYS A 1 334 ? 20.154 14.552 -31.979 1.00 89.06 334 LYS A CA 1
ATOM 2674 C C . LYS A 1 334 ? 21.461 13.754 -31.942 1.00 89.06 334 LYS A C 1
ATOM 2676 O O . LYS A 1 334 ? 22.099 13.594 -32.981 1.00 89.06 334 LYS A O 1
ATOM 2681 N N . ASP A 1 335 ? 21.841 13.217 -30.784 1.00 85.81 335 ASP A N 1
ATOM 2682 C CA . ASP A 1 335 ? 23.049 12.393 -30.621 1.00 85.81 335 ASP A CA 1
ATOM 2683 C C . ASP A 1 335 ? 22.970 11.069 -31.401 1.00 85.81 335 ASP A C 1
ATOM 2685 O O . ASP A 1 335 ? 24.003 10.523 -31.797 1.00 85.81 335 ASP A O 1
ATOM 2689 N N . CYS A 1 336 ? 21.754 10.578 -31.663 1.00 84.19 336 CYS A N 1
ATOM 2690 C CA . CYS A 1 336 ? 21.494 9.428 -32.531 1.00 84.19 336 CYS A CA 1
ATOM 2691 C C . CYS A 1 336 ? 21.334 9.798 -34.015 1.00 84.19 336 CYS A C 1
ATOM 2693 O O . CYS A 1 336 ? 21.177 8.895 -34.826 1.00 84.19 336 CYS A O 1
ATOM 2695 N N . LYS A 1 337 ? 21.408 11.089 -34.375 1.00 84.69 337 LYS A N 1
ATOM 2696 C CA . LYS A 1 337 ? 21.140 11.625 -35.725 1.00 84.69 337 LYS A CA 1
ATOM 2697 C C . LYS A 1 337 ? 19.718 11.359 -36.242 1.00 84.69 337 LYS A C 1
ATOM 2699 O O . LYS A 1 337 ? 19.505 11.360 -37.452 1.00 84.69 337 LYS A O 1
ATOM 2704 N N . ASP A 1 338 ? 18.766 11.184 -35.335 1.00 85.31 338 ASP A N 1
ATOM 2705 C CA . ASP A 1 338 ? 17.351 11.028 -35.671 1.00 85.31 338 ASP A CA 1
ATOM 2706 C C . ASP A 1 338 ? 16.664 12.398 -35.801 1.00 85.31 338 ASP A C 1
ATOM 2708 O O . ASP A 1 338 ? 17.135 13.404 -35.257 1.00 85.31 338 ASP A O 1
ATOM 2712 N N . ASP A 1 339 ? 15.517 12.431 -36.484 1.00 89.62 339 ASP A N 1
ATOM 2713 C CA . ASP A 1 339 ? 14.669 13.619 -36.560 1.00 89.62 339 ASP A CA 1
ATOM 2714 C C . ASP A 1 339 ? 13.732 13.726 -35.344 1.00 89.62 339 ASP A C 1
ATOM 2716 O O . ASP A 1 339 ? 13.065 12.768 -34.932 1.00 89.62 339 ASP A O 1
ATOM 2720 N N . TRP A 1 340 ? 13.663 14.930 -34.773 1.00 91.62 340 TRP A N 1
ATOM 2721 C CA . TRP A 1 340 ? 12.733 15.240 -33.693 1.00 91.62 340 TRP A CA 1
ATOM 2722 C C . TRP A 1 340 ? 11.286 15.222 -34.177 1.00 91.62 340 TRP A C 1
ATOM 2724 O O . TRP A 1 340 ? 10.435 14.744 -33.435 1.00 91.62 340 TRP A O 1
ATOM 2734 N N . ALA A 1 341 ? 10.994 15.722 -35.383 1.00 91.00 341 ALA A N 1
ATOM 2735 C CA . ALA A 1 341 ? 9.610 15.839 -35.841 1.00 91.00 341 ALA A CA 1
ATOM 2736 C C . ALA A 1 341 ? 8.956 14.458 -36.012 1.00 91.00 341 ALA A C 1
ATOM 2738 O O . ALA A 1 341 ? 7.868 14.226 -35.485 1.00 91.00 341 ALA A O 1
ATOM 2739 N N . GLU A 1 342 ? 9.662 13.520 -36.648 1.00 89.69 342 GLU A N 1
ATOM 2740 C CA . GLU A 1 342 ? 9.237 12.117 -36.758 1.00 89.69 342 GLU A CA 1
ATOM 2741 C C . GLU A 1 342 ? 9.102 11.453 -35.374 1.00 89.69 342 GLU A C 1
ATOM 2743 O O . GLU A 1 342 ? 8.086 10.832 -35.053 1.00 89.69 342 GLU A O 1
ATOM 2748 N N . SER A 1 343 ? 10.090 11.660 -34.496 1.00 88.31 343 SER A N 1
ATOM 2749 C CA . SER A 1 343 ? 10.053 11.127 -33.127 1.00 88.31 343 SER A CA 1
ATOM 2750 C C . SER A 1 343 ? 8.874 11.673 -32.310 1.00 88.31 343 SER A C 1
ATOM 2752 O O . SER A 1 343 ? 8.268 10.939 -31.524 1.00 88.31 343 SER A O 1
ATOM 2754 N N . GLU A 1 344 ? 8.545 12.955 -32.467 1.00 90.88 344 GLU A N 1
ATOM 2755 C CA . GLU A 1 344 ? 7.433 13.626 -31.793 1.00 90.88 344 GLU A CA 1
ATOM 2756 C C . GLU A 1 344 ? 6.080 13.101 -32.285 1.00 90.88 344 GLU A C 1
ATOM 2758 O O . GLU A 1 344 ? 5.194 12.840 -31.463 1.00 90.88 344 GLU A O 1
ATOM 2763 N N . GLU A 1 345 ? 5.923 12.883 -33.592 1.00 92.38 345 GLU A N 1
ATOM 2764 C CA . GLU A 1 345 ? 4.724 12.268 -34.166 1.00 92.38 345 GLU A CA 1
ATOM 2765 C C . GLU A 1 345 ? 4.488 10.867 -33.588 1.00 92.38 345 GLU A C 1
ATOM 2767 O O . GLU A 1 345 ? 3.401 10.577 -33.070 1.00 92.38 345 GLU A O 1
ATOM 2772 N N . ASP A 1 346 ? 5.520 10.024 -33.564 1.00 90.25 346 ASP A N 1
ATOM 2773 C CA . ASP A 1 346 ? 5.420 8.694 -32.972 1.00 90.25 346 ASP A CA 1
ATOM 2774 C C . ASP A 1 346 ? 5.073 8.739 -31.478 1.00 90.25 346 ASP A C 1
ATOM 2776 O O . ASP A 1 346 ? 4.273 7.938 -30.985 1.00 90.25 346 ASP A O 1
ATOM 2780 N N . ILE A 1 347 ? 5.702 9.642 -30.721 1.00 92.31 347 ILE A N 1
ATOM 2781 C CA . ILE A 1 347 ? 5.418 9.819 -29.293 1.00 92.31 347 ILE A CA 1
ATOM 2782 C C . ILE A 1 347 ? 3.951 10.205 -29.093 1.00 92.31 347 ILE A C 1
ATOM 2784 O O . ILE A 1 347 ? 3.280 9.635 -28.229 1.00 92.31 347 ILE A O 1
ATOM 2788 N N . ASN A 1 348 ? 3.430 11.124 -29.903 1.00 90.81 348 ASN A N 1
ATOM 2789 C CA . ASN A 1 348 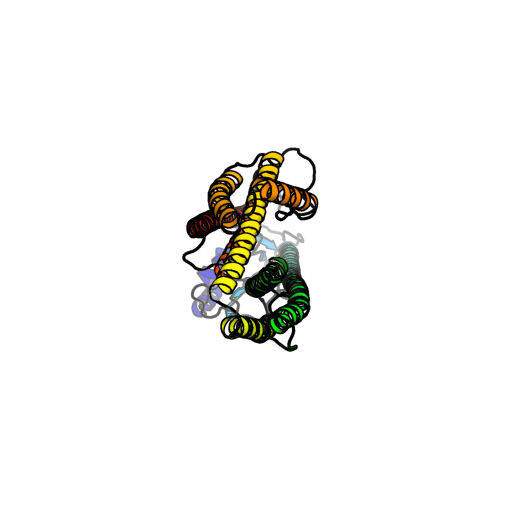? 2.036 11.549 -29.831 1.00 90.81 348 ASN A CA 1
ATOM 2790 C C . ASN A 1 348 ? 1.069 10.408 -30.193 1.00 90.81 348 ASN A C 1
ATOM 2792 O O . ASN A 1 348 ? 0.036 10.252 -29.534 1.00 90.81 348 ASN A O 1
ATOM 2796 N N . ASN A 1 349 ? 1.421 9.561 -31.164 1.00 90.75 349 ASN A N 1
ATOM 2797 C CA . ASN A 1 349 ? 0.653 8.361 -31.505 1.00 90.75 349 ASN A CA 1
ATOM 2798 C C . ASN A 1 349 ? 0.598 7.365 -30.335 1.00 90.75 349 ASN A C 1
ATOM 2800 O O . ASN A 1 349 ? -0.484 6.886 -29.979 1.00 90.75 349 ASN A O 1
ATOM 2804 N N . VAL A 1 350 ? 1.735 7.112 -29.678 1.00 90.81 350 VAL A N 1
ATOM 2805 C CA . VAL A 1 350 ? 1.808 6.261 -28.478 1.00 90.81 350 VAL A CA 1
ATOM 2806 C C . VAL A 1 350 ? 0.992 6.852 -27.326 1.00 90.81 350 VAL A C 1
ATOM 2808 O O . VAL A 1 350 ? 0.228 6.131 -26.685 1.00 90.81 350 VAL A O 1
ATOM 2811 N N . LEU A 1 351 ? 1.102 8.158 -27.072 1.00 90.50 351 LEU A N 1
ATOM 2812 C CA . LEU A 1 351 ? 0.347 8.839 -26.014 1.00 90.50 351 LEU A CA 1
ATOM 2813 C C . LEU A 1 351 ? -1.162 8.745 -26.240 1.00 90.50 351 LEU A C 1
ATOM 2815 O O . LEU A 1 351 ? -1.914 8.494 -25.297 1.00 90.50 351 LEU A O 1
ATOM 2819 N N . LYS A 1 352 ? -1.612 8.908 -27.487 1.00 90.50 352 LYS A N 1
ATOM 2820 C CA . LYS A 1 352 ? -3.028 8.804 -27.847 1.00 90.50 352 LYS A CA 1
ATOM 2821 C C . LYS A 1 352 ? -3.584 7.415 -27.539 1.00 90.50 352 LYS A C 1
ATOM 2823 O O . LYS A 1 352 ? -4.639 7.320 -26.910 1.00 90.50 352 LYS A O 1
ATOM 2828 N N . ASP A 1 353 ? -2.870 6.357 -27.921 1.00 90.69 353 ASP A N 1
ATOM 2829 C CA . ASP A 1 353 ? -3.250 4.982 -27.576 1.00 90.69 353 ASP A CA 1
ATOM 2830 C C . ASP A 1 353 ? -3.249 4.760 -26.054 1.00 90.69 353 ASP A C 1
ATOM 2832 O O . ASP A 1 353 ? -4.215 4.240 -25.490 1.00 90.69 353 ASP A O 1
ATOM 2836 N N . GLN A 1 354 ? -2.215 5.230 -25.354 1.00 89.25 354 GLN A N 1
ATOM 2837 C CA . GLN A 1 354 ? -2.092 5.037 -23.911 1.00 89.25 354 GLN A CA 1
ATOM 2838 C C . GLN A 1 354 ? -3.198 5.731 -23.111 1.00 89.25 354 GLN A C 1
ATOM 2840 O O . GLN A 1 354 ? -3.773 5.122 -22.206 1.00 89.25 354 GLN A O 1
ATOM 2845 N N . ILE A 1 355 ? -3.555 6.966 -23.460 1.00 87.19 355 ILE A N 1
ATOM 2846 C CA . ILE A 1 355 ? -4.639 7.707 -22.797 1.00 87.19 355 ILE A CA 1
ATOM 2847 C C . ILE A 1 355 ? -5.995 7.023 -23.027 1.00 87.19 355 ILE A C 1
ATOM 2849 O O . ILE A 1 355 ? -6.855 7.025 -22.140 1.00 87.19 355 ILE A O 1
ATOM 2853 N N . GLN A 1 356 ? -6.197 6.397 -24.189 1.00 84.88 356 GLN A N 1
ATOM 2854 C CA . GLN A 1 356 ? -7.443 5.701 -24.516 1.00 84.88 356 GLN A CA 1
ATOM 2855 C C . GLN A 1 356 ? -7.528 4.318 -23.853 1.00 84.88 356 GLN A C 1
ATOM 2857 O O . GLN A 1 356 ? -8.518 4.004 -23.181 1.00 84.88 356 GLN A O 1
ATOM 2862 N N . ASN A 1 357 ? -6.475 3.511 -23.982 1.00 83.50 357 ASN A N 1
ATOM 2863 C CA . ASN A 1 357 ? -6.501 2.075 -23.693 1.00 83.50 357 ASN A CA 1
ATOM 2864 C C . ASN A 1 357 ? -5.711 1.684 -22.433 1.00 83.50 357 ASN A C 1
ATOM 2866 O O . ASN A 1 357 ? -6.033 0.695 -21.763 1.00 83.50 357 ASN A O 1
ATOM 2870 N N . HIS A 1 358 ? -4.713 2.478 -22.045 1.00 85.88 358 HIS A N 1
ATOM 2871 C CA . HIS A 1 358 ? -3.724 2.127 -21.021 1.00 85.88 358 HIS A CA 1
ATOM 2872 C C . HIS A 1 358 ? -3.546 3.197 -19.939 1.00 85.88 358 HIS A C 1
ATOM 2874 O O . HIS A 1 358 ? -2.437 3.411 -19.451 1.00 85.88 358 HIS A O 1
ATOM 2880 N N . ARG A 1 359 ? -4.659 3.804 -19.501 1.00 86.06 359 ARG A N 1
ATOM 2881 C CA . ARG A 1 359 ? -4.635 4.833 -18.453 1.00 86.06 359 ARG A CA 1
ATOM 2882 C C . ARG A 1 359 ? -3.858 4.415 -17.213 1.00 86.06 359 ARG A C 1
ATOM 2884 O O . ARG A 1 359 ? -4.101 3.329 -16.661 1.00 86.06 359 ARG A O 1
ATOM 2891 N N . VAL A 1 360 ? -2.972 5.292 -16.760 1.00 86.38 360 VAL A N 1
ATOM 2892 C CA . VAL A 1 360 ? -2.088 5.050 -15.615 1.00 86.38 360 VAL A CA 1
ATOM 2893 C C . VAL A 1 360 ? -2.717 5.468 -14.282 1.00 86.38 360 VAL A C 1
ATOM 2895 O O . VAL A 1 360 ? -2.442 4.836 -13.249 1.00 86.38 360 VAL A O 1
ATOM 2898 N N . ILE A 1 361 ? -3.639 6.434 -14.311 1.00 87.31 361 ILE A N 1
ATOM 2899 C CA . ILE A 1 361 ? -4.481 6.860 -13.191 1.00 87.31 361 ILE A CA 1
ATOM 2900 C C . ILE A 1 361 ? -5.898 6.313 -13.405 1.00 87.31 361 ILE A C 1
ATOM 2902 O O . ILE A 1 361 ? -6.711 6.836 -14.168 1.00 87.31 361 ILE A O 1
ATOM 2906 N N . LYS A 1 362 ? -6.221 5.209 -12.720 1.00 82.94 362 LYS A N 1
ATOM 2907 C CA . LYS A 1 362 ? -7.547 4.575 -12.794 1.00 82.94 362 LYS A CA 1
ATOM 2908 C C . LYS A 1 362 ? -8.361 4.886 -11.547 1.00 82.94 362 LYS A C 1
ATOM 2910 O O . LYS A 1 362 ? -8.016 4.442 -10.456 1.00 82.94 362 LYS A O 1
ATOM 2915 N N . LEU A 1 363 ? -9.490 5.569 -11.729 1.00 78.19 363 LEU A N 1
ATOM 2916 C CA . LEU A 1 363 ? -10.472 5.746 -10.662 1.00 78.19 363 LEU A CA 1
ATOM 2917 C C . LEU A 1 363 ? -11.275 4.451 -10.413 1.00 78.19 363 LEU A C 1
ATOM 2919 O O . LEU A 1 363 ? -11.595 3.733 -11.372 1.00 78.19 363 LEU A O 1
ATOM 2923 N N . PRO A 1 364 ? -11.648 4.153 -9.152 1.00 67.75 364 PRO A N 1
ATOM 2924 C CA . PRO A 1 364 ? -12.525 3.034 -8.810 1.00 67.75 364 PRO A CA 1
ATOM 2925 C C . PRO A 1 364 ? -13.855 3.063 -9.581 1.00 67.75 364 PRO A C 1
ATOM 2927 O O . PRO A 1 364 ? -14.450 4.122 -9.788 1.00 67.75 364 PRO A O 1
ATOM 2930 N N . LYS A 1 365 ? -14.353 1.884 -9.987 1.00 57.75 365 LYS A N 1
ATOM 2931 C CA . LYS A 1 365 ? -15.563 1.738 -10.826 1.00 57.75 365 LYS A CA 1
ATOM 2932 C C . LYS A 1 365 ? -16.827 2.355 -10.208 1.00 57.75 365 LYS A C 1
ATOM 2934 O O . LYS A 1 365 ? -17.681 2.816 -10.954 1.00 57.75 365 LYS A O 1
ATOM 2939 N N . THR A 1 366 ? -16.922 2.412 -8.881 1.00 52.34 366 THR A N 1
ATOM 2940 C CA . THR A 1 366 ? -18.046 2.997 -8.127 1.00 52.34 366 THR A CA 1
ATOM 2941 C C . THR A 1 366 ? -18.161 4.519 -8.238 1.00 52.34 366 THR A C 1
ATOM 2943 O O . THR A 1 366 ? -19.142 5.078 -7.770 1.00 52.34 366 THR A O 1
ATOM 2946 N N . ARG A 1 367 ? -17.187 5.206 -8.850 1.00 54.59 367 ARG A N 1
ATOM 2947 C CA . ARG A 1 367 ? -17.088 6.679 -8.848 1.00 54.59 367 ARG A CA 1
ATOM 2948 C C . ARG A 1 367 ? -17.169 7.306 -10.242 1.00 54.59 367 ARG A C 1
ATOM 2950 O O . ARG A 1 367 ? -16.738 8.433 -10.443 1.00 54.59 367 ARG A O 1
ATOM 2957 N N . ARG A 1 368 ? -17.688 6.557 -11.220 1.00 52.22 368 ARG A N 1
ATOM 2958 C CA . ARG A 1 368 ? -17.839 6.995 -12.621 1.00 52.22 368 ARG A CA 1
ATOM 2959 C C . ARG A 1 368 ? -19.147 7.746 -12.904 1.00 52.22 368 ARG A C 1
ATOM 2961 O O . ARG A 1 368 ? -19.408 8.062 -14.059 1.00 52.22 368 ARG A O 1
ATOM 2968 N N . SER A 1 369 ? -19.978 8.004 -11.894 1.00 48.22 369 SER A N 1
ATOM 2969 C CA . SER A 1 369 ? -21.235 8.734 -12.066 1.00 48.22 369 SER A CA 1
ATOM 2970 C C . SER A 1 369 ? -20.970 10.216 -12.355 1.00 48.22 369 SER A C 1
ATOM 2972 O O . SER A 1 369 ? -20.453 10.944 -11.513 1.00 48.22 369 SER A O 1
ATOM 2974 N N . SER A 1 370 ? -21.313 10.598 -13.583 1.00 48.22 370 SER A N 1
ATOM 2975 C CA . SER A 1 370 ? -21.539 11.937 -14.138 1.00 48.22 370 SER A CA 1
ATOM 2976 C C . SER A 1 370 ? -21.557 13.124 -13.158 1.00 48.22 370 SER A C 1
ATOM 2978 O O . SER A 1 370 ? -22.502 13.298 -12.397 1.00 48.22 370 SER A O 1
ATOM 2980 N N . GLN A 1 371 ? -20.532 13.973 -13.275 1.00 54.31 371 GLN A N 1
ATOM 2981 C CA . GLN A 1 371 ? -20.570 15.439 -13.439 1.00 54.31 371 GLN A CA 1
ATOM 2982 C C . GLN A 1 371 ? -21.457 16.354 -12.560 1.00 54.31 371 GLN A C 1
ATOM 2984 O O . GLN A 1 371 ? -21.488 17.552 -12.829 1.00 54.31 371 GLN A O 1
ATOM 2989 N N . GLN A 1 372 ? -22.109 15.899 -11.487 1.00 52.25 372 GLN A N 1
ATOM 2990 C CA . GLN A 1 372 ? -22.864 16.798 -10.598 1.00 52.25 372 GLN A CA 1
ATOM 2991 C C . GLN A 1 372 ? -22.464 16.655 -9.124 1.00 52.25 372 GLN A C 1
ATOM 2993 O O . GLN A 1 372 ? -22.626 15.610 -8.507 1.00 52.25 372 GLN A O 1
ATOM 2998 N N . GLN A 1 373 ? -21.913 17.761 -8.603 1.00 55.09 373 GLN A N 1
ATOM 2999 C CA . GLN A 1 373 ? -21.597 18.066 -7.200 1.00 55.09 373 GLN A CA 1
ATOM 3000 C C . GLN A 1 373 ? -20.846 16.973 -6.429 1.00 55.09 373 GLN A C 1
ATOM 3002 O O . GLN A 1 373 ? -21.356 16.325 -5.520 1.00 55.09 373 GLN A O 1
ATOM 3007 N N . VAL A 1 374 ? -19.562 16.837 -6.756 1.00 68.38 374 VAL A N 1
ATOM 3008 C CA . VAL A 1 374 ? -18.614 16.039 -5.976 1.00 68.38 374 VAL A CA 1
ATOM 3009 C C . VAL A 1 374 ? -18.301 16.764 -4.666 1.00 68.38 374 VAL A C 1
ATOM 3011 O O . VAL A 1 374 ? -17.895 17.929 -4.667 1.00 68.38 374 VAL A O 1
ATOM 3014 N N . THR A 1 375 ? -18.508 16.082 -3.539 1.00 77.12 375 THR A N 1
ATOM 3015 C CA . THR A 1 375 ? -18.263 16.642 -2.200 1.00 77.12 375 THR A CA 1
ATOM 3016 C C . THR A 1 375 ? -16.782 16.977 -2.004 1.00 77.12 375 THR A C 1
ATOM 3018 O O . THR A 1 375 ? -15.904 16.390 -2.640 1.00 77.12 375 THR A O 1
ATOM 3021 N N . SER A 1 376 ? -16.470 17.883 -1.073 1.00 77.00 376 SER A N 1
ATOM 3022 C CA . SER A 1 376 ? -15.079 18.221 -0.725 1.00 77.00 376 SER A CA 1
ATOM 3023 C C . SER A 1 376 ? -14.251 16.997 -0.308 1.00 77.00 376 SER A C 1
ATOM 3025 O O . SER A 1 376 ? -13.061 16.928 -0.607 1.00 77.00 376 SER A O 1
ATOM 3027 N N . ASN A 1 377 ? -14.878 15.994 0.314 1.00 77.38 377 ASN A N 1
ATOM 3028 C CA . ASN A 1 377 ? -14.223 14.734 0.669 1.00 77.38 377 ASN A CA 1
ATOM 3029 C C . ASN A 1 377 ? -13.870 13.896 -0.563 1.00 77.38 377 ASN A C 1
ATOM 3031 O O . ASN A 1 377 ? -12.756 13.393 -0.661 1.00 77.38 377 ASN A O 1
ATOM 3035 N N . GLN A 1 378 ? -14.777 13.786 -1.531 1.00 79.94 378 GLN A N 1
ATOM 3036 C CA . GLN A 1 378 ? -14.505 13.049 -2.765 1.00 79.94 378 GLN A CA 1
ATOM 3037 C C . GLN A 1 378 ? -13.421 13.730 -3.613 1.00 79.94 378 GLN A C 1
ATOM 3039 O O . GLN A 1 378 ? -12.610 13.034 -4.221 1.00 79.94 378 GLN A O 1
ATOM 3044 N N . LYS A 1 379 ? -13.360 15.069 -3.618 1.00 83.62 379 LYS A N 1
ATOM 3045 C CA . LYS A 1 379 ? -12.272 15.821 -4.264 1.00 83.62 379 LYS A CA 1
ATOM 3046 C C . LYS A 1 379 ? -10.910 15.485 -3.650 1.00 83.62 379 LYS A C 1
ATOM 3048 O O . LYS A 1 379 ? -10.009 15.079 -4.376 1.00 83.62 379 LYS A O 1
ATOM 3053 N N . ALA A 1 380 ? -10.801 15.543 -2.320 1.00 83.56 380 ALA A N 1
ATOM 3054 C CA . ALA A 1 380 ? -9.574 15.190 -1.602 1.00 83.56 380 ALA A CA 1
ATOM 3055 C C . ALA A 1 380 ? -9.147 13.727 -1.837 1.00 83.56 380 ALA A C 1
ATOM 3057 O O . ALA A 1 380 ? -7.964 13.422 -1.973 1.00 83.56 380 ALA A O 1
ATOM 3058 N N . GLU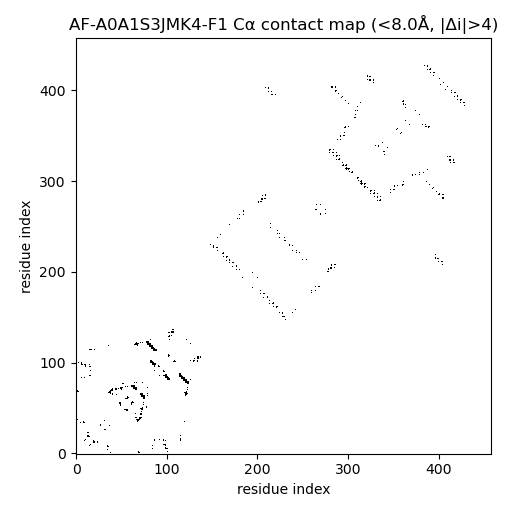 A 1 381 ? -10.104 12.801 -1.928 1.00 82.94 381 GLU A N 1
ATOM 3059 C CA . GLU A 1 381 ? -9.803 11.406 -2.260 1.00 82.94 381 GLU A CA 1
ATOM 3060 C C . GLU A 1 381 ? -9.284 11.237 -3.694 1.00 82.94 381 GLU A C 1
ATOM 3062 O O . GLU A 1 381 ? -8.389 10.424 -3.923 1.00 82.94 381 GLU A O 1
ATOM 3067 N N . ILE A 1 382 ? -9.830 11.975 -4.665 1.00 86.19 382 ILE A N 1
ATOM 3068 C CA . ILE A 1 382 ? -9.354 11.938 -6.055 1.00 86.19 382 ILE A CA 1
ATOM 3069 C C . ILE A 1 382 ? -7.943 12.522 -6.142 1.00 86.19 382 ILE A C 1
ATOM 3071 O O . ILE A 1 382 ? -7.080 11.894 -6.751 1.00 86.19 382 ILE A O 1
ATOM 3075 N N . GLU A 1 383 ? -7.680 13.651 -5.482 1.00 88.00 383 GLU A N 1
ATOM 3076 C CA . GLU A 1 383 ? -6.335 14.235 -5.380 1.00 88.00 383 GLU A CA 1
ATOM 3077 C C . GLU A 1 383 ? -5.339 13.242 -4.768 1.00 88.00 383 GLU A C 1
ATOM 3079 O O . GLU A 1 383 ? -4.255 13.032 -5.315 1.00 88.00 383 GLU A O 1
ATOM 3084 N N . HIS A 1 384 ? -5.729 12.542 -3.699 1.00 89.06 384 HIS A N 1
ATOM 3085 C CA . HIS A 1 384 ? -4.902 11.493 -3.105 1.00 89.06 384 HIS A CA 1
ATOM 3086 C C . HIS A 1 384 ? -4.635 10.337 -4.085 1.00 89.06 384 HIS A C 1
ATOM 3088 O O . HIS A 1 384 ? -3.518 9.824 -4.139 1.00 89.06 384 HIS A O 1
ATOM 3094 N N . VAL A 1 385 ? -5.629 9.910 -4.874 1.00 89.94 385 VAL A N 1
ATOM 3095 C CA . VAL A 1 385 ? -5.439 8.867 -5.899 1.00 89.94 385 VAL A CA 1
ATOM 3096 C C . VAL A 1 385 ? -4.473 9.333 -6.988 1.00 89.94 385 VAL A C 1
ATOM 3098 O O . VAL A 1 385 ? -3.602 8.552 -7.369 1.00 89.94 385 VAL A O 1
ATOM 3101 N N . ILE A 1 386 ? -4.594 10.575 -7.464 1.00 91.44 386 ILE A N 1
ATOM 3102 C CA . ILE A 1 386 ? -3.668 11.156 -8.446 1.00 91.44 386 ILE A CA 1
ATOM 3103 C C . ILE A 1 386 ? -2.249 11.130 -7.873 1.00 91.44 386 ILE A C 1
ATOM 3105 O O . ILE A 1 386 ? -1.377 10.480 -8.442 1.00 91.44 386 ILE A O 1
ATOM 3109 N N . LEU A 1 387 ? -2.034 11.740 -6.704 1.00 92.75 387 LEU A N 1
ATOM 3110 C CA . LEU A 1 387 ? -0.716 11.825 -6.071 1.00 92.75 387 LEU A CA 1
ATOM 3111 C C . LEU A 1 387 ? -0.103 10.446 -5.801 1.00 92.75 387 LEU A C 1
ATOM 3113 O O . LEU A 1 387 ? 1.073 10.231 -6.084 1.00 92.75 387 LEU A O 1
ATOM 3117 N N . HIS A 1 388 ? -0.889 9.493 -5.298 1.00 90.19 388 HIS A N 1
ATOM 3118 C CA . HIS A 1 388 ? -0.398 8.149 -4.999 1.00 90.19 388 HIS A CA 1
ATOM 3119 C C . HIS A 1 388 ? -0.006 7.396 -6.274 1.00 90.19 388 HIS A C 1
ATOM 3121 O O . HIS A 1 388 ? 1.010 6.707 -6.303 1.00 90.19 388 HIS A O 1
ATOM 3127 N N . ARG A 1 389 ? -0.808 7.483 -7.342 1.00 91.06 389 ARG A N 1
ATOM 3128 C CA . ARG A 1 389 ? -0.469 6.832 -8.618 1.00 91.06 389 ARG A CA 1
ATOM 3129 C C . ARG A 1 389 ? 0.749 7.484 -9.261 1.00 91.06 389 ARG A C 1
ATOM 3131 O O . ARG A 1 389 ? 1.591 6.769 -9.801 1.00 91.06 389 ARG A O 1
ATOM 3138 N N . SER A 1 390 ? 0.860 8.804 -9.171 1.00 92.94 390 SER A N 1
ATOM 3139 C CA . SER A 1 390 ? 2.008 9.539 -9.682 1.00 92.94 390 SER A CA 1
ATOM 3140 C C . SER A 1 390 ? 3.289 9.227 -8.916 1.00 92.94 390 SER A C 1
ATOM 3142 O O . SER A 1 390 ? 4.319 9.050 -9.553 1.00 92.94 390 SER A O 1
ATOM 3144 N N . GLU A 1 391 ? 3.240 9.073 -7.589 1.00 93.62 391 GLU A N 1
ATOM 3145 C CA . GLU A 1 391 ? 4.396 8.634 -6.792 1.00 93.62 391 GLU A CA 1
ATOM 3146 C C . GLU A 1 391 ? 4.935 7.290 -7.291 1.00 93.62 391 GLU A C 1
ATOM 3148 O O . GLU A 1 391 ? 6.120 7.192 -7.608 1.00 93.62 391 GLU A O 1
ATOM 3153 N N . GLU A 1 392 ? 4.064 6.290 -7.462 1.00 89.88 392 GLU A N 1
ATOM 3154 C CA . GLU A 1 392 ? 4.475 4.959 -7.918 1.00 89.88 392 GLU A CA 1
ATOM 3155 C C . GLU A 1 392 ? 5.157 5.000 -9.295 1.00 89.88 392 GLU A C 1
ATOM 3157 O O . GLU A 1 392 ? 6.123 4.274 -9.546 1.00 89.88 392 GLU A O 1
ATOM 3162 N N . ILE A 1 393 ? 4.639 5.828 -10.207 1.00 91.50 393 ILE A N 1
ATOM 3163 C CA . ILE A 1 393 ? 5.132 5.921 -11.585 1.00 91.50 393 ILE A CA 1
ATOM 3164 C C . ILE A 1 393 ? 6.418 6.738 -11.644 1.00 91.50 393 ILE A C 1
ATOM 3166 O O . ILE A 1 393 ? 7.382 6.269 -12.247 1.00 91.50 393 ILE A O 1
ATOM 3170 N N . VAL A 1 394 ? 6.469 7.900 -10.985 1.00 93.69 394 VAL A N 1
ATOM 3171 C CA . VAL A 1 394 ? 7.667 8.751 -10.918 1.00 93.69 394 VAL A CA 1
ATOM 3172 C C . VAL A 1 394 ? 8.818 7.989 -10.260 1.00 93.69 394 VAL A C 1
ATOM 3174 O O . VAL A 1 394 ? 9.937 7.963 -10.772 1.00 93.69 394 VAL A O 1
ATOM 3177 N N . ARG A 1 395 ? 8.539 7.256 -9.181 1.00 92.31 395 ARG A N 1
ATOM 3178 C CA . ARG A 1 395 ? 9.531 6.387 -8.549 1.00 92.31 395 ARG A CA 1
ATOM 3179 C C . ARG A 1 395 ? 10.043 5.308 -9.499 1.00 92.31 395 ARG A C 1
ATOM 3181 O O . ARG A 1 395 ? 11.243 5.035 -9.539 1.00 92.31 395 ARG A O 1
ATOM 3188 N N . LYS A 1 396 ? 9.144 4.687 -10.268 1.00 90.25 396 LYS A N 1
ATOM 3189 C CA . LYS A 1 396 ? 9.513 3.667 -11.251 1.00 90.25 396 LYS A CA 1
ATOM 3190 C C . LYS A 1 396 ? 10.431 4.234 -12.335 1.00 90.25 396 LYS A C 1
ATOM 3192 O O . LYS A 1 396 ? 11.479 3.638 -12.571 1.00 90.25 396 LYS A O 1
ATOM 3197 N N . ILE A 1 397 ? 10.076 5.359 -12.955 1.00 91.94 397 ILE A N 1
ATOM 3198 C CA . ILE A 1 397 ? 10.894 5.963 -14.021 1.00 91.94 397 ILE A CA 1
ATOM 3199 C C . ILE A 1 397 ? 12.261 6.418 -13.496 1.00 91.94 397 ILE A C 1
ATOM 3201 O O . ILE A 1 397 ? 13.263 6.189 -14.167 1.00 91.94 397 ILE A O 1
ATOM 3205 N N . MET A 1 398 ? 12.341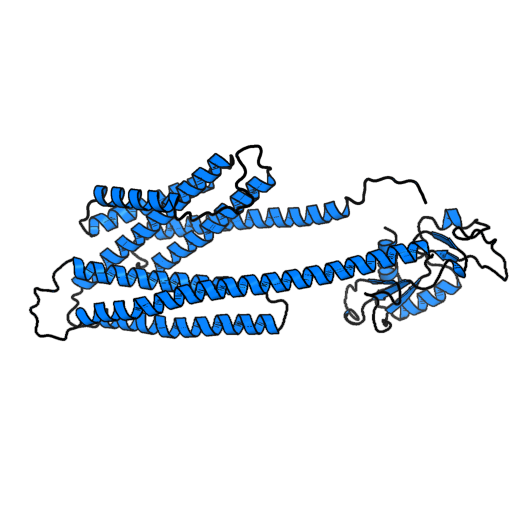 6.947 -12.269 1.00 91.88 398 MET A N 1
ATOM 3206 C CA . MET A 1 398 ? 13.619 7.304 -11.640 1.00 91.88 398 MET A CA 1
ATOM 3207 C C . MET A 1 398 ? 14.542 6.092 -11.480 1.00 91.88 398 MET A C 1
ATOM 3209 O O . MET A 1 398 ? 15.722 6.166 -11.815 1.00 91.88 398 MET A O 1
ATOM 3213 N N . LEU A 1 399 ? 14.011 4.961 -11.003 1.00 87.31 399 LEU A N 1
ATOM 3214 C CA . LEU A 1 399 ? 14.793 3.730 -10.857 1.00 87.31 399 LEU A CA 1
ATOM 3215 C C . LEU A 1 399 ? 15.229 3.160 -12.212 1.00 87.31 399 LEU A C 1
ATOM 3217 O O . LEU A 1 399 ? 16.361 2.705 -12.341 1.00 87.31 399 LEU A O 1
ATOM 3221 N N . GLN A 1 400 ? 14.360 3.216 -13.226 1.00 87.81 400 GLN A N 1
ATOM 3222 C CA . GLN A 1 400 ? 14.701 2.798 -14.591 1.00 87.81 400 GLN A CA 1
ATOM 3223 C C . GLN A 1 400 ? 15.811 3.673 -15.187 1.00 87.81 400 GLN A C 1
ATOM 3225 O O . GLN A 1 400 ? 16.734 3.153 -15.806 1.00 87.81 400 GLN A O 1
ATOM 3230 N N . MET A 1 401 ? 15.762 4.990 -14.970 1.00 87.19 401 MET A N 1
ATOM 3231 C CA . MET A 1 401 ? 16.818 5.903 -15.412 1.00 87.19 401 MET A CA 1
ATOM 3232 C C . MET A 1 401 ? 18.146 5.662 -14.696 1.00 87.19 401 MET A C 1
ATOM 3234 O O . MET A 1 401 ? 19.196 5.725 -15.332 1.00 87.19 401 MET A O 1
ATOM 3238 N N . ALA A 1 402 ? 18.114 5.395 -13.390 1.00 85.81 402 ALA A N 1
ATOM 3239 C CA . ALA A 1 402 ? 19.319 5.114 -12.614 1.00 85.81 402 ALA A CA 1
ATOM 3240 C C . ALA A 1 402 ? 20.002 3.803 -13.042 1.00 85.81 402 ALA A C 1
ATOM 3242 O O . ALA A 1 402 ? 21.225 3.719 -13.007 1.00 85.81 402 ALA A O 1
ATOM 3243 N N . ASP A 1 403 ? 19.228 2.797 -13.462 1.00 82.44 403 ASP A N 1
ATOM 3244 C CA . ASP A 1 403 ? 19.763 1.508 -13.921 1.00 82.44 403 ASP A CA 1
ATOM 3245 C C . ASP A 1 403 ? 20.337 1.571 -15.352 1.00 82.44 403 ASP A C 1
ATOM 3247 O O . ASP A 1 403 ? 21.319 0.894 -15.664 1.00 82.44 403 ASP A O 1
ATOM 3251 N N . LYS A 1 404 ? 19.744 2.398 -16.227 1.00 82.50 404 LYS A N 1
ATOM 3252 C CA . LYS A 1 404 ? 20.083 2.455 -17.662 1.00 82.50 404 LYS A CA 1
ATOM 3253 C C . LYS A 1 404 ? 21.112 3.521 -18.038 1.00 82.50 404 LYS A C 1
ATOM 3255 O O . LYS A 1 404 ? 21.900 3.287 -18.952 1.00 82.50 404 LYS A O 1
ATOM 3260 N N . CYS A 1 405 ? 21.100 4.673 -17.369 1.00 80.69 405 CYS A N 1
ATOM 3261 C CA . CYS A 1 405 ? 21.884 5.849 -17.754 1.00 80.69 405 CYS A CA 1
ATOM 3262 C C . CYS A 1 405 ? 22.921 6.194 -16.674 1.00 80.69 405 CYS A C 1
ATOM 3264 O O . CYS A 1 405 ? 22.570 6.310 -15.496 1.00 80.69 405 CYS A O 1
ATOM 3266 N N . SER A 1 406 ? 24.172 6.469 -17.063 1.00 75.69 406 SER A N 1
ATOM 3267 C CA . SER A 1 406 ? 25.230 6.906 -16.132 1.00 75.69 406 SER A CA 1
ATOM 3268 C C . SER A 1 406 ? 24.856 8.192 -15.387 1.00 75.69 406 SER A C 1
ATOM 3270 O O . SER A 1 406 ? 24.097 9.013 -15.900 1.00 75.69 406 SER A O 1
ATOM 3272 N N . GLU A 1 407 ? 25.390 8.409 -14.179 1.00 68.50 407 GLU A N 1
ATOM 3273 C CA . GLU A 1 407 ? 25.088 9.601 -13.357 1.00 68.50 407 GLU A CA 1
ATOM 3274 C C . GLU A 1 407 ? 25.344 10.929 -14.083 1.00 68.50 407 GLU A C 1
ATOM 3276 O O . GLU A 1 407 ? 24.595 11.882 -13.897 1.00 68.50 407 GLU A O 1
ATOM 3281 N N . SER A 1 408 ? 26.344 10.965 -14.965 1.00 73.06 408 SER A N 1
ATOM 3282 C CA . SER A 1 408 ? 26.709 12.141 -15.758 1.00 73.06 408 SER A CA 1
ATOM 3283 C C . SER A 1 408 ? 25.765 12.454 -16.926 1.00 73.06 408 SER A C 1
ATOM 3285 O O . SER A 1 408 ? 25.780 13.581 -17.414 1.00 73.06 408 SER A O 1
ATOM 3287 N N . ARG A 1 409 ? 24.959 11.492 -17.399 1.00 78.88 409 ARG A N 1
ATOM 3288 C CA . ARG A 1 409 ? 24.030 11.684 -18.526 1.00 78.88 409 ARG A CA 1
ATOM 3289 C C . ARG A 1 409 ? 22.614 11.983 -18.033 1.00 78.88 409 ARG A C 1
ATOM 3291 O O . ARG A 1 409 ? 22.135 11.352 -17.087 1.00 78.88 409 ARG A O 1
ATOM 3298 N N . CYS A 1 410 ? 21.943 12.915 -18.719 1.00 84.25 410 CYS A N 1
ATOM 3299 C CA . CYS A 1 410 ? 20.582 13.382 -18.411 1.00 84.25 410 CYS A CA 1
ATOM 3300 C C . CYS A 1 410 ? 20.428 13.848 -16.948 1.00 84.25 410 CYS A C 1
ATOM 3302 O O . CYS A 1 410 ? 19.445 13.525 -16.276 1.00 84.25 410 CYS A O 1
ATOM 3304 N N . SER A 1 411 ? 21.443 14.539 -16.415 1.00 86.88 411 SER A N 1
ATOM 3305 C CA . SER A 1 411 ? 21.483 14.975 -15.013 1.00 86.88 411 SER A CA 1
ATOM 3306 C C . SER A 1 411 ? 20.350 15.946 -14.676 1.00 86.88 411 SER A C 1
ATOM 3308 O O . SER A 1 411 ? 19.726 15.794 -13.627 1.00 86.88 411 SER A O 1
ATOM 3310 N N . ALA A 1 412 ? 20.021 16.863 -15.593 1.00 90.88 412 ALA A N 1
ATOM 3311 C CA . ALA A 1 412 ? 18.912 17.803 -15.443 1.00 90.88 412 ALA A CA 1
ATOM 3312 C C . ALA A 1 412 ? 17.570 17.070 -15.289 1.00 90.88 412 ALA A C 1
ATOM 3314 O O . ALA A 1 412 ? 16.833 17.317 -14.334 1.00 90.88 412 ALA A O 1
ATOM 3315 N N . SER A 1 413 ? 17.286 16.089 -16.153 1.00 93.00 413 SER A N 1
ATOM 3316 C CA . SER A 1 413 ? 16.089 15.245 -16.028 1.00 93.00 413 SER A CA 1
ATOM 3317 C C . SER A 1 413 ? 16.046 14.453 -14.721 1.00 93.00 413 SER A C 1
ATOM 3319 O O . SER A 1 413 ? 14.994 14.356 -14.089 1.00 93.00 413 SER A O 1
ATOM 3321 N N . LYS A 1 414 ? 17.179 13.892 -14.279 1.00 91.88 414 LYS A N 1
ATOM 3322 C CA . LYS A 1 414 ? 17.259 13.153 -13.006 1.00 91.88 414 LYS A CA 1
ATOM 3323 C C . LYS A 1 414 ? 16.953 14.056 -11.808 1.00 91.88 414 LYS A C 1
ATOM 3325 O O . LYS A 1 414 ? 16.218 13.644 -10.910 1.00 91.88 414 LYS A O 1
ATOM 3330 N N . GLU A 1 415 ? 17.477 15.277 -11.805 1.00 93.31 415 GLU A N 1
ATOM 3331 C CA . GLU A 1 415 ? 17.232 16.270 -10.756 1.00 93.31 415 GLU A CA 1
ATOM 3332 C C . GLU A 1 415 ? 15.783 16.775 -10.762 1.00 93.31 415 GLU A C 1
ATOM 3334 O O . GLU A 1 415 ? 15.151 16.857 -9.702 1.00 93.31 415 GLU A O 1
ATOM 3339 N N . ALA A 1 416 ? 15.218 17.030 -11.946 1.00 94.38 416 ALA A N 1
ATOM 3340 C CA . ALA A 1 416 ? 13.819 17.414 -12.104 1.00 94.38 416 ALA A CA 1
ATOM 3341 C C . ALA A 1 416 ? 12.873 16.323 -11.576 1.00 94.38 416 ALA A C 1
ATOM 3343 O O . ALA A 1 416 ? 11.975 16.606 -10.781 1.00 94.38 416 ALA A O 1
ATOM 3344 N N . LEU A 1 417 ? 13.115 15.056 -11.930 1.00 94.56 417 LEU A N 1
ATOM 3345 C CA . LEU A 1 417 ? 12.330 13.925 -11.426 1.00 94.56 417 LEU A CA 1
ATOM 3346 C C . LEU A 1 417 ? 12.470 13.740 -9.911 1.00 94.56 417 LEU A C 1
ATOM 3348 O O . LEU A 1 417 ? 11.476 13.468 -9.238 1.00 94.56 417 LEU A O 1
ATOM 3352 N N . ALA A 1 418 ? 13.673 13.911 -9.355 1.00 93.94 418 ALA A N 1
ATOM 3353 C CA . ALA A 1 418 ? 13.886 13.838 -7.911 1.00 93.94 418 ALA A CA 1
ATOM 3354 C C . ALA A 1 418 ? 13.148 14.962 -7.166 1.00 93.94 418 ALA A C 1
ATOM 3356 O O . ALA A 1 418 ? 12.535 14.723 -6.121 1.00 93.94 418 ALA A O 1
ATOM 3357 N N . SER A 1 419 ? 13.166 16.176 -7.716 1.00 95.31 419 SER A N 1
ATOM 3358 C CA . SER A 1 419 ? 12.437 17.329 -7.181 1.00 95.31 419 SER A CA 1
ATOM 3359 C C . SER A 1 419 ? 10.929 17.094 -7.210 1.00 95.31 419 SER A C 1
ATOM 3361 O O . SER A 1 419 ? 10.265 17.241 -6.179 1.00 95.31 419 SER A O 1
ATOM 3363 N N . LEU A 1 420 ? 10.407 16.616 -8.343 1.00 96.06 420 LEU A N 1
ATOM 3364 C CA . LEU A 1 420 ? 9.006 16.239 -8.509 1.00 96.06 420 LEU A CA 1
ATOM 3365 C C . LEU A 1 420 ? 8.593 15.140 -7.519 1.00 96.06 420 LEU A C 1
ATOM 3367 O O . LEU A 1 420 ? 7.582 15.271 -6.832 1.00 96.06 420 LEU A O 1
ATOM 3371 N N . TYR A 1 421 ? 9.384 14.073 -7.390 1.00 95.44 421 TYR A N 1
ATOM 3372 C CA . TYR A 1 421 ? 9.111 12.986 -6.449 1.00 95.44 421 TYR A CA 1
ATOM 3373 C C . TYR A 1 421 ? 9.044 13.484 -5.000 1.00 95.44 421 TYR A C 1
ATOM 3375 O O . TYR A 1 421 ? 8.100 13.175 -4.268 1.00 95.44 421 TYR A O 1
ATOM 3383 N N . ASN A 1 422 ? 10.014 14.303 -4.588 1.00 94.12 422 ASN A N 1
ATOM 3384 C CA . ASN A 1 422 ? 10.039 14.896 -3.253 1.00 94.12 422 ASN A CA 1
ATOM 3385 C C . ASN A 1 422 ? 8.827 15.797 -3.002 1.00 94.12 422 ASN A C 1
ATOM 3387 O O . ASN A 1 422 ? 8.284 15.799 -1.894 1.00 94.12 422 ASN A O 1
ATOM 3391 N N . TRP A 1 423 ? 8.394 16.549 -4.014 1.00 95.56 423 TRP A N 1
ATOM 3392 C CA . TRP A 1 423 ? 7.188 17.363 -3.943 1.00 95.56 423 TRP A CA 1
ATOM 3393 C C . TRP A 1 423 ? 5.933 16.497 -3.753 1.00 95.56 423 TRP A C 1
ATOM 3395 O O . TRP A 1 423 ? 5.219 16.682 -2.764 1.00 95.56 423 TRP A O 1
ATOM 3405 N N . ILE A 1 424 ? 5.724 15.477 -4.597 1.00 94.19 424 ILE A N 1
ATOM 3406 C CA . ILE A 1 424 ? 4.589 14.537 -4.486 1.00 94.19 424 ILE A CA 1
ATOM 3407 C C . ILE A 1 424 ? 4.557 13.895 -3.097 1.00 94.19 424 ILE A C 1
ATOM 3409 O O . ILE A 1 424 ? 3.511 13.826 -2.448 1.00 94.19 424 ILE A O 1
ATOM 3413 N N . TYR A 1 425 ? 5.715 13.452 -2.607 1.00 90.81 425 TYR A N 1
ATOM 3414 C CA . TYR A 1 425 ? 5.830 12.802 -1.307 1.00 90.81 425 TYR A CA 1
ATOM 3415 C C . TYR A 1 425 ? 5.435 13.730 -0.144 1.00 90.81 425 TYR A C 1
ATOM 3417 O O . TYR A 1 425 ? 4.784 13.295 0.813 1.00 90.81 425 TYR A O 1
ATOM 3425 N N . ARG A 1 426 ? 5.780 15.023 -0.222 1.00 91.88 426 ARG A N 1
ATOM 3426 C CA . ARG A 1 426 ? 5.345 16.031 0.761 1.00 91.88 426 ARG A CA 1
ATOM 3427 C C . ARG A 1 426 ? 3.828 16.224 0.730 1.00 91.88 426 ARG A C 1
ATOM 3429 O O . ARG A 1 426 ? 3.216 16.258 1.798 1.00 91.88 426 ARG A O 1
ATOM 3436 N N . GLU A 1 427 ? 3.219 16.297 -0.451 1.00 91.00 427 GLU A N 1
ATOM 3437 C CA . GLU A 1 427 ? 1.764 16.459 -0.594 1.00 91.00 427 GLU A CA 1
ATOM 3438 C C . GLU A 1 427 ? 0.977 15.225 -0.121 1.00 91.00 427 GLU A C 1
ATOM 3440 O O . GLU A 1 427 ? -0.044 15.350 0.567 1.00 91.00 427 GLU A O 1
ATOM 3445 N N . LEU A 1 428 ? 1.493 14.017 -0.370 1.00 88.19 428 LEU A N 1
ATOM 3446 C CA . LEU A 1 428 ? 0.918 12.779 0.166 1.00 88.19 428 LEU A CA 1
ATOM 3447 C C . LEU A 1 428 ? 0.928 12.757 1.697 1.00 88.19 428 LEU A C 1
ATOM 3449 O O . LEU A 1 428 ? -0.076 12.401 2.316 1.00 88.19 428 LEU A O 1
ATOM 3453 N N . ARG A 1 429 ? 2.028 13.184 2.330 1.00 85.56 429 ARG A N 1
ATOM 3454 C CA . ARG A 1 429 ? 2.099 13.272 3.798 1.00 85.56 429 ARG A CA 1
ATOM 3455 C C . ARG A 1 429 ? 1.090 14.268 4.365 1.00 85.56 429 ARG A C 1
ATOM 3457 O O . ARG A 1 429 ? 0.429 13.950 5.352 1.00 85.56 429 ARG A O 1
ATOM 3464 N N . LYS A 1 430 ? 0.929 15.440 3.743 1.00 84.00 430 LYS A N 1
ATOM 3465 C CA . LYS A 1 430 ? -0.087 16.428 4.156 1.00 84.00 430 LYS A CA 1
ATOM 3466 C C . LYS A 1 430 ? -1.501 15.842 4.086 1.00 84.00 430 LYS A C 1
ATOM 3468 O O . LYS A 1 430 ? -2.288 16.029 5.017 1.00 84.00 430 LYS A O 1
ATOM 3473 N N . SER A 1 431 ? -1.787 15.082 3.030 1.00 73.00 431 SER A N 1
ATOM 3474 C CA . SER A 1 431 ? -3.076 14.410 2.812 1.00 73.00 431 SER A CA 1
ATOM 3475 C C . SER A 1 431 ? -3.353 13.296 3.837 1.00 73.00 431 SER A C 1
ATOM 3477 O O . SER A 1 431 ? -4.483 13.117 4.288 1.00 73.00 431 SER A O 1
ATOM 3479 N N . GLN A 1 432 ? -2.323 12.561 4.269 1.00 67.38 432 GLN A N 1
ATOM 3480 C CA . GLN A 1 432 ? -2.461 11.527 5.304 1.00 67.38 432 GLN A CA 1
ATOM 3481 C C . GLN A 1 432 ? -2.715 12.112 6.699 1.00 67.38 432 GLN A C 1
ATOM 3483 O O . GLN A 1 432 ? -3.543 11.584 7.437 1.00 67.38 432 GLN A O 1
ATOM 3488 N N . VAL A 1 433 ? -2.057 13.221 7.053 1.00 60.44 433 VAL A N 1
ATOM 3489 C CA . VAL A 1 433 ? -2.267 13.907 8.343 1.00 60.44 433 VAL A CA 1
ATOM 3490 C C . VAL A 1 433 ? -3.677 14.495 8.435 1.00 60.44 433 VAL A C 1
ATOM 3492 O O . VAL A 1 433 ? -4.330 14.385 9.470 1.00 60.44 433 VAL A O 1
ATOM 3495 N N . THR A 1 434 ? -4.191 15.067 7.345 1.00 56.72 434 THR A N 1
ATOM 3496 C CA . THR A 1 434 ? -5.568 15.586 7.296 1.00 56.72 434 THR A CA 1
ATOM 3497 C C . THR A 1 434 ? -6.618 14.476 7.371 1.00 56.72 434 THR A C 1
ATOM 3499 O O . THR A 1 434 ? -7.632 14.664 8.045 1.00 56.72 434 THR A O 1
ATOM 3502 N N . ASN A 1 435 ? -6.370 13.307 6.770 1.00 51.66 435 ASN A N 1
ATOM 3503 C CA . ASN A 1 435 ? -7.249 12.142 6.907 1.00 51.66 435 ASN A CA 1
ATOM 3504 C C . ASN A 1 435 ? -7.200 11.521 8.311 1.00 51.66 435 ASN A C 1
ATOM 3506 O O . ASN A 1 435 ? -8.254 11.199 8.850 1.00 51.66 435 ASN A O 1
ATOM 3510 N N . HIS A 1 436 ? -6.024 11.426 8.942 1.00 42.91 436 HIS A N 1
ATOM 3511 C CA . HIS A 1 436 ? -5.899 10.911 10.310 1.00 42.91 436 HIS A CA 1
ATOM 3512 C C . HIS A 1 436 ? -6.600 11.820 11.330 1.00 42.91 436 HIS A C 1
ATOM 3514 O O . HIS A 1 436 ? -7.393 11.347 12.140 1.00 42.91 436 HIS A O 1
ATOM 3520 N N . ASN A 1 437 ? -6.415 13.140 11.211 1.00 41.78 437 ASN A N 1
ATOM 3521 C CA . ASN A 1 437 ? -7.124 14.114 12.040 1.00 41.78 437 ASN A CA 1
ATOM 3522 C C . ASN A 1 437 ? -8.645 14.048 11.818 1.00 41.78 437 ASN A C 1
ATOM 3524 O O . ASN A 1 437 ? -9.400 14.169 12.777 1.00 41.78 437 ASN A O 1
ATOM 3528 N N . ARG A 1 438 ? -9.114 13.805 10.584 1.00 46.44 438 ARG A N 1
ATOM 3529 C CA . ARG A 1 438 ? -10.545 13.628 10.270 1.00 46.44 438 ARG A CA 1
ATOM 3530 C C . ARG A 1 438 ? -11.123 12.308 10.772 1.00 46.44 438 ARG A C 1
ATOM 3532 O O . ARG A 1 438 ? -12.271 12.305 11.199 1.00 46.44 438 ARG A O 1
ATOM 3539 N N . GLU A 1 439 ? -10.373 11.209 10.751 1.00 40.25 439 GLU A N 1
ATOM 3540 C CA . GLU A 1 439 ? -10.788 9.934 11.355 1.00 40.25 439 GLU A CA 1
ATOM 3541 C C . GLU A 1 439 ? -10.861 10.038 12.881 1.00 40.25 439 GLU A C 1
ATOM 3543 O O . GLU A 1 439 ? -11.820 9.554 13.477 1.00 40.25 439 GLU A O 1
ATOM 3548 N N . GLU A 1 440 ? -9.925 10.741 13.523 1.00 36.72 440 GLU A N 1
ATOM 3549 C CA . GLU A 1 440 ? -10.024 11.062 14.949 1.00 36.72 440 GLU A CA 1
ATOM 3550 C C . GLU A 1 440 ? -11.223 11.969 15.250 1.00 36.72 440 GLU A C 1
ATOM 3552 O O . GLU A 1 440 ? -11.908 11.771 16.253 1.00 36.72 440 GLU A O 1
ATOM 3557 N N . GLN A 1 441 ? -11.531 12.928 14.374 1.00 39.12 441 GLN A N 1
ATOM 3558 C CA . GLN A 1 441 ? -12.683 13.818 14.523 1.00 39.12 441 GLN A CA 1
ATOM 3559 C C . GLN A 1 441 ? -14.012 13.112 14.230 1.00 39.12 441 GLN A C 1
ATOM 3561 O O . GLN A 1 441 ? -14.988 13.391 14.911 1.00 39.12 441 GLN A O 1
ATOM 3566 N N . ASN A 1 442 ? -14.053 12.151 13.304 1.00 38.22 442 ASN A N 1
ATOM 3567 C CA . ASN A 1 442 ? -15.211 11.292 13.039 1.00 38.22 442 ASN A CA 1
ATOM 3568 C C . ASN A 1 442 ? -15.388 10.204 14.103 1.00 38.22 442 ASN A C 1
ATOM 3570 O O . ASN A 1 442 ? -16.521 9.849 14.402 1.00 38.22 442 ASN A O 1
ATOM 3574 N N . ASN A 1 443 ? -14.319 9.715 14.734 1.00 36.22 443 ASN A N 1
ATOM 3575 C CA . ASN A 1 443 ? -14.405 8.856 15.921 1.00 36.22 443 ASN A CA 1
ATOM 3576 C C . ASN A 1 443 ? -14.840 9.649 17.161 1.00 36.22 443 ASN A C 1
ATOM 3578 O O . ASN A 1 443 ? -15.619 9.154 17.974 1.00 36.22 443 ASN A O 1
ATOM 3582 N N . ARG A 1 444 ? -14.422 10.915 17.286 1.00 38.09 444 ARG A N 1
ATOM 3583 C CA . ARG A 1 444 ? -14.978 11.841 18.286 1.00 38.09 444 ARG A CA 1
ATOM 3584 C C . ARG A 1 444 ? -16.433 12.191 17.975 1.00 38.09 444 ARG A C 1
ATOM 3586 O O . ARG A 1 444 ? -17.230 12.212 18.903 1.00 38.09 444 ARG A O 1
ATOM 3593 N N . ASN A 1 445 ? -16.792 12.372 16.702 1.00 35.25 445 ASN A N 1
ATOM 3594 C CA . ASN A 1 445 ? -18.144 12.728 16.275 1.00 35.25 445 ASN A CA 1
ATOM 3595 C C . ASN A 1 445 ? -19.124 11.553 16.240 1.00 35.25 445 ASN A C 1
ATOM 3597 O O . ASN A 1 445 ? -20.297 11.757 16.491 1.00 35.25 445 ASN A O 1
ATOM 3601 N N . SER A 1 446 ? -18.681 10.317 16.024 1.00 36.16 446 SER A N 1
ATOM 3602 C CA . SER A 1 446 ? -19.490 9.109 16.270 1.00 36.16 446 SER A CA 1
ATOM 3603 C C . SER A 1 446 ? -19.571 8.776 17.764 1.00 36.16 446 SER A C 1
ATOM 3605 O O . SER A 1 446 ? -20.542 8.172 18.209 1.00 36.16 446 SER A O 1
ATOM 3607 N N . GLY A 1 447 ? -18.614 9.263 18.564 1.00 31.86 447 GLY A N 1
ATOM 3608 C CA . GLY A 1 447 ? -18.720 9.355 20.021 1.00 31.86 447 GLY A CA 1
ATOM 3609 C C . GLY A 1 447 ? -19.643 10.477 20.526 1.00 31.86 447 GLY A C 1
ATOM 3610 O O . GLY A 1 447 ? -20.102 10.405 21.667 1.00 31.86 447 GLY A O 1
ATOM 3611 N N . THR A 1 448 ? -19.953 11.492 19.707 1.00 34.16 448 THR A N 1
ATOM 3612 C CA . THR A 1 448 ? -20.893 12.585 20.039 1.00 34.16 448 THR A CA 1
ATOM 3613 C C . THR A 1 448 ? -22.201 12.558 19.239 1.00 34.16 448 THR A C 1
ATOM 3615 O O . THR A 1 448 ? -23.141 13.238 19.629 1.00 34.16 448 THR A O 1
ATOM 3618 N N . ALA A 1 449 ? -22.349 11.695 18.232 1.00 31.70 449 ALA A N 1
ATOM 3619 C CA . ALA A 1 449 ? -23.613 11.399 17.544 1.00 31.70 449 ALA A CA 1
ATOM 3620 C C . ALA A 1 449 ? -24.532 10.460 18.357 1.00 31.70 449 ALA A C 1
ATOM 3622 O O . ALA A 1 449 ? -25.538 9.978 17.855 1.00 31.70 449 ALA A O 1
ATOM 3623 N N . GLY A 1 450 ? -24.195 10.219 19.629 1.00 32.06 450 GLY A N 1
ATOM 3624 C CA . GLY A 1 450 ? -25.127 9.778 20.672 1.00 32.06 450 GLY A CA 1
ATOM 3625 C C . GLY A 1 450 ? -25.513 10.904 21.642 1.00 32.06 450 GLY A C 1
ATOM 3626 O O . GLY A 1 450 ? -25.926 10.628 22.765 1.00 32.06 450 GLY A O 1
ATOM 3627 N N . ARG A 1 451 ? -25.294 12.171 21.267 1.00 35.44 451 ARG A N 1
ATOM 3628 C CA . ARG A 1 451 ? -25.535 13.363 22.096 1.00 35.44 451 ARG A CA 1
ATOM 3629 C C . ARG A 1 451 ? -26.392 14.405 21.360 1.00 35.44 451 ARG A C 1
ATOM 3631 O O . ARG A 1 451 ? -26.052 15.578 21.347 1.00 35.44 451 ARG A O 1
ATOM 3638 N N . SER A 1 452 ? -27.506 13.985 20.765 1.00 31.31 452 SER A N 1
ATOM 3639 C CA . SER A 1 452 ? -28.668 14.863 20.537 1.00 31.31 452 SER A CA 1
ATOM 3640 C C . SER A 1 452 ? -29.909 14.049 20.158 1.00 31.31 452 SER A C 1
ATOM 3642 O O . SER A 1 452 ? -30.480 14.237 19.093 1.00 31.31 452 SER A O 1
ATOM 3644 N N . GLU A 1 453 ? -30.321 13.132 21.021 1.00 27.11 453 GLU A N 1
ATOM 3645 C CA . GLU A 1 453 ? -31.743 12.817 21.136 1.00 27.11 453 GLU A CA 1
ATOM 3646 C C . GLU A 1 453 ? -32.061 12.801 22.629 1.00 27.11 453 GLU A C 1
ATOM 3648 O O . GLU A 1 453 ? -31.720 11.871 23.362 1.00 27.11 453 GLU A O 1
ATOM 3653 N N . GLU A 1 454 ? -32.608 13.928 23.084 1.00 37.78 454 GLU A N 1
ATOM 3654 C CA . GLU A 1 454 ? -33.503 13.976 24.230 1.00 37.78 454 GLU A CA 1
ATOM 3655 C C . GLU A 1 454 ? -34.561 12.889 24.050 1.00 37.78 454 GLU A C 1
ATOM 3657 O O . GLU A 1 454 ? -35.394 12.971 23.154 1.00 37.78 454 GLU A O 1
ATOM 3662 N N . TRP A 1 455 ? -34.531 11.889 24.921 1.00 28.19 455 TRP A N 1
ATOM 3663 C CA . TRP A 1 455 ? -35.716 11.115 25.246 1.00 28.19 455 TRP A CA 1
ATOM 3664 C C . TRP A 1 455 ? -35.817 11.087 26.764 1.00 28.19 455 TRP A C 1
ATOM 3666 O O . TRP A 1 455 ? -35.199 10.274 27.454 1.00 28.19 455 TRP A O 1
ATOM 3676 N N . GLU A 1 456 ? -36.575 12.055 27.275 1.00 27.94 456 GLU A N 1
ATOM 3677 C CA . GLU A 1 456 ? -37.376 11.866 28.475 1.00 27.94 456 GLU A CA 1
ATOM 3678 C C . GLU A 1 456 ? -38.188 10.584 28.273 1.00 27.94 456 GLU A C 1
ATOM 3680 O O . GLU A 1 456 ? -39.064 10.552 27.423 1.00 27.94 456 GLU A O 1
ATOM 3685 N N . PHE A 1 457 ? -37.803 9.506 28.947 1.00 24.88 457 PHE A N 1
ATOM 3686 C CA . PHE A 1 457 ? -38.641 8.426 29.478 1.00 24.88 457 PHE A CA 1
ATOM 3687 C C . PHE A 1 457 ? -37.710 7.268 29.842 1.00 24.88 457 PHE A C 1
ATOM 3689 O O . PHE A 1 457 ? -37.329 6.455 29.002 1.00 24.88 457 PHE A O 1
ATOM 3696 N N . ILE A 1 458 ? -37.313 7.252 31.113 1.00 31.00 458 ILE A N 1
ATOM 3697 C CA . ILE A 1 458 ? -37.395 6.150 32.087 1.00 31.00 458 ILE A CA 1
ATOM 3698 C C . ILE A 1 458 ? -36.749 6.664 33.365 1.00 31.00 458 ILE A C 1
ATOM 3700 O O . ILE A 1 458 ? -35.537 6.983 33.346 1.00 31.00 458 ILE A O 1
#

Radius of gyration: 35.22 Å; Cα contacts (8 Å, |Δi|>4): 451; chains: 1; bounding box: 82×41×100 Å

pLDDT: mean 83.15, std 15.82, range [24.88, 96.06]

InterPro domains:
  IPR000306 FYVE zinc finger [PF01363] (41-128)
  IPR000306 FYVE zinc finger [SM00064] (36-132)
  IPR011011 Zinc finger, FYVE/PHD-type [SSF57903] (33-132)
  IPR013083 Zinc finger, RING/FYVE/PHD-type [G3DSA:3.30.40.10] (31-136)
  IPR017455 Zinc finger, FYVE-related [PS50178] (44-131)

Organism: Lingula anatina (NCBI:txid7574)

Mean predicted aligned error: 13.63 Å

Foldseek 3Di:
DLVVLLQVCLCVQPNLDPVSVVVQVVVVVVHDDPSQADPCQVVQVPPQAAPPPRHGDDPVAFHWDAASRHNHTHGPVFKDLQKKKFFAQVCNPPPRTGIDIDGHPAPPPDPDDHPGMDGGMHGPVVSVVRSVVSVVVVVVVVVVVVVLVVVLVVLVVVLLVQLVVLLVVLVVLLVVLLVLLVVVQDDDPDDPPPCPDLVSLLVNLVSLLVNLLSLLSNVLSLVVLVVRDDPDPVSVVSSVVSSVVSVVSSVVSVVSSVVSVVCSVPRPPCDPVSVVSSLLSNQLVLLLVVLLLLVLLLVVVVVVCVLPVHDSPLSVLSVVLSVLSVVLNVVSCVVNVHDPVVSVVVSVVVSVCCNVPPRQQDDDPVPPDDDPDDDPVNNLVSVLSSLVSCLSSLVSSLSSCPSSDDCPGSVSSNVSSVVSNVVSVVVNVVSVVVVVVVVVVVVVVVVCVVPPDDDPDD

Sequence (458 aa):
MEVRRLKEGFKESVGNSEVRRTFLELRKMVGTPDWQRATYWEYTSLSTMCCYCNKEFGLLQNRRHPCTVCGFMACGDCCSKDLIVYIPNEEKGSKDPEPRIAVIKIVGCPEREPDMCVYLRICSQCHLYLEEKQVQKMQQTLTDQLQKTELFWTKIVEAAKKLSRIRAKISAHLPKYQEHINTMGIDSGAPRASLQGENGIQVLARAQCDMSDLFVTFVLAVESIRGIKPSTTQQTTVLKNLVRGNYNFYQETVFLFRELRKTLEDTTLTSADILETIQKFVDRNAMRAVYVFLKQLALESLMLCDNFTLNNTVPVQFAEAEEVVCQDLKQCIKDCKDDWAESEEDINNVLKDQIQNHRVIKLPKTRRSSQQQVTSNQKAEIEHVILHRSEEIVRKIMLQMADKCSESRCSASKEALASLYNWIYRELRKSQVTNHNREEQNNRNSGTAGRSEEWEFI

Solvent-accessible surface area (backbone atoms only — not comparable to full-atom values): 25602 Å² total; per-residue (Å²): 112,50,71,54,44,42,37,52,37,43,42,72,59,30,47,96,37,69,67,37,43,53,50,49,58,57,44,52,77,78,42,84,55,67,55,51,57,20,91,41,24,74,81,31,64,78,58,62,41,17,79,82,77,65,50,64,55,40,95,90,51,51,46,85,37,58,12,41,56,66,7,51,32,19,27,64,91,44,32,44,71,47,32,39,41,30,38,58,67,90,45,68,85,52,96,76,62,70,55,46,75,32,44,63,95,40,74,86,34,75,94,59,89,48,89,44,60,48,75,38,39,32,30,56,69,57,46,55,54,50,44,52,52,41,46,50,53,48,55,49,53,52,50,53,52,51,51,54,51,52,52,50,52,52,52,49,52,53,50,51,52,54,50,51,56,48,51,53,48,51,70,61,47,53,60,55,47,51,49,55,50,47,72,74,63,68,91,65,99,65,67,84,74,80,74,75,43,74,66,60,51,51,53,49,26,48,48,52,49,53,51,52,47,51,52,51,53,45,52,53,55,58,53,58,54,72,74,61,80,63,91,46,74,66,49,43,50,52,52,51,52,55,51,49,60,50,48,54,52,47,55,58,54,52,47,52,54,50,49,54,52,47,47,59,70,67,39,97,80,54,50,72,68,52,54,51,50,34,48,48,50,33,42,32,55,50,39,50,49,45,42,52,54,39,50,48,51,21,51,55,43,39,55,49,22,65,69,64,72,52,76,61,63,65,27,51,55,32,48,61,39,36,54,49,30,47,55,49,34,54,49,34,36,52,76,68,71,48,62,64,68,64,52,50,53,54,49,52,53,52,49,55,49,33,66,74,76,54,59,81,77,77,79,64,83,92,70,73,76,74,90,69,85,78,48,76,67,56,50,53,52,49,52,49,51,50,45,54,44,46,45,58,49,52,54,48,48,53,52,46,43,63,75,69,36,59,80,86,54,60,46,66,38,53,52,37,52,51,52,48,46,54,49,42,53,52,54,51,52,54,53,50,53,56,48,52,54,46,50,54,48,48,54,51,43,63,67,44,72,78,69,82,73,92,69,96,82,132